Protein AF-0000000065787931 (afdb_homodimer)

pLDDT: mean 92.8, std 9.59, range [31.81, 98.81]

Structure (mmCIF, N/CA/C/O backbone):
data_AF-0000000065787931-model_v1
#
loop_
_entity.id
_entity.type
_entity.pdbx_description
1 polymer 'Shikimate dehydrogenase (NADP(+))'
#
loop_
_atom_site.group_PDB
_atom_site.id
_atom_site.type_symbol
_atom_site.label_atom_id
_atom_site.label_alt_id
_atom_site.label_comp_id
_atom_site.label_asym_id
_atom_site.label_entity_id
_atom_site.label_seq_id
_atom_site.pdbx_PDB_ins_code
_atom_site.Cartn_x
_atom_site.Cartn_y
_atom_site.Cartn_z
_atom_site.occupancy
_atom_site.B_iso_or_equiv
_atom_site.auth_seq_id
_atom_site.auth_comp_id
_atom_site.auth_asym_id
_atom_site.auth_atom_id
_atom_site.pdbx_PDB_model_num
ATOM 1 N N . MET A 1 1 ? -38.406 10.812 26.719 1 33.22 1 MET A N 1
ATOM 2 C CA . MET A 1 1 ? -37.656 10.258 25.609 1 33.22 1 MET A CA 1
ATOM 3 C C . MET A 1 1 ? -36.25 10.867 25.547 1 33.22 1 MET A C 1
ATOM 5 O O . MET A 1 1 ? -36.125 12.086 25.422 1 33.22 1 MET A O 1
ATOM 9 N N . VAL A 1 2 ? -35.25 10.344 26.406 1 35.47 2 VAL A N 1
ATOM 10 C CA . VAL A 1 2 ? -33.906 10.906 26.484 1 35.47 2 VAL A CA 1
ATOM 11 C C . VAL A 1 2 ? -33.406 11.242 25.094 1 35.47 2 VAL A C 1
ATOM 13 O O . VAL A 1 2 ? -33.281 10.359 24.234 1 35.47 2 VAL A O 1
ATOM 16 N N . LYS A 1 3 ? -33.781 12.117 24.5 1 44.66 3 LYS A N 1
ATOM 17 C CA . LYS A 1 3 ? -33.406 12.57 23.156 1 44.66 3 LYS A CA 1
ATOM 18 C C . LYS A 1 3 ? -31.891 12.5 22.969 1 44.66 3 LYS A C 1
ATOM 20 O O . LYS A 1 3 ? -31.141 13.172 23.672 1 44.66 3 LYS A O 1
ATOM 25 N N . HIS A 1 4 ? -31.297 11.375 22.75 1 58.91 4 HIS A N 1
ATOM 26 C CA . HIS A 1 4 ? -29.875 11.086 22.594 1 58.91 4 HIS A CA 1
ATOM 27 C C . HIS A 1 4 ? -29.188 12.133 21.703 1 58.91 4 HIS A C 1
ATOM 29 O O . HIS A 1 4 ? -29.531 12.25 20.531 1 58.91 4 HIS A O 1
ATOM 35 N N . CYS A 1 5 ? -28.688 13.289 22.266 1 73.81 5 CYS A N 1
ATOM 36 C CA . CYS A 1 5 ? -28.062 14.422 21.594 1 73.81 5 CYS A CA 1
ATOM 37 C C . CYS A 1 5 ? -26.875 13.977 20.75 1 73.81 5 CYS A C 1
ATOM 39 O O . CYS A 1 5 ? -26 13.258 21.234 1 73.81 5 CYS A O 1
ATOM 41 N N . ILE A 1 6 ? -26.969 14.148 19.375 1 88.5 6 ILE A N 1
ATOM 42 C CA . ILE A 1 6 ? -25.922 13.742 18.438 1 88.5 6 ILE A CA 1
ATOM 43 C C . ILE A 1 6 ? -24.734 14.695 18.531 1 88.5 6 ILE A C 1
ATOM 45 O O . ILE A 1 6 ? -24.922 15.914 18.516 1 88.5 6 ILE A O 1
ATOM 49 N N . ASP A 1 7 ? -23.547 14.188 18.797 1 93.19 7 ASP A N 1
ATOM 50 C CA . ASP A 1 7 ? -22.312 14.984 18.875 1 93.19 7 ASP A CA 1
ATOM 51 C C . ASP A 1 7 ? -22.078 15.758 17.578 1 93.19 7 ASP A C 1
ATOM 53 O O . ASP A 1 7 ? -22.375 15.258 16.5 1 93.19 7 ASP A O 1
ATOM 57 N N . GLN A 1 8 ? -21.547 17.047 17.797 1 96.88 8 GLN A N 1
ATOM 58 C CA . GLN A 1 8 ? -21.297 17.891 16.641 1 96.88 8 GLN A CA 1
ATOM 59 C C . GLN A 1 8 ? -19.812 18.172 16.469 1 96.88 8 GLN A C 1
ATOM 61 O O . GLN A 1 8 ? -19.125 18.5 17.438 1 96.88 8 GLN A O 1
ATOM 66 N N . PHE A 1 9 ? -19.375 17.984 15.227 1 98.56 9 PHE A N 1
ATOM 67 C CA . PHE A 1 9 ? -18.016 18.312 14.828 1 98.56 9 PHE A CA 1
ATOM 68 C C . PHE A 1 9 ? -18 19.156 13.555 1 98.56 9 PHE A C 1
ATOM 70 O O . PHE A 1 9 ? -19.016 19.25 12.867 1 98.56 9 PHE A O 1
ATOM 77 N N . CYS A 1 10 ? -16.797 19.797 13.281 1 98.44 10 CYS A N 1
ATOM 78 C CA . CYS A 1 10 ? -16.719 20.562 12.047 1 98.44 10 CYS A CA 1
ATOM 79 C C . CYS A 1 10 ? -15.273 20.797 11.648 1 98.44 10 CYS A C 1
ATOM 81 O O . CYS A 1 10 ? -14.352 20.359 12.344 1 98.44 10 CYS A O 1
ATOM 83 N N . VAL A 1 11 ? -15.078 21.375 10.484 1 98.69 11 VAL A N 1
ATOM 84 C CA . VAL A 1 11 ? -13.805 21.922 10.047 1 98.69 11 VAL A CA 1
ATOM 85 C C . VAL A 1 11 ? -13.953 23.422 9.742 1 98.69 11 VAL A C 1
ATOM 87 O O . VAL A 1 11 ? -14.859 23.812 9.016 1 98.69 11 VAL A O 1
ATOM 90 N N . PHE A 1 12 ? -13.109 24.172 10.43 1 98.38 12 PHE A N 1
ATOM 91 C CA . PHE A 1 12 ? -13.062 25.609 10.195 1 98.38 12 PHE A CA 1
ATOM 92 C C . PHE A 1 12 ? -12.008 25.953 9.148 1 98.38 12 PHE A C 1
ATOM 94 O O . PHE A 1 12 ? -10.898 25.422 9.188 1 98.38 12 PHE A O 1
ATOM 101 N N . GLY A 1 13 ? -12.359 26.766 8.188 1 97.06 13 GLY A N 1
ATOM 102 C CA . GLY A 1 13 ? -11.398 27.219 7.191 1 97.06 13 GLY A CA 1
ATOM 103 C C . GLY A 1 13 ? -11.914 28.359 6.336 1 97.06 13 GLY A C 1
ATOM 104 O O . GLY A 1 13 ? -13.062 28.766 6.477 1 97.06 13 GLY A O 1
ATOM 105 N N . ASN A 1 14 ? -11.062 28.906 5.566 1 95.81 14 ASN A N 1
ATOM 106 C CA . ASN A 1 14 ? -11.375 29.938 4.59 1 95.81 14 ASN A CA 1
ATOM 107 C C . ASN A 1 14 ? -10.32 30.016 3.488 1 95.81 14 ASN A C 1
ATOM 109 O O . ASN A 1 14 ? -9.219 30.516 3.713 1 95.81 14 ASN A O 1
ATOM 113 N N . PRO A 1 15 ? -10.633 29.531 2.238 1 93.56 15 PRO A N 1
ATOM 114 C CA . PRO A 1 15 ? -11.898 28.953 1.779 1 93.56 15 PRO A CA 1
ATOM 115 C C . PRO A 1 15 ? -12.125 27.547 2.316 1 93.56 15 PRO A C 1
ATOM 117 O O . PRO A 1 15 ? -11.211 26.938 2.9 1 93.56 15 PRO A O 1
ATOM 120 N N . ILE A 1 16 ? -13.398 27.031 2.23 1 93.81 16 ILE A N 1
ATOM 121 C CA . ILE A 1 16 ? -13.695 25.734 2.838 1 93.81 16 ILE A CA 1
ATOM 122 C C . ILE A 1 16 ? -14.539 24.906 1.882 1 93.81 16 ILE A C 1
ATOM 124 O O . ILE A 1 16 ? -14.789 23.719 2.135 1 93.81 16 ILE A O 1
ATOM 128 N N . ASN A 1 17 ? -14.984 25.391 0.771 1 87.25 17 ASN A N 1
ATOM 129 C CA . ASN A 1 17 ? -15.961 24.766 -0.115 1 87.25 17 ASN A CA 1
ATOM 130 C C . ASN A 1 17 ? -15.414 23.469 -0.729 1 87.25 17 ASN A C 1
ATOM 132 O O . ASN A 1 17 ? -16.188 22.547 -1.015 1 87.25 17 ASN A O 1
ATOM 136 N N . HIS A 1 18 ? -14.219 23.266 -0.901 1 85.94 18 HIS A N 1
ATOM 137 C CA . HIS A 1 18 ? -13.68 22.125 -1.622 1 85.94 18 HIS A CA 1
ATOM 138 C C . HIS A 1 18 ? -13.078 21.109 -0.663 1 85.94 18 HIS A C 1
ATOM 140 O O . HIS A 1 18 ? -12.383 20.172 -1.09 1 85.94 18 HIS A O 1
ATOM 146 N N . THR A 1 19 ? -13.461 21.234 0.566 1 92.44 19 THR A N 1
ATOM 147 C CA . THR A 1 19 ? -12.859 20.328 1.534 1 92.44 19 THR A CA 1
ATOM 148 C C . THR A 1 19 ? -13.484 18.938 1.438 1 92.44 19 THR A C 1
ATOM 150 O O . THR A 1 19 ? -14.688 18.812 1.19 1 92.44 19 THR A O 1
ATOM 153 N N . GLN A 1 20 ? -12.703 17.891 1.714 1 95.19 20 GLN A N 1
ATOM 154 C CA . GLN A 1 20 ? -13.164 16.516 1.685 1 95.19 20 GLN A CA 1
ATOM 155 C C . GLN A 1 20 ? -13.445 16 3.092 1 95.19 20 GLN A C 1
ATOM 157 O O . GLN A 1 20 ? -13.867 14.852 3.268 1 95.19 20 GLN A O 1
ATOM 162 N N . SER A 1 21 ? -13.273 16.781 4.047 1 97.69 21 SER A N 1
ATOM 163 C CA . SER A 1 21 ? -13.312 16.359 5.441 1 97.69 21 SER A CA 1
ATOM 164 C C . SER A 1 21 ? -14.688 15.812 5.816 1 97.69 21 SER A C 1
ATOM 166 O O . SER A 1 21 ? -14.797 14.742 6.422 1 97.69 21 SER A O 1
ATOM 168 N N . PRO A 1 22 ? -15.812 16.531 5.434 1 97.88 22 PRO A N 1
ATOM 169 C CA . PRO A 1 22 ? -17.125 15.969 5.781 1 97.88 22 PRO A CA 1
ATOM 170 C C . PRO A 1 22 ? -17.359 14.586 5.18 1 97.88 22 PRO A C 1
ATOM 172 O O . PRO A 1 22 ? -17.891 13.703 5.848 1 97.88 22 PRO A O 1
ATOM 175 N N . TYR A 1 23 ? -16.938 14.422 3.996 1 96.56 23 TYR A N 1
ATOM 176 C CA . TYR A 1 23 ? -17.078 13.125 3.336 1 96.56 23 TYR A CA 1
ATOM 177 C C . TYR A 1 23 ? -16.266 12.055 4.039 1 96.56 23 TYR A C 1
ATOM 179 O O . TYR A 1 23 ? -16.766 10.977 4.348 1 96.56 23 TYR A O 1
ATOM 187 N N . ILE A 1 24 ? -15.023 12.289 4.328 1 98.06 24 ILE A N 1
ATOM 188 C CA . ILE A 1 24 ? -14.133 11.352 5.004 1 98.06 24 ILE A CA 1
ATOM 189 C C . ILE A 1 24 ? -14.727 10.961 6.355 1 98.06 24 ILE A C 1
ATOM 191 O O . ILE A 1 24 ? -14.766 9.781 6.703 1 98.06 24 ILE A O 1
ATOM 195 N N . HIS A 1 25 ? -15.219 11.914 7.078 1 98.38 25 HIS A N 1
ATOM 196 C CA . HIS A 1 25 ? -15.773 11.633 8.398 1 98.38 25 HIS A CA 1
ATOM 197 C C . HIS A 1 25 ? -17.078 10.844 8.297 1 98.38 25 HIS A C 1
ATOM 199 O O . HIS A 1 25 ? -17.391 10.039 9.172 1 98.38 25 HIS A O 1
ATOM 205 N N . SER A 1 26 ? -17.844 11.078 7.23 1 97.75 26 SER A N 1
ATOM 206 C CA . SER A 1 26 ? -19.031 10.242 7.02 1 97.75 26 SER A CA 1
ATOM 207 C C . SER A 1 26 ? -18.641 8.781 6.828 1 97.75 26 SER A C 1
ATOM 209 O O . SER A 1 26 ? -19.328 7.883 7.297 1 97.75 26 SER A O 1
ATOM 211 N N . LEU A 1 27 ? -17.547 8.586 6.152 1 96.06 27 LEU A N 1
ATOM 212 C CA . LEU A 1 27 ? -17.047 7.227 5.941 1 96.06 27 LEU A CA 1
ATOM 213 C C . LEU A 1 27 ? -16.547 6.625 7.246 1 96.06 27 LEU A C 1
ATOM 215 O O . LEU A 1 27 ? -16.734 5.434 7.504 1 96.06 27 LEU A O 1
ATOM 219 N N . PHE A 1 28 ? -15.883 7.441 8.086 1 97.81 28 PHE A N 1
ATOM 220 C CA . PHE A 1 28 ? -15.453 6.977 9.398 1 97.81 28 PHE A CA 1
ATOM 221 C C . PHE A 1 28 ? -16.656 6.562 10.242 1 97.81 28 PHE A C 1
ATOM 223 O O . PHE A 1 28 ? -16.609 5.535 10.922 1 97.81 28 PHE A O 1
ATOM 230 N N . SER A 1 29 ? -17.688 7.391 10.188 1 97.38 29 SER A N 1
ATOM 231 C CA . SER A 1 29 ? -18.906 7.09 10.922 1 97.38 29 SER A CA 1
ATOM 232 C C . SER A 1 29 ? -19.484 5.742 10.508 1 97.38 29 SER A C 1
ATOM 234 O O . SER A 1 29 ? -19.781 4.898 11.352 1 97.38 29 SER A O 1
ATOM 236 N N . LYS A 1 30 ? -19.547 5.512 9.242 1 94.62 30 LYS A N 1
ATOM 237 C CA . LYS A 1 30 ? -20.094 4.266 8.711 1 94.62 30 LYS A CA 1
ATOM 238 C C . LYS A 1 30 ? -19.219 3.076 9.109 1 94.62 30 LYS A C 1
ATOM 240 O O . LYS A 1 30 ? -19.734 2.035 9.523 1 94.62 30 LYS A O 1
ATOM 245 N N . GLN A 1 31 ? -17.984 3.24 9.023 1 92.75 31 GLN A N 1
ATOM 246 C CA . GLN A 1 31 ? -17.031 2.166 9.297 1 92.75 31 GLN A CA 1
ATOM 247 C C . GLN A 1 31 ? -17.047 1.772 10.766 1 92.75 31 GLN A C 1
ATOM 249 O O . GLN A 1 31 ? -16.969 0.589 11.102 1 92.75 31 GLN A O 1
ATOM 254 N N . THR A 1 32 ? -17.172 2.732 11.641 1 95.31 32 THR A N 1
ATOM 255 C CA . THR A 1 32 ? -17.016 2.484 13.07 1 95.31 32 THR A CA 1
ATOM 256 C C . THR A 1 32 ? -18.359 2.279 13.742 1 95.31 32 THR A C 1
ATOM 258 O O . THR A 1 32 ? -18.438 1.81 14.875 1 95.31 32 THR A O 1
ATOM 261 N N . GLY A 1 33 ? -19.391 2.723 13.102 1 95.56 33 GLY A N 1
ATOM 262 C CA . GLY A 1 33 ? -20.734 2.648 13.672 1 95.56 33 GLY A CA 1
ATOM 263 C C . GLY A 1 33 ? -21.047 3.799 14.609 1 95.56 33 GLY A C 1
ATOM 264 O O . GLY A 1 33 ? -22.094 3.822 15.242 1 95.56 33 GLY A O 1
ATOM 265 N N . ILE A 1 34 ? -20.203 4.77 14.734 1 96.5 34 ILE A N 1
ATOM 266 C CA . ILE A 1 34 ? -20.406 5.926 15.602 1 96.5 34 ILE A CA 1
ATOM 267 C C . ILE A 1 34 ? -21.141 7.02 14.828 1 96.5 34 ILE A C 1
ATOM 269 O O . ILE A 1 34 ? -20.688 7.461 13.773 1 96.5 34 ILE A O 1
ATOM 273 N N . VAL A 1 35 ? -22.219 7.477 15.398 1 96.06 35 VAL A N 1
ATOM 274 C CA . VAL A 1 35 ? -23.047 8.461 14.719 1 96.06 35 VAL A CA 1
ATOM 275 C C . VAL A 1 35 ? -22.75 9.859 15.266 1 96.06 35 VAL A C 1
ATOM 277 O O . VAL A 1 35 ? -22.859 10.094 16.469 1 96.06 35 VAL A O 1
ATOM 280 N N . TYR A 1 36 ? -22.391 10.688 14.422 1 96.69 36 TYR A N 1
ATOM 281 C CA . TYR A 1 36 ? -22.125 12.086 14.734 1 96.69 36 TYR A CA 1
ATOM 282 C C . TYR A 1 36 ? -22.297 12.969 13.508 1 96.69 36 TYR A C 1
ATOM 284 O O . TYR A 1 36 ? -22.391 12.461 12.383 1 96.69 36 TYR A O 1
ATOM 292 N N . GLU A 1 37 ? -22.391 14.297 13.773 1 96.88 37 GLU A N 1
ATOM 293 C CA . GLU A 1 37 ? -22.484 15.25 12.672 1 96.88 37 GLU A CA 1
ATOM 294 C C . GLU A 1 37 ? -21.141 15.938 12.422 1 96.88 37 GLU A C 1
ATOM 296 O O . GLU A 1 37 ? -20.438 16.281 13.375 1 96.88 37 GLU A O 1
ATOM 301 N N . TYR A 1 38 ? -20.812 16.125 11.203 1 98.19 38 TYR A N 1
ATOM 302 C CA . TYR A 1 38 ? -19.578 16.797 10.797 1 98.19 38 TYR A CA 1
ATOM 303 C C . TYR A 1 38 ? -19.828 17.734 9.625 1 98.19 38 TYR A C 1
ATOM 305 O O . TYR A 1 38 ? -20.281 17.312 8.57 1 98.19 38 TYR A O 1
ATOM 313 N N . SER A 1 39 ? -19.469 19.016 9.781 1 97.44 39 SER A N 1
ATOM 314 C CA . SER A 1 39 ? -19.781 20 8.742 1 97.44 39 SER A CA 1
ATOM 315 C C . SER A 1 39 ? -18.578 20.891 8.445 1 97.44 39 SER A C 1
ATOM 317 O O . SER A 1 39 ? -17.656 20.984 9.258 1 97.44 39 SER A O 1
ATOM 319 N N . ALA A 1 40 ? -18.547 21.453 7.258 1 98.06 40 ALA A N 1
ATOM 320 C CA . ALA A 1 40 ? -17.594 22.5 6.906 1 98.06 40 ALA A CA 1
ATOM 321 C C . ALA A 1 40 ? -18.141 23.875 7.25 1 98.06 40 ALA A C 1
ATOM 323 O O . ALA A 1 40 ? -19.297 24.188 6.953 1 98.06 40 ALA A O 1
ATOM 324 N N . ARG A 1 41 ? -17.281 24.688 7.887 1 97.44 41 ARG A N 1
ATOM 325 C CA . ARG A 1 41 ? -17.734 26.016 8.297 1 97.44 41 ARG A CA 1
ATOM 326 C C . ARG A 1 41 ? -16.766 27.078 7.797 1 97.44 41 ARG A C 1
ATOM 328 O O . ARG A 1 41 ? -15.602 27.109 8.195 1 97.44 41 ARG A O 1
ATOM 335 N N . LEU A 1 42 ? -17.266 27.953 7.016 1 97.5 42 LEU A N 1
ATOM 336 C CA . LEU A 1 42 ? -16.516 29.109 6.539 1 97.5 42 LEU A CA 1
ATOM 337 C C . LEU A 1 42 ? -16.391 30.172 7.633 1 97.5 42 LEU A C 1
ATOM 339 O O . LEU A 1 42 ? -17.391 30.562 8.234 1 97.5 42 LEU A O 1
ATOM 343 N N . VAL A 1 43 ? -15.18 30.625 7.91 1 97.25 43 VAL A N 1
ATOM 344 C CA . VAL A 1 43 ? -14.922 31.594 8.961 1 97.25 43 VAL A CA 1
ATOM 345 C C . VAL A 1 43 ? -14.281 32.844 8.359 1 97.25 43 VAL A C 1
ATOM 347 O O . VAL A 1 43 ? -13.258 32.75 7.684 1 97.25 43 VAL A O 1
ATOM 350 N N . PRO A 1 44 ? -14.891 34.031 8.625 1 95.75 44 PRO A N 1
ATOM 351 C CA . PRO A 1 44 ? -14.203 35.25 8.234 1 95.75 44 PRO A CA 1
ATOM 352 C C . PRO A 1 44 ? -12.867 35.438 8.945 1 95.75 44 PRO A C 1
ATOM 354 O O . PRO A 1 44 ? -12.727 35.062 10.109 1 95.75 44 PRO A O 1
ATOM 357 N N . PHE A 1 45 ? -11.828 36.031 8.344 1 91.94 45 PHE A N 1
ATOM 358 C CA . PHE A 1 45 ? -10.438 36.094 8.773 1 91.94 45 PHE A CA 1
ATOM 359 C C . PHE A 1 45 ? -10.336 36.688 10.172 1 91.94 45 PHE A C 1
ATOM 361 O O . PHE A 1 45 ? -9.562 36.219 11 1 91.94 45 PHE A O 1
ATOM 368 N N . LYS A 1 46 ? -11.117 37.656 10.555 1 93.31 46 LYS A N 1
ATOM 369 C CA . LYS A 1 46 ? -10.953 38.344 11.828 1 93.31 46 LYS A CA 1
ATOM 370 C C . LYS A 1 46 ? -11.969 37.875 12.859 1 93.31 46 LYS A C 1
ATOM 372 O O . LYS A 1 46 ? -12.109 38.469 13.93 1 93.31 46 LYS A O 1
ATOM 377 N N . GLU A 1 47 ? -12.555 36.75 12.617 1 96.81 47 GLU A N 1
ATOM 378 C CA . GLU A 1 47 ? -13.633 36.312 13.508 1 96.81 47 GLU A CA 1
ATOM 379 C C . GLU A 1 47 ? -13.414 34.875 13.977 1 96.81 47 GLU A C 1
ATOM 381 O O . GLU A 1 47 ? -14.352 34.219 14.445 1 96.81 47 GLU A O 1
ATOM 386 N N . PHE A 1 48 ? -12.227 34.344 13.844 1 97.56 48 PHE A N 1
ATOM 387 C CA . PHE A 1 48 ? -11.945 32.938 14.125 1 97.56 48 PHE A CA 1
ATOM 388 C C . PHE A 1 48 ? -12.32 32.594 15.562 1 97.56 48 PHE A C 1
ATOM 390 O O . PHE A 1 48 ? -13.07 31.641 15.797 1 97.56 48 PHE A O 1
ATOM 397 N N . ASN A 1 49 ? -11.914 33.406 16.516 1 96.94 49 ASN A N 1
ATOM 398 C CA . ASN A 1 49 ? -12.125 33.094 17.922 1 96.94 49 ASN A CA 1
ATOM 399 C C . ASN A 1 49 ? -13.617 33.031 18.266 1 96.94 49 ASN A C 1
ATOM 401 O O . ASN A 1 49 ? -14.047 32.094 18.938 1 96.94 49 ASN A O 1
ATOM 405 N N . SER A 1 50 ? -14.367 34 17.781 1 97.19 50 SER A N 1
ATOM 406 C CA . SER A 1 50 ? -15.797 34.031 18.078 1 97.19 50 SER A CA 1
ATOM 407 C C . SER A 1 50 ? -16.516 32.844 17.469 1 97.19 50 SER A C 1
ATOM 409 O O . SER A 1 50 ? -17.422 32.25 18.094 1 97.19 50 SER A O 1
ATOM 411 N N . TYR A 1 51 ? -16.125 32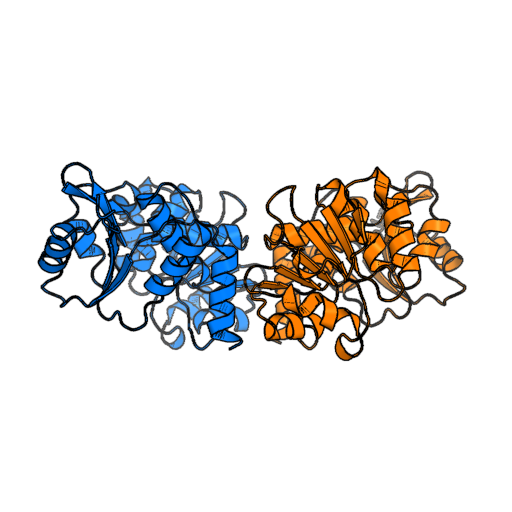.5 16.297 1 97.38 51 TYR A N 1
ATOM 412 C CA . TYR A 1 51 ? -16.75 31.344 15.625 1 97.38 51 TYR A CA 1
ATOM 413 C C . TYR A 1 51 ? -16.469 30.062 16.391 1 97.38 51 TYR A C 1
ATOM 415 O O . TYR A 1 51 ? -17.375 29.234 16.578 1 97.38 51 TYR A O 1
ATOM 423 N N . VAL A 1 52 ? -15.242 29.859 16.828 1 97.25 52 VAL A N 1
ATOM 424 C CA . VAL A 1 52 ? -14.844 28.672 17.578 1 97.25 52 VAL A CA 1
ATOM 425 C C . VAL A 1 52 ? -15.602 28.609 18.906 1 97.25 52 VAL A C 1
ATOM 427 O O . VAL A 1 52 ? -16.188 27.578 19.25 1 97.25 52 VAL A O 1
ATOM 430 N N . LEU A 1 53 ? -15.625 29.719 19.609 1 95.5 53 LEU A N 1
ATOM 431 C CA . LEU A 1 53 ? -16.281 29.766 20.906 1 95.5 53 LEU A CA 1
ATOM 432 C C . LEU A 1 53 ? -17.766 29.469 20.781 1 95.5 53 LEU A C 1
ATOM 434 O O . LEU A 1 53 ? -18.328 28.703 21.578 1 95.5 53 LEU A O 1
ATOM 438 N N . ASN A 1 54 ? -18.359 30.094 19.828 1 96.31 54 ASN A N 1
ATOM 439 C CA . ASN A 1 54 ? -19.781 29.875 19.609 1 96.31 54 ASN A CA 1
ATOM 440 C C . ASN A 1 54 ? -20.078 28.406 19.312 1 96.31 54 ASN A C 1
ATOM 442 O O . ASN A 1 54 ? -21.062 27.859 19.812 1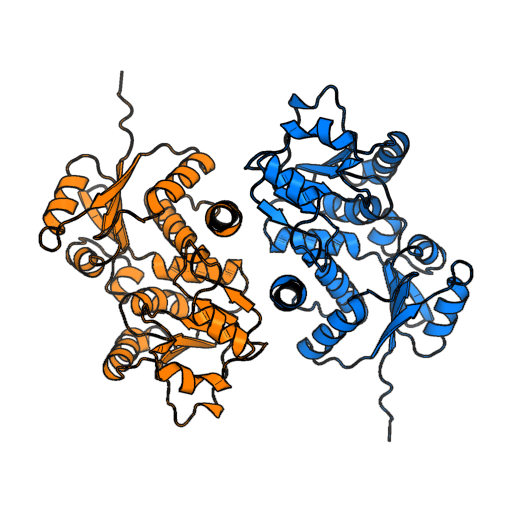 96.31 54 ASN A O 1
ATOM 446 N N . PHE A 1 55 ? -19.281 27.766 18.578 1 97.25 55 PHE A N 1
ATOM 447 C CA . PHE A 1 55 ? -19.453 26.375 18.219 1 97.25 55 PHE A CA 1
ATOM 448 C C . PHE A 1 55 ? -19.406 25.484 19.469 1 97.25 55 PHE A C 1
ATOM 450 O O . PHE A 1 55 ? -20.281 24.641 19.672 1 97.25 55 PHE A O 1
ATOM 457 N N . PHE A 1 56 ? -18.422 25.656 20.266 1 95.88 56 PHE A N 1
ATOM 458 C CA . PHE A 1 56 ? -18.219 24.797 21.422 1 95.88 56 PHE A CA 1
ATOM 459 C C . PHE A 1 56 ? -19.234 25.109 22.516 1 95.88 56 PHE A C 1
ATOM 461 O O . PHE A 1 56 ? -19.531 24.25 23.344 1 95.88 56 PHE A O 1
ATOM 468 N N . LEU A 1 57 ? -19.797 26.328 22.5 1 93 57 LEU A N 1
ATOM 469 C CA . LEU A 1 57 ? -20.875 26.656 23.422 1 93 57 LEU A CA 1
ATOM 470 C C . LEU A 1 57 ? -22.188 26 23 1 93 57 LEU A C 1
ATOM 472 O O . LEU A 1 57 ? -23.094 25.844 23.812 1 93 57 LEU A O 1
ATOM 476 N N . ASN A 1 58 ? -22.297 25.656 21.719 1 91.06 58 ASN A N 1
ATOM 477 C CA . ASN A 1 58 ? -23.516 25.078 21.172 1 91.06 58 ASN A CA 1
ATOM 478 C C . ASN A 1 58 ? -23.328 23.609 20.812 1 91.06 58 ASN A C 1
ATOM 480 O O . ASN A 1 58 ? -23.594 23.203 19.672 1 91.06 58 ASN A O 1
ATOM 484 N N . LYS A 1 59 ? -22.859 22.812 21.641 1 89.88 59 LYS A N 1
ATOM 485 C CA . LYS A 1 59 ? -22.859 21.344 21.594 1 89.88 59 LYS A CA 1
ATOM 486 C C . LYS A 1 59 ? -21.656 20.844 20.797 1 89.88 59 LYS A C 1
ATOM 488 O O . LYS A 1 59 ? -21.547 19.641 20.531 1 89.88 59 LYS A O 1
ATOM 493 N N . GLY A 1 60 ? -20.797 21.734 20.297 1 96.25 60 GLY A N 1
ATOM 494 C CA . GLY A 1 60 ? -19.578 21.281 19.641 1 96.25 60 GLY A CA 1
ATOM 495 C C . GLY A 1 60 ? -18.672 20.484 20.562 1 96.25 60 GLY A C 1
ATOM 496 O O . GLY A 1 60 ? -18.422 20.875 21.703 1 96.25 60 GLY A O 1
ATOM 497 N N . LYS A 1 61 ? -18.156 19.391 20 1 97.56 61 LYS A N 1
ATOM 498 C CA . LYS A 1 61 ? -17.328 18.516 20.828 1 97.56 61 LYS A CA 1
ATOM 499 C C . LYS A 1 61 ? -15.891 18.484 20.312 1 97.56 61 LYS A C 1
ATOM 501 O O . LYS A 1 61 ? -14.977 18.078 21.031 1 97.56 61 LYS A O 1
ATOM 506 N N . GLY A 1 62 ? -15.68 18.859 19.094 1 98.5 62 GLY A N 1
ATOM 507 C CA . GLY A 1 62 ? -14.383 18.891 18.438 1 98.5 62 GLY A CA 1
ATOM 508 C C . GLY A 1 62 ? -14.422 19.547 17.062 1 98.5 62 GLY A C 1
ATOM 509 O O . GLY A 1 62 ? -15.5 19.734 16.5 1 98.5 62 GLY A O 1
ATOM 510 N N . ALA A 1 63 ? -13.219 19.859 16.609 1 98.81 63 ALA A N 1
ATOM 511 C CA . ALA A 1 63 ? -13.164 20.516 15.297 1 98.81 63 ALA A CA 1
ATOM 512 C C . ALA A 1 63 ? -11.781 20.359 14.672 1 98.81 63 ALA A C 1
ATOM 514 O O . ALA A 1 63 ? -10.773 20.297 15.383 1 98.81 63 ALA A O 1
ATOM 515 N N . ASN A 1 64 ? -11.828 20.297 13.375 1 98.69 64 ASN A N 1
ATOM 516 C CA . ASN A 1 64 ? -10.594 20.484 12.617 1 98.69 64 ASN A CA 1
ATOM 517 C C . ASN A 1 64 ? -10.422 21.922 12.18 1 98.69 64 ASN A C 1
ATOM 519 O O . ASN A 1 64 ? -11.398 22.688 12.141 1 98.69 64 ASN A O 1
ATOM 523 N N . ILE A 1 65 ? -9.172 22.281 11.977 1 98.06 65 ILE A N 1
ATOM 524 C CA . ILE A 1 65 ? -8.805 23.625 11.516 1 98.06 65 ILE A CA 1
ATOM 525 C C . ILE A 1 65 ? -7.938 23.516 10.266 1 98.06 65 ILE A C 1
ATOM 527 O O . ILE A 1 65 ? -6.953 22.781 10.242 1 98.06 65 ILE A O 1
ATOM 531 N N . THR A 1 66 ? -8.32 24.172 9.219 1 95.75 66 THR A N 1
ATOM 532 C CA . THR A 1 66 ? -7.5 24.234 8.008 1 95.75 66 THR A CA 1
ATOM 533 C C . THR A 1 66 ? -7.102 25.672 7.699 1 95.75 66 THR A C 1
ATOM 535 O O . THR A 1 66 ? -7.242 26.562 8.539 1 95.75 66 THR A O 1
ATOM 538 N N . VAL A 1 67 ? -6.406 25.875 6.629 1 90.44 67 VAL A N 1
ATOM 539 C CA . VAL A 1 67 ? -5.914 27.188 6.223 1 90.44 67 VAL A CA 1
ATOM 540 C C . VAL A 1 67 ? -7.051 28.203 6.281 1 90.44 67 VAL A C 1
ATOM 542 O O . VAL A 1 67 ? -8.195 27.891 5.949 1 90.44 67 VAL A O 1
ATOM 545 N N . PRO A 1 68 ? -6.668 29.375 6.871 1 94.19 68 PRO A N 1
ATOM 546 C CA . PRO A 1 68 ? -5.375 29.875 7.352 1 94.19 68 PRO A CA 1
ATOM 547 C C . PRO A 1 68 ? -5.301 29.938 8.875 1 94.19 68 PRO A C 1
ATOM 549 O O . PRO A 1 68 ? -4.48 30.688 9.422 1 94.19 68 PRO A O 1
ATOM 552 N N . PHE A 1 69 ? -6.062 29.156 9.578 1 96.38 69 PHE A N 1
ATOM 553 C CA . PHE A 1 69 ? -6.34 29.5 10.969 1 96.38 69 PHE A CA 1
ATOM 554 C C . PHE A 1 69 ? -5.547 28.609 11.914 1 96.38 69 PHE A C 1
ATOM 556 O O . PHE A 1 69 ? -5.77 28.625 13.125 1 96.38 69 PHE A O 1
ATOM 563 N N . LYS A 1 70 ? -4.605 27.828 11.477 1 95.62 70 LYS A N 1
ATOM 564 C CA . LYS A 1 70 ? -3.941 26.859 12.352 1 95.62 70 LYS A CA 1
ATOM 565 C C . LYS A 1 70 ? -3.125 27.562 13.43 1 95.62 70 LYS A C 1
ATOM 567 O O . LYS A 1 70 ? -3.023 27.078 14.555 1 95.62 70 LYS A O 1
ATOM 572 N N . GLU A 1 71 ? -2.602 28.656 13.133 1 94.38 71 GLU A N 1
ATOM 573 C CA . GLU A 1 71 ? -1.871 29.422 14.133 1 94.38 71 GLU A CA 1
ATOM 574 C C . GLU A 1 71 ? -2.824 30.078 15.133 1 94.38 71 GLU A C 1
ATOM 576 O O . GLU A 1 71 ? -2.537 30.141 16.328 1 94.38 71 GLU A O 1
ATOM 581 N N . ASN A 1 72 ? -3.914 30.609 14.633 1 96.38 72 ASN A N 1
ATOM 582 C CA . ASN A 1 72 ? -4.941 31.156 15.516 1 96.38 72 ASN A CA 1
ATOM 583 C C . ASN A 1 72 ? -5.438 30.109 16.516 1 96.38 72 ASN A C 1
ATOM 585 O O . ASN A 1 72 ? -5.617 30.406 17.688 1 96.38 72 ASN A O 1
ATOM 589 N N . ALA A 1 73 ? -5.59 28.953 15.984 1 98 73 ALA A N 1
ATOM 590 C CA . ALA A 1 73 ? -6.051 27.844 16.812 1 98 73 ALA A CA 1
ATOM 591 C C . ALA A 1 73 ? -5.031 27.531 17.906 1 98 73 ALA A C 1
ATOM 593 O O . ALA A 1 73 ? -5.402 27.219 19.031 1 98 73 ALA A O 1
ATOM 594 N N . TYR A 1 74 ? -3.824 27.578 17.547 1 97.5 74 TYR A N 1
ATOM 595 C CA . TYR A 1 74 ? -2.742 27.375 18.5 1 97.5 74 TYR A CA 1
ATOM 596 C C . TYR A 1 74 ? -2.828 28.375 19.656 1 97.5 74 TYR A C 1
ATOM 598 O O . TYR A 1 74 ? -2.715 28 20.828 1 97.5 74 TYR A O 1
ATOM 606 N N . VAL A 1 75 ? -3.143 29.578 19.375 1 96.94 75 VAL A N 1
ATOM 607 C CA . VAL A 1 75 ? -3.141 30.672 20.344 1 96.94 75 VAL A CA 1
ATOM 608 C C . VAL A 1 75 ? -4.336 30.531 21.281 1 96.94 75 VAL A C 1
ATOM 610 O O . VAL A 1 75 ? -4.215 30.766 22.484 1 96.94 75 VAL A O 1
ATOM 613 N N . ILE A 1 76 ? -5.449 30.125 20.828 1 96.44 76 ILE A N 1
ATOM 614 C CA . ILE A 1 76 ? -6.664 30.203 21.641 1 96.44 76 ILE A CA 1
ATOM 615 C C . ILE A 1 76 ? -6.848 28.906 22.422 1 96.44 76 ILE A C 1
ATOM 617 O O . ILE A 1 76 ? -7.754 28.797 23.25 1 96.44 76 ILE A O 1
ATOM 621 N N . SER A 1 77 ? -6.035 27.875 22.141 1 97.75 77 SER A N 1
ATOM 622 C CA . SER A 1 77 ? -6.141 26.609 22.844 1 97.75 77 SER A CA 1
ATOM 623 C C . SER A 1 77 ? -5.801 26.766 24.328 1 97.75 77 SER A C 1
ATOM 625 O O . SER A 1 77 ? -4.836 27.453 24.672 1 97.75 77 SER A O 1
ATOM 627 N N . ASN A 1 78 ? -6.582 26.125 25.219 1 97.44 78 ASN A N 1
ATOM 628 C CA . ASN A 1 78 ? -6.273 26.125 26.641 1 97.44 78 ASN A CA 1
ATOM 629 C C . ASN A 1 78 ? -5.117 25.188 26.969 1 97.44 78 ASN A C 1
ATOM 631 O O . ASN A 1 78 ? -4.281 25.5 27.828 1 97.44 78 ASN A O 1
ATOM 635 N N . ASN A 1 79 ? -5.156 24.062 26.375 1 97.69 79 ASN A N 1
ATOM 636 C CA . ASN A 1 79 ? -4.117 23.047 26.469 1 97.69 79 ASN A CA 1
ATOM 637 C C . ASN A 1 79 ? -3.604 22.641 25.094 1 97.69 79 ASN A C 1
ATOM 639 O O . ASN A 1 79 ? -4.332 22.719 24.109 1 97.69 79 ASN A O 1
ATOM 643 N N . LEU A 1 80 ? -2.355 22.312 25.109 1 98.31 80 LEU A N 1
ATOM 644 C CA . LEU A 1 80 ? -1.734 21.891 23.859 1 98.31 80 LEU A CA 1
ATOM 645 C C . LEU A 1 80 ? -1.043 20.531 24.031 1 98.31 80 LEU A C 1
ATOM 647 O O . LEU A 1 80 ? -0.406 20.297 25.062 1 98.31 80 LEU A O 1
ATOM 651 N N . THR A 1 81 ? -1.179 19.641 23.078 1 98.25 81 THR A N 1
ATOM 652 C CA . THR A 1 81 ? -0.313 18.469 23.047 1 98.25 81 THR A CA 1
ATOM 653 C C . THR A 1 81 ? 1.122 18.859 22.703 1 98.25 81 THR A C 1
ATOM 655 O O . THR A 1 81 ? 1.37 19.969 22.234 1 98.25 81 THR A O 1
ATOM 658 N N . ILE A 1 82 ? 2.033 17.953 22.906 1 97.31 82 ILE A N 1
ATOM 659 C CA . ILE A 1 82 ? 3.441 18.234 22.641 1 97.31 82 ILE A CA 1
ATOM 660 C C . ILE A 1 82 ? 3.652 18.484 21.156 1 97.31 82 ILE A C 1
ATOM 662 O O . ILE A 1 82 ? 4.383 19.406 20.781 1 97.31 82 ILE A O 1
ATOM 666 N N . ARG A 1 83 ? 3.025 17.734 20.359 1 96.62 83 ARG A N 1
ATOM 667 C CA . ARG A 1 83 ? 3.23 17.922 18.922 1 96.62 83 ARG A CA 1
ATOM 668 C C . ARG A 1 83 ? 2.637 19.25 18.453 1 96.62 83 ARG A C 1
ATOM 670 O O . ARG A 1 83 ? 3.178 19.891 17.562 1 96.62 83 ARG A O 1
ATOM 677 N N . ALA A 1 84 ? 1.502 19.641 19.016 1 97.81 84 ALA A N 1
ATOM 678 C CA . ALA A 1 84 ? 0.949 20.953 18.688 1 97.81 84 ALA A CA 1
ATOM 679 C C . ALA A 1 84 ? 1.865 22.078 19.156 1 97.81 84 ALA A C 1
ATOM 681 O O . ALA A 1 84 ? 2.102 23.047 18.422 1 97.81 84 ALA A O 1
ATOM 682 N N . LYS A 1 85 ? 2.393 21.938 20.328 1 97.19 85 LYS A N 1
ATOM 683 C CA . LYS A 1 85 ? 3.303 22.938 20.875 1 97.19 85 LYS A CA 1
ATOM 684 C C . LYS A 1 85 ? 4.543 23.094 20 1 97.19 85 LYS A C 1
ATOM 686 O O . LYS A 1 85 ? 4.93 24.219 19.672 1 97.19 85 LYS A O 1
ATOM 691 N N . MET A 1 86 ? 5.051 22.031 19.609 1 95.06 86 MET A N 1
ATOM 692 C CA . MET A 1 86 ? 6.281 22.047 18.812 1 95.06 86 MET A CA 1
ATOM 693 C C . MET A 1 86 ? 6.023 22.594 17.422 1 95.06 86 MET A C 1
ATOM 695 O O . MET A 1 86 ? 6.867 23.297 16.859 1 95.06 86 MET A O 1
ATOM 699 N N . SER A 1 87 ? 4.906 22.344 16.922 1 94.81 87 SER A N 1
ATOM 700 C CA . SER A 1 87 ? 4.582 22.797 15.57 1 94.81 87 SER A CA 1
ATOM 701 C C . SER A 1 87 ? 4.09 24.25 15.578 1 94.81 87 SER A C 1
ATOM 703 O O . SER A 1 87 ? 4.004 24.891 14.523 1 94.81 87 SER A O 1
ATOM 705 N N . ARG A 1 88 ? 3.648 24.672 16.688 1 95.12 88 ARG A N 1
ATOM 706 C CA . ARG A 1 88 ? 3.037 25.984 16.844 1 95.12 88 ARG A CA 1
ATOM 707 C C . ARG A 1 88 ? 1.837 26.141 15.906 1 95.12 88 ARG A C 1
ATOM 709 O O . ARG A 1 88 ? 1.659 27.188 15.281 1 95.12 88 ARG A O 1
ATOM 716 N N . ALA A 1 89 ? 1.175 25.062 15.758 1 95.38 89 ALA A N 1
ATOM 717 C CA . ALA A 1 89 ? -0.023 24.984 14.93 1 95.38 89 ALA A CA 1
ATOM 718 C C . ALA A 1 89 ? -0.986 23.922 15.445 1 95.38 89 ALA A C 1
ATOM 720 O O . ALA A 1 89 ? -0.557 22.891 15.969 1 95.38 89 ALA A O 1
ATOM 721 N N . VAL A 1 90 ? -2.24 24.25 15.336 1 97.81 90 VAL A N 1
ATOM 722 C CA . VAL A 1 90 ? -3.287 23.312 15.75 1 97.81 90 VAL A CA 1
ATOM 723 C C . VAL A 1 90 ? -4.246 23.062 14.586 1 97.81 90 VAL A C 1
ATOM 725 O O . VAL A 1 90 ? -4.766 24.016 13.984 1 97.81 90 VAL A O 1
ATOM 728 N N . ASN A 1 91 ? -4.441 21.766 14.281 1 98.31 91 ASN A N 1
ATOM 729 C CA . ASN A 1 91 ? -5.438 21.469 13.258 1 98.31 91 ASN A CA 1
ATOM 730 C C . ASN A 1 91 ? -6.594 20.656 13.828 1 98.31 91 ASN A C 1
ATOM 732 O O . ASN A 1 91 ? -7.512 20.281 13.102 1 98.31 91 ASN A O 1
ATOM 736 N N . THR A 1 92 ? -6.547 20.344 15.109 1 98.81 92 THR A N 1
ATOM 737 C CA . THR A 1 92 ? -7.598 19.562 15.734 1 98.81 92 THR A CA 1
ATOM 738 C C . THR A 1 92 ? -7.898 20.062 17.141 1 98.81 92 THR A C 1
ATOM 740 O O . THR A 1 92 ? -6.988 20.203 17.969 1 98.81 92 THR A O 1
ATOM 743 N N . PHE A 1 93 ? -9.156 20.375 17.375 1 98.81 93 PHE A N 1
ATOM 744 C CA . PHE A 1 93 ? -9.656 20.734 18.703 1 98.81 93 PHE A CA 1
ATOM 745 C C . PHE A 1 93 ? -10.438 19.578 19.328 1 98.81 93 PHE A C 1
ATOM 747 O O . PHE A 1 93 ? -11.211 18.906 18.641 1 98.81 93 PHE A O 1
ATOM 754 N N . LYS A 1 94 ? -10.289 19.391 20.609 1 98.75 94 LYS A N 1
ATOM 755 C CA . LYS A 1 94 ? -11.125 18.5 21.406 1 98.75 94 LYS A CA 1
ATOM 756 C C . LYS A 1 94 ? -11.664 19.219 22.641 1 98.75 94 LYS A C 1
ATOM 758 O O . LYS A 1 94 ? -10.898 19.828 23.391 1 98.75 94 LYS A O 1
ATOM 763 N N . LYS A 1 95 ? -12.945 19.156 22.812 1 97.88 95 LYS A N 1
ATOM 764 C CA . LYS A 1 95 ? -13.539 19.688 24.047 1 97.88 95 LYS A CA 1
ATOM 765 C C . LYS A 1 95 ? -13.266 18.781 25.234 1 97.88 95 LYS A C 1
ATOM 767 O O . LYS A 1 95 ? -13.492 17.562 25.156 1 97.88 95 LYS A O 1
ATOM 772 N N . LEU A 1 96 ? -12.805 19.375 26.234 1 95.88 96 LEU A N 1
ATOM 773 C CA . LEU A 1 96 ? -12.531 18.641 27.469 1 95.88 96 LEU A CA 1
ATOM 774 C C . LEU A 1 96 ? -13.711 18.734 28.422 1 95.88 96 LEU A C 1
ATOM 776 O O . LEU A 1 96 ? -14.641 19.516 28.203 1 95.88 96 LEU A O 1
ATOM 780 N N . HIS A 1 97 ? -13.695 17.938 29.5 1 91.12 97 HIS A N 1
ATOM 781 C CA . HIS A 1 97 ? -14.797 17.844 30.453 1 91.12 97 HIS A CA 1
ATOM 782 C C . HIS A 1 97 ? -15 19.172 31.188 1 91.12 97 HIS A C 1
ATOM 784 O O . HIS A 1 97 ? -16.125 19.5 31.578 1 91.12 97 HIS A O 1
ATOM 790 N N . ASN A 1 98 ? -13.992 19.984 31.344 1 90.62 98 ASN A N 1
ATOM 791 C CA . ASN A 1 98 ? -14.094 21.266 32.062 1 90.62 98 ASN A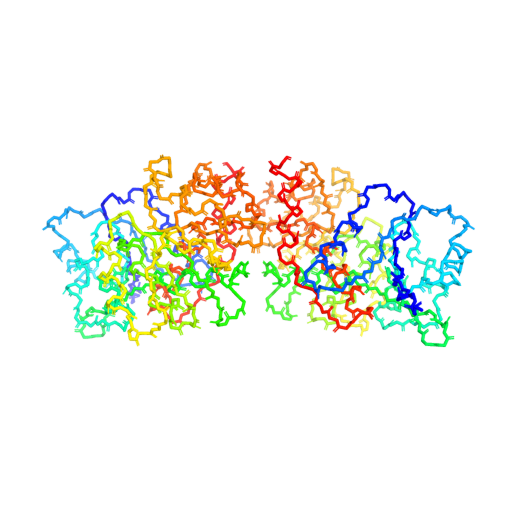 CA 1
ATOM 792 C C . ASN A 1 98 ? -14.383 22.406 31.094 1 90.62 98 ASN A C 1
ATOM 794 O O . ASN A 1 98 ? -14.133 23.578 31.422 1 90.62 98 ASN A O 1
ATOM 798 N N . ASN A 1 99 ? -14.773 22.078 29.891 1 90.5 99 ASN A N 1
ATOM 799 C CA . ASN A 1 99 ? -15.156 23.031 28.844 1 90.5 99 ASN A CA 1
ATOM 800 C C . ASN A 1 99 ? -13.938 23.75 28.266 1 90.5 99 ASN A C 1
ATOM 802 O O . ASN A 1 99 ? -14.078 24.781 27.609 1 90.5 99 ASN A O 1
ATOM 806 N N . LYS A 1 100 ? -12.812 23.234 28.641 1 95.69 100 LYS A N 1
ATOM 807 C CA . LYS A 1 100 ? -11.586 23.734 28.016 1 95.69 100 LYS A CA 1
ATOM 808 C C . LYS A 1 100 ? -11.344 23.031 26.672 1 95.69 100 LYS A C 1
ATOM 810 O O . LYS A 1 100 ? -11.938 22 26.391 1 95.69 100 LYS A O 1
ATOM 815 N N . ILE A 1 101 ? -10.508 23.75 25.922 1 97.44 101 ILE A N 1
ATOM 816 C CA . ILE A 1 101 ? -10.219 23.234 24.578 1 97.44 101 ILE A CA 1
ATOM 817 C C . ILE A 1 101 ? -8.789 22.703 24.531 1 97.44 101 ILE A C 1
ATOM 819 O O . ILE A 1 101 ? -7.844 23.422 24.891 1 97.44 101 ILE A O 1
ATOM 823 N N . LEU A 1 102 ? -8.633 21.438 24.172 1 98.62 102 LEU A N 1
ATOM 824 C CA . LEU A 1 102 ? -7.332 20.875 23.844 1 98.62 102 LEU A CA 1
ATOM 825 C C . LEU A 1 102 ? -7.012 21.062 22.359 1 98.62 102 LEU A C 1
ATOM 827 O O . LEU A 1 102 ? -7.816 20.703 21.5 1 98.62 102 LEU A O 1
ATOM 831 N N . GLY A 1 103 ? -5.871 21.703 22.094 1 98.69 103 GLY A N 1
ATOM 832 C CA . GLY A 1 103 ? -5.352 21.812 20.734 1 98.69 103 GLY A CA 1
ATOM 833 C C . GLY A 1 103 ? -4.312 20.75 20.406 1 98.69 103 GLY A C 1
ATOM 834 O O . GLY A 1 103 ? -3.391 20.516 21.203 1 98.69 103 GLY A O 1
ATOM 835 N N . ASP A 1 104 ? -4.488 20.062 19.281 1 98.69 104 ASP A N 1
ATOM 836 C CA . ASP A 1 104 ? -3.566 19.047 18.766 1 98.69 104 ASP A CA 1
ATOM 837 C C . ASP A 1 104 ? -3.238 19.297 17.297 1 98.69 104 ASP A C 1
ATOM 839 O O . ASP A 1 104 ? -3.906 20.094 16.641 1 98.69 104 ASP A O 1
ATOM 843 N N . ASN A 1 105 ? -2.17 18.781 16.828 1 98.5 105 ASN A N 1
ATOM 844 C CA . ASN A 1 105 ? -1.814 18.812 15.414 1 98.5 105 ASN A CA 1
ATOM 845 C C . ASN A 1 105 ? -1.594 17.406 14.867 1 98.5 105 ASN A C 1
ATOM 847 O O . ASN A 1 105 ? -0.576 16.766 15.156 1 98.5 105 ASN A O 1
ATOM 851 N N . THR A 1 106 ? -2.484 16.953 14.016 1 98.62 106 THR A N 1
ATOM 852 C CA . THR A 1 106 ? -2.438 15.57 13.562 1 98.62 106 THR A CA 1
ATOM 853 C C . THR A 1 106 ? -1.812 15.477 12.172 1 98.62 106 THR A C 1
ATOM 855 O O . THR A 1 106 ? -1.755 14.398 11.586 1 98.62 106 THR A O 1
ATOM 858 N N . ASP A 1 107 ? -1.296 16.562 11.57 1 98 107 ASP A N 1
ATOM 859 C CA . ASP A 1 107 ? -0.675 16.531 10.25 1 98 107 ASP A CA 1
ATOM 860 C C . ASP A 1 107 ? 0.561 15.625 10.242 1 98 107 ASP A C 1
ATOM 862 O O . ASP A 1 107 ? 0.7 14.758 9.383 1 98 107 ASP A O 1
ATOM 866 N N . GLY A 1 108 ? 1.395 15.844 11.211 1 98.25 108 GLY A N 1
ATOM 867 C CA . GLY A 1 108 ? 2.641 15.094 11.266 1 98.25 108 GLY A CA 1
ATOM 868 C C . GLY A 1 108 ? 2.434 13.602 11.422 1 98.25 108 GLY A C 1
ATOM 869 O O . GLY A 1 108 ? 3.002 12.812 10.664 1 98.25 108 GLY A O 1
ATOM 870 N N . ILE A 1 109 ? 1.608 13.242 12.375 1 98.25 109 ILE A N 1
ATOM 871 C CA . ILE A 1 109 ? 1.348 11.82 12.586 1 98.25 109 ILE A CA 1
ATOM 872 C C . ILE A 1 109 ? 0.585 11.25 11.391 1 98.25 109 ILE A C 1
ATOM 874 O O . ILE A 1 109 ? 0.746 10.078 11.055 1 98.25 109 ILE A O 1
ATOM 878 N N . GLY A 1 110 ? -0.223 12.094 10.758 1 98.5 110 GLY A N 1
ATOM 879 C CA . GLY A 1 110 ? -0.903 11.688 9.539 1 98.5 110 GLY A CA 1
ATOM 880 C C . GLY A 1 110 ? 0.049 11.367 8.398 1 98.5 110 GLY A C 1
ATOM 881 O O . GLY A 1 110 ? -0.106 10.344 7.727 1 98.5 110 GLY A O 1
ATOM 882 N N . VAL A 1 111 ? 1.046 12.211 8.164 1 98.25 111 VAL A N 1
ATOM 883 C CA . VAL A 1 111 ? 2.051 11.977 7.133 1 98.25 111 VAL A CA 1
ATOM 884 C C . VAL A 1 111 ? 2.822 10.695 7.441 1 98.25 111 VAL A C 1
ATOM 886 O O . VAL A 1 111 ? 3.006 9.852 6.566 1 98.25 111 VAL A O 1
ATOM 889 N N . LEU A 1 112 ? 3.258 10.578 8.664 1 97.62 112 LEU A N 1
ATOM 890 C CA . LEU A 1 112 ? 4.012 9.398 9.07 1 97.62 112 LEU A CA 1
ATOM 891 C C . LEU A 1 112 ? 3.186 8.133 8.867 1 97.62 112 LEU A C 1
ATOM 893 O O . LEU A 1 112 ? 3.695 7.125 8.367 1 97.62 112 LEU A O 1
ATOM 897 N N . HIS A 1 113 ? 1.927 8.234 9.242 1 97.88 113 HIS A N 1
ATOM 898 C CA . HIS A 1 113 ? 1 7.121 9.07 1 97.88 113 HIS A CA 1
ATOM 899 C C . HIS A 1 113 ? 0.903 6.699 7.609 1 97.88 113 HIS A C 1
ATOM 901 O O . HIS A 1 113 ? 0.987 5.508 7.297 1 97.88 113 HIS A O 1
ATOM 907 N N . ASP A 1 114 ? 0.77 7.594 6.758 1 98.06 114 ASP A N 1
ATOM 908 C CA . ASP A 1 114 ? 0.632 7.277 5.34 1 98.06 114 ASP A CA 1
ATOM 909 C C . ASP A 1 114 ? 1.953 6.777 4.758 1 98.06 114 ASP A C 1
ATOM 911 O O . ASP A 1 114 ? 1.969 5.852 3.943 1 98.06 114 ASP A O 1
ATOM 915 N N . LEU A 1 115 ? 3.064 7.422 5.133 1 97.69 115 LEU A N 1
ATOM 916 C CA . LEU A 1 115 ? 4.375 7.004 4.648 1 97.69 115 LEU A CA 1
ATOM 917 C C . LEU A 1 115 ? 4.66 5.555 5.039 1 97.69 115 LEU A C 1
ATOM 919 O O . LEU A 1 115 ? 5.262 4.809 4.262 1 97.69 115 LEU A O 1
ATOM 923 N N . LYS A 1 116 ? 4.258 5.176 6.188 1 95.38 116 LYS A N 1
ATOM 924 C CA . LYS A 1 116 ? 4.406 3.791 6.621 1 95.38 116 LYS A CA 1
ATOM 925 C C . LYS A 1 116 ? 3.506 2.861 5.812 1 95.38 116 LYS A C 1
ATOM 927 O O . LYS A 1 116 ? 3.934 1.785 5.391 1 95.38 116 LYS A O 1
ATOM 932 N N . ARG A 1 117 ? 2.33 3.316 5.637 1 94.06 117 ARG A N 1
ATOM 933 C CA . ARG A 1 117 ? 1.353 2.523 4.898 1 94.06 117 ARG A CA 1
ATOM 934 C C . ARG A 1 117 ? 1.873 2.164 3.51 1 94.06 117 ARG A C 1
ATOM 936 O O . ARG A 1 117 ? 1.752 1.018 3.074 1 94.06 117 ARG A O 1
ATOM 943 N N . ILE A 1 118 ? 2.484 3.127 2.832 1 94.38 118 ILE A N 1
ATOM 944 C CA . ILE A 1 118 ? 2.924 2.916 1.457 1 94.38 118 ILE A CA 1
ATOM 945 C C . ILE A 1 118 ? 4.379 2.455 1.447 1 94.38 118 ILE A C 1
ATOM 947 O O . ILE A 1 118 ? 5 2.355 0.385 1 94.38 118 ILE A O 1
ATOM 951 N N . LYS A 1 119 ? 5.031 2.346 2.6 1 92.12 119 LYS A N 1
ATOM 952 C CA . LYS A 1 119 ? 6.367 1.797 2.809 1 92.12 119 LYS A CA 1
ATOM 953 C C . LYS A 1 119 ? 7.438 2.727 2.246 1 92.12 119 LYS A C 1
ATOM 955 O O . LYS A 1 119 ? 8.438 2.266 1.688 1 92.12 119 LYS A O 1
ATOM 960 N N . PHE A 1 120 ? 7.188 3.979 2.285 1 95.44 120 PHE A N 1
ATOM 961 C CA . PHE A 1 120 ? 8.203 4.961 1.923 1 95.44 120 PHE A CA 1
ATOM 962 C C . PHE A 1 120 ? 9.18 5.184 3.072 1 95.44 120 PHE A C 1
ATOM 964 O O . PHE A 1 120 ? 10.289 5.688 2.867 1 95.44 120 PHE A O 1
ATOM 971 N N . ILE A 1 121 ? 8.672 4.812 4.242 1 93.5 121 ILE A N 1
ATOM 972 C CA . ILE A 1 121 ? 9.539 4.75 5.414 1 93.5 121 ILE A CA 1
ATOM 973 C C . ILE A 1 121 ? 9.5 3.344 6.012 1 93.5 121 ILE A C 1
ATOM 975 O O . ILE A 1 121 ? 8.422 2.75 6.148 1 93.5 121 ILE A O 1
ATOM 979 N N . LYS A 1 122 ? 10.664 2.648 6.199 1 79.69 122 LYS A N 1
ATOM 980 C CA . LYS A 1 122 ? 10.719 1.268 6.664 1 79.69 122 LYS A CA 1
ATOM 981 C C . LYS A 1 122 ? 11.398 1.171 8.023 1 79.69 122 LYS A C 1
ATOM 983 O O . LYS A 1 122 ? 11.195 0.203 8.766 1 79.69 122 LYS A O 1
ATOM 988 N N . SER A 1 123 ? 12.398 2.051 8.273 1 77.31 123 SER A N 1
ATOM 989 C CA . SER A 1 123 ? 13.148 2.021 9.523 1 77.31 123 SER A CA 1
ATOM 990 C C . SER A 1 123 ? 13.367 3.43 10.062 1 77.31 123 SER A C 1
ATOM 992 O O . SER A 1 123 ? 13.07 4.414 9.391 1 77.31 123 SER A O 1
ATOM 994 N N . LYS A 1 124 ? 13.852 3.525 11.258 1 72.56 124 LYS A N 1
ATOM 995 C CA . LYS A 1 124 ? 14.055 4.777 11.977 1 72.56 124 LYS A CA 1
ATOM 996 C C . LYS A 1 124 ? 15.18 5.594 11.344 1 72.56 124 LYS A C 1
ATOM 998 O O . LYS A 1 124 ? 15.336 6.781 11.641 1 72.56 124 LYS A O 1
ATOM 1003 N N . PHE A 1 125 ? 15.766 5.191 10.281 1 75.5 125 PHE A N 1
ATOM 1004 C CA . PHE A 1 125 ? 16.953 5.918 9.859 1 75.5 125 PHE A CA 1
ATOM 1005 C C . PHE A 1 125 ? 16.812 6.398 8.422 1 75.5 125 PHE A C 1
ATOM 1007 O O . PHE A 1 125 ? 17.797 6.387 7.66 1 75.5 125 PHE A O 1
ATOM 1014 N N . ASN A 1 126 ? 15.695 6.914 8.266 1 86.69 126 ASN A N 1
ATOM 1015 C CA . ASN A 1 126 ? 15.508 7.488 6.938 1 86.69 126 ASN A CA 1
ATOM 1016 C C . ASN A 1 126 ? 16.047 8.906 6.855 1 86.69 126 ASN A C 1
ATOM 1018 O O . ASN A 1 126 ? 15.906 9.688 7.793 1 86.69 126 ASN A O 1
ATOM 1022 N N . ARG A 1 127 ? 16.75 9.242 5.82 1 95.69 127 ARG A N 1
ATOM 1023 C CA . ARG A 1 127 ? 17.188 10.594 5.5 1 95.69 127 ARG A CA 1
ATOM 1024 C C . ARG A 1 127 ? 16.203 11.289 4.57 1 95.69 127 ARG A C 1
ATOM 1026 O O . ARG A 1 127 ? 15.977 10.844 3.445 1 95.69 127 ARG A O 1
ATOM 1033 N N . VAL A 1 128 ? 15.648 12.422 5.062 1 97.88 128 VAL A N 1
ATOM 1034 C CA . VAL A 1 128 ? 14.531 13.062 4.367 1 97.88 128 VAL A CA 1
ATOM 1035 C C . VAL A 1 128 ? 14.953 14.461 3.902 1 97.88 128 VAL A C 1
ATOM 1037 O O . VAL A 1 128 ? 15.508 15.234 4.676 1 97.88 128 VAL A O 1
ATOM 1040 N N . LEU A 1 129 ? 14.773 14.727 2.668 1 97.5 129 LEU A N 1
ATOM 1041 C CA . LEU A 1 129 ? 14.812 16.094 2.188 1 97.5 129 LEU A CA 1
ATOM 1042 C C . LEU A 1 129 ? 13.422 16.734 2.227 1 97.5 129 LEU A C 1
ATOM 1044 O O . LEU A 1 129 ? 12.5 16.25 1.566 1 97.5 129 LEU A O 1
ATOM 1048 N N . LEU A 1 130 ? 13.281 17.75 2.998 1 97.31 130 LEU A N 1
ATOM 1049 C CA . LEU A 1 130 ? 12.008 18.469 3.119 1 97.31 130 LEU A CA 1
ATOM 1050 C C . LEU A 1 130 ? 12.055 19.781 2.359 1 97.31 130 LEU A C 1
ATOM 1052 O O . LEU A 1 130 ? 12.844 20.672 2.689 1 97.31 130 LEU A O 1
ATOM 1056 N N . ILE A 1 131 ? 11.219 19.891 1.383 1 95.81 131 ILE A N 1
ATOM 1057 C CA . ILE A 1 131 ? 11.141 21.125 0.601 1 95.81 131 ILE A CA 1
ATOM 1058 C C . ILE A 1 131 ? 10.039 22.031 1.156 1 95.81 131 ILE A C 1
ATOM 1060 O O . ILE A 1 131 ? 8.859 21.656 1.126 1 95.81 131 ILE A O 1
ATOM 1064 N N . GLY A 1 132 ? 10.43 23.172 1.628 1 94.25 132 GLY A N 1
ATOM 1065 C CA . GLY A 1 132 ? 9.5 24.109 2.24 1 94.25 132 GLY A CA 1
ATOM 1066 C C . GLY A 1 132 ? 9.781 24.344 3.711 1 94.25 132 GLY A C 1
ATOM 1067 O O . GLY A 1 132 ? 10.203 23.438 4.426 1 94.25 132 GLY A O 1
ATOM 1068 N N . ALA A 1 133 ? 9.438 25.562 4.137 1 93.88 133 ALA A N 1
ATOM 1069 C CA . ALA A 1 133 ? 9.641 25.922 5.539 1 93.88 133 ALA A CA 1
ATOM 1070 C C . ALA A 1 133 ? 8.445 26.703 6.086 1 93.88 133 ALA A C 1
ATOM 1072 O O . ALA A 1 133 ? 8.594 27.531 6.988 1 93.88 133 ALA A O 1
ATOM 1073 N N . GLY A 1 134 ? 7.352 26.469 5.492 1 90.12 134 GLY A N 1
ATOM 1074 C CA . GLY A 1 134 ? 6.129 27.109 5.949 1 90.12 134 GLY A CA 1
ATOM 1075 C C . GLY A 1 134 ? 5.367 26.297 6.973 1 90.12 134 GLY A C 1
ATOM 1076 O O . GLY A 1 134 ? 5.957 25.453 7.66 1 90.12 134 GLY A O 1
ATOM 1077 N N . GLY A 1 135 ? 4.105 26.625 7.125 1 88.81 135 GLY A N 1
ATOM 1078 C CA . GLY A 1 135 ? 3.252 25.969 8.109 1 88.81 135 GLY A CA 1
ATOM 1079 C C . GLY A 1 135 ? 3.135 24.469 7.898 1 88.81 135 GLY A C 1
ATOM 1080 O O . GLY A 1 135 ? 3.166 23.703 8.859 1 88.81 135 GLY A O 1
ATOM 1081 N N . ALA A 1 136 ? 2.977 24.125 6.637 1 91.25 136 ALA A N 1
ATOM 1082 C CA . ALA A 1 136 ? 2.863 22.703 6.328 1 91.25 136 ALA A CA 1
ATOM 1083 C C . ALA A 1 136 ? 4.129 21.953 6.73 1 91.25 136 ALA A C 1
ATOM 1085 O O . ALA A 1 136 ? 4.059 20.875 7.344 1 91.25 136 ALA A O 1
ATOM 1086 N N . ALA A 1 137 ? 5.203 22.469 6.391 1 94.88 137 ALA A N 1
ATOM 1087 C CA . ALA A 1 137 ? 6.48 21.875 6.762 1 94.88 137 ALA A CA 1
ATOM 1088 C C . ALA A 1 137 ? 6.621 21.781 8.281 1 94.88 137 ALA A C 1
ATOM 1090 O O . ALA A 1 137 ? 6.922 20.703 8.812 1 94.88 137 ALA A O 1
ATOM 1091 N N . ARG A 1 138 ? 6.391 22.859 8.945 1 94.62 138 ARG A N 1
ATOM 1092 C CA . ARG A 1 138 ? 6.504 22.906 10.406 1 94.62 138 ARG A CA 1
ATOM 1093 C C . ARG A 1 138 ? 5.602 21.859 11.055 1 94.62 138 ARG A C 1
ATOM 1095 O O . ARG A 1 138 ? 5.973 21.25 12.062 1 94.62 138 ARG A O 1
ATOM 1102 N N . GLY A 1 139 ? 4.504 21.609 10.461 1 95.62 139 GLY A N 1
ATOM 1103 C CA . GLY A 1 139 ? 3.506 20.703 11.016 1 95.62 139 GLY A CA 1
ATOM 1104 C C . GLY A 1 139 ? 3.92 19.25 10.953 1 95.62 139 GLY A C 1
ATOM 1105 O O . GLY A 1 139 ? 3.375 18.406 11.68 1 95.62 139 GLY A O 1
ATOM 1106 N N . ILE A 1 140 ? 4.926 18.891 10.125 1 97.25 140 ILE A N 1
ATOM 1107 C CA . ILE A 1 140 ? 5.191 17.469 9.945 1 97.25 140 ILE A CA 1
ATOM 1108 C C . ILE A 1 140 ? 6.586 17.141 10.484 1 97.25 140 ILE A C 1
ATOM 1110 O O . ILE A 1 140 ? 6.926 15.961 10.656 1 97.25 140 ILE A O 1
ATOM 1114 N N . ILE A 1 141 ? 7.375 18.094 10.859 1 97.94 141 ILE A N 1
ATOM 1115 C CA . ILE A 1 141 ? 8.773 17.906 11.219 1 97.94 141 ILE A CA 1
ATOM 1116 C C . ILE A 1 141 ? 8.875 17.141 12.531 1 97.94 141 ILE A C 1
ATOM 1118 O O . ILE A 1 141 ? 9.641 16.188 12.648 1 97.94 141 ILE A O 1
ATOM 1122 N N . PHE A 1 142 ? 8.102 17.547 13.523 1 98 142 PHE A N 1
ATOM 1123 C CA . PHE A 1 142 ? 8.211 16.953 14.852 1 98 142 PHE A CA 1
ATOM 1124 C C . PHE A 1 142 ? 8.008 15.453 14.789 1 98 142 PHE A C 1
ATOM 1126 O O . PHE A 1 142 ? 8.797 14.688 15.352 1 98 142 PHE A O 1
ATOM 1133 N N . SER A 1 143 ? 6.945 15.047 14.102 1 97.12 143 SER A N 1
ATOM 1134 C CA . SER A 1 143 ? 6.617 13.625 14.039 1 97.12 143 SER A CA 1
ATOM 1135 C C . SER A 1 143 ? 7.703 12.844 13.305 1 97.12 143 SER A C 1
ATOM 1137 O O . SER A 1 143 ? 8.055 11.727 13.711 1 97.12 143 SER A O 1
ATOM 1139 N N . LEU A 1 144 ? 8.242 13.375 12.25 1 97.44 144 LEU A N 1
ATOM 1140 C CA . LEU A 1 144 ? 9.281 12.703 11.484 1 97.44 144 LEU A CA 1
ATOM 1141 C C . LEU A 1 144 ? 10.555 12.562 12.305 1 97.44 144 LEU A C 1
ATOM 1143 O O . LEU A 1 144 ? 11.156 11.484 12.352 1 97.44 144 LEU A O 1
ATOM 1147 N N . LEU A 1 145 ? 10.93 13.648 12.984 1 97.62 145 LEU A N 1
ATOM 1148 C CA . LEU A 1 145 ? 12.125 13.609 13.82 1 97.62 145 LEU A CA 1
ATOM 1149 C C . LEU A 1 145 ? 11.945 12.648 14.992 1 97.62 145 LEU A C 1
ATOM 1151 O O . LEU A 1 145 ? 12.852 11.875 15.312 1 97.62 145 LEU A O 1
ATOM 1155 N N . SER A 1 146 ? 10.805 12.734 15.609 1 96.56 146 SER A N 1
ATOM 1156 C CA . SER A 1 146 ? 10.523 11.875 16.75 1 96.56 146 SER A CA 1
ATOM 1157 C C . SER A 1 146 ? 10.531 10.406 16.359 1 96.56 146 SER A C 1
ATOM 1159 O O . SER A 1 146 ? 10.852 9.539 17.172 1 96.56 146 SER A O 1
ATOM 1161 N N . TYR A 1 147 ? 10.125 10.125 15.18 1 96.19 147 TYR A N 1
ATOM 1162 C CA . TYR A 1 147 ? 10.148 8.758 14.672 1 96.19 147 TYR A CA 1
ATOM 1163 C C . TYR A 1 147 ? 11.578 8.281 14.445 1 96.19 147 TYR A C 1
ATOM 1165 O O . TYR A 1 147 ? 11.836 7.082 14.391 1 96.19 147 TYR A O 1
ATOM 1173 N N . GLY A 1 148 ? 12.5 9.281 14.18 1 96.38 148 GLY A N 1
ATOM 1174 C CA . GLY A 1 148 ? 13.898 8.922 14.031 1 96.38 148 GLY A CA 1
ATOM 1175 C C . GLY A 1 148 ? 14.484 9.312 12.688 1 96.38 148 GLY A C 1
ATOM 1176 O O . GLY A 1 148 ? 15.625 8.969 12.375 1 96.38 148 GLY A O 1
ATOM 1177 N N . CYS A 1 149 ? 13.805 10.039 11.938 1 97.06 149 CYS A N 1
ATOM 1178 C CA . CYS A 1 149 ? 14.312 10.508 10.656 1 97.06 149 CYS A CA 1
ATOM 1179 C C . CYS A 1 149 ? 15.297 11.648 10.844 1 97.06 149 CYS A C 1
ATOM 1181 O O . CYS A 1 149 ? 15.227 12.383 11.828 1 97.06 149 CYS A O 1
ATOM 1183 N N . SER A 1 150 ? 16.188 11.719 9.945 1 97.38 150 SER A N 1
ATOM 1184 C CA . SER A 1 150 ? 16.984 12.93 9.781 1 97.38 150 SER A CA 1
ATOM 1185 C C . SER A 1 150 ? 16.438 13.805 8.656 1 97.38 150 SER A C 1
ATOM 1187 O O . SER A 1 150 ? 16.031 13.289 7.613 1 97.38 150 SER A O 1
ATOM 1189 N N . ILE A 1 151 ? 16.438 15.125 8.938 1 97.94 151 ILE A N 1
ATOM 1190 C CA . ILE A 1 151 ? 15.773 16 7.977 1 97.94 151 ILE A CA 1
ATOM 1191 C C . ILE A 1 151 ? 16.75 17.062 7.492 1 97.94 151 ILE A C 1
ATOM 1193 O O . ILE A 1 151 ? 17.469 17.672 8.297 1 97.94 151 ILE A O 1
ATOM 1197 N N . VAL A 1 152 ? 16.844 17.266 6.219 1 97.62 152 VAL A N 1
ATOM 1198 C CA . VAL A 1 152 ? 17.484 18.422 5.602 1 97.62 152 VAL A CA 1
ATOM 1199 C C . VAL A 1 152 ? 16.422 19.297 4.949 1 97.62 152 VAL A C 1
ATOM 1201 O O . VAL A 1 152 ? 15.641 18.844 4.121 1 97.62 152 VAL A O 1
ATOM 1204 N N . VAL A 1 153 ? 16.453 20.609 5.328 1 97.12 153 VAL A N 1
ATOM 1205 C CA . VAL A 1 153 ? 15.398 21.516 4.883 1 97.12 153 VAL A CA 1
ATOM 1206 C C . VAL A 1 153 ? 15.898 22.359 3.711 1 97.12 153 VAL A C 1
ATOM 1208 O O . VAL A 1 153 ? 16.969 22.969 3.789 1 97.12 153 VAL A O 1
ATOM 1211 N N . LEU A 1 154 ? 15.133 22.312 2.664 1 95.25 154 LEU A N 1
ATOM 1212 C CA . LEU A 1 154 ? 15.359 23.188 1.512 1 95.25 154 LEU A CA 1
ATOM 1213 C C . LEU A 1 154 ? 14.219 24.172 1.341 1 95.25 154 LEU A C 1
ATOM 1215 O O . LEU A 1 154 ? 13.062 23.781 1.218 1 95.25 154 LEU A O 1
ATOM 1219 N N . ASN A 1 155 ? 14.594 25.453 1.38 1 92.5 155 ASN A N 1
ATOM 1220 C CA . ASN A 1 155 ? 13.602 26.5 1.19 1 92.5 155 ASN A CA 1
ATOM 1221 C C . ASN A 1 155 ? 14.18 27.688 0.428 1 92.5 155 ASN A C 1
ATOM 1223 O O . ASN A 1 155 ? 15.359 28.016 0.577 1 92.5 155 ASN A O 1
ATOM 1227 N N . ARG A 1 156 ? 13.336 28.312 -0.332 1 86.31 156 ARG A N 1
ATOM 1228 C CA . ARG A 1 156 ? 13.766 29.469 -1.113 1 86.31 156 ARG A CA 1
ATOM 1229 C C . ARG A 1 156 ? 14.312 30.578 -0.21 1 86.31 156 ARG A C 1
ATOM 1231 O O . ARG A 1 156 ? 15.383 31.125 -0.472 1 86.31 156 ARG A O 1
ATOM 1238 N N . THR A 1 157 ? 13.523 30.891 0.838 1 88.25 157 THR A N 1
ATOM 1239 C CA . THR A 1 157 ? 13.977 31.844 1.833 1 88.25 157 THR A CA 1
ATOM 1240 C C . THR A 1 157 ? 14.758 31.156 2.947 1 88.25 157 THR A C 1
ATOM 1242 O O . THR A 1 157 ? 14.164 30.531 3.832 1 88.25 157 THR A O 1
ATOM 1245 N N . ILE A 1 158 ? 16 31.359 2.967 1 91.06 158 ILE A N 1
ATOM 1246 C CA . ILE A 1 158 ? 16.906 30.609 3.828 1 91.06 158 ILE A CA 1
ATOM 1247 C C . ILE A 1 158 ? 16.594 30.906 5.293 1 91.06 158 ILE A C 1
ATOM 1249 O O . ILE A 1 158 ? 16.703 30.031 6.148 1 91.06 158 ILE A O 1
ATOM 1253 N N . THR A 1 159 ? 16.203 32.125 5.586 1 94.75 159 THR A N 1
ATOM 1254 C CA . THR A 1 159 ? 15.961 32.531 6.965 1 94.75 159 THR A CA 1
ATOM 1255 C C . THR A 1 159 ? 14.828 31.703 7.582 1 94.75 159 THR A C 1
ATOM 1257 O O . THR A 1 159 ? 14.875 31.359 8.766 1 94.75 159 THR A O 1
ATOM 1260 N N . ARG A 1 160 ? 13.859 31.375 6.828 1 93.94 160 ARG A N 1
ATOM 1261 C CA . ARG A 1 160 ? 12.758 30.547 7.312 1 93.94 160 ARG A CA 1
ATOM 1262 C C . ARG A 1 160 ? 13.234 29.125 7.633 1 93.94 160 ARG A C 1
ATOM 1264 O O . ARG A 1 160 ? 12.805 28.547 8.625 1 93.94 160 ARG A O 1
ATOM 1271 N N . ALA A 1 161 ? 14.078 28.625 6.781 1 95.44 161 ALA A N 1
ATOM 1272 C CA . ALA A 1 161 ? 14.648 27.312 7.008 1 95.44 161 ALA A CA 1
ATOM 1273 C C . ALA A 1 161 ? 15.508 27.281 8.266 1 95.44 161 ALA A C 1
ATOM 1275 O O . ALA A 1 161 ? 15.438 26.344 9.062 1 95.44 161 ALA A O 1
ATOM 1276 N N . LEU A 1 162 ? 16.266 28.281 8.414 1 96.62 162 LEU A N 1
ATOM 1277 C CA . LEU A 1 162 ? 17.125 28.406 9.586 1 96.62 162 LEU A CA 1
ATOM 1278 C C . LEU A 1 162 ? 16.297 28.422 10.867 1 96.62 162 LEU A C 1
ATOM 1280 O O . LEU A 1 162 ? 16.672 27.797 11.859 1 96.62 162 LEU A O 1
ATOM 1284 N N . GLN A 1 163 ? 15.234 29.156 10.82 1 96 163 GLN A N 1
ATOM 1285 C CA . GLN A 1 163 ? 14.359 29.219 11.984 1 96 163 GLN A CA 1
ATOM 1286 C C . GLN A 1 163 ? 13.797 27.859 12.336 1 96 163 GLN A C 1
ATOM 1288 O O . GLN A 1 163 ? 13.727 27.484 13.508 1 96 163 GLN A O 1
ATOM 1293 N N . LEU A 1 164 ? 13.391 27.156 11.336 1 96.25 164 LEU A N 1
ATOM 1294 C CA . LEU A 1 164 ? 12.875 25.812 11.562 1 96.25 164 LEU A CA 1
ATOM 1295 C C . LEU A 1 164 ? 13.93 24.922 12.203 1 96.25 164 LEU A C 1
ATOM 1297 O O . LEU A 1 164 ? 13.648 24.203 13.164 1 96.25 164 LEU A O 1
ATOM 1301 N N . VAL A 1 165 ? 15.109 24.922 11.648 1 97.81 165 VAL A N 1
ATOM 1302 C CA . VAL A 1 165 ? 16.203 24.109 12.148 1 97.81 165 VAL A CA 1
ATOM 1303 C C . VAL A 1 165 ? 16.469 24.453 13.617 1 97.81 165 VAL A C 1
ATOM 1305 O O . VAL A 1 165 ? 16.641 23.562 14.445 1 97.81 165 VAL A O 1
ATOM 1308 N N . GLU A 1 166 ? 16.469 25.734 13.891 1 97.75 166 GLU A N 1
ATOM 1309 C CA . GLU A 1 166 ? 16.703 26.172 15.258 1 97.75 166 GLU A CA 1
ATOM 1310 C C . GLU A 1 166 ? 15.594 25.688 16.188 1 97.75 166 GLU A C 1
ATOM 1312 O O . GLU A 1 166 ? 15.867 25.219 17.297 1 97.75 166 GLU A O 1
ATOM 1317 N N . ASP A 1 167 ? 14.438 25.812 15.766 1 96.62 167 ASP A N 1
ATOM 1318 C CA . ASP A 1 167 ? 13.281 25.469 16.594 1 96.62 167 ASP A CA 1
ATOM 1319 C C . ASP A 1 167 ? 13.258 23.969 16.906 1 96.62 167 ASP A C 1
ATOM 1321 O O . ASP A 1 167 ? 12.766 23.562 17.969 1 96.62 167 ASP A O 1
ATOM 1325 N N . PHE A 1 168 ? 13.805 23.141 16 1 97.94 168 PHE A N 1
ATOM 1326 C CA . PHE A 1 168 ? 13.609 21.703 16.156 1 97.94 168 PHE A CA 1
ATOM 1327 C C . PHE A 1 168 ? 14.938 21 16.406 1 97.94 168 PHE A C 1
ATOM 1329 O O . PHE A 1 168 ? 15.008 19.781 16.422 1 97.94 168 PHE A O 1
ATOM 1336 N N . LYS A 1 169 ? 16.016 21.703 16.578 1 97.19 169 LYS A N 1
ATOM 1337 C CA . LYS A 1 169 ? 17.359 21.156 16.688 1 97.19 169 LYS A CA 1
ATOM 1338 C C . LYS A 1 169 ? 17.469 20.188 17.875 1 97.19 169 LYS A C 1
ATOM 1340 O O . LYS A 1 169 ? 18.281 19.266 17.844 1 97.19 169 LYS A O 1
ATOM 1345 N N . ASN A 1 170 ? 16.594 20.344 18.891 1 96.62 170 ASN A N 1
ATOM 1346 C CA . ASN A 1 170 ? 16.672 19.516 20.094 1 96.62 170 ASN A CA 1
ATOM 1347 C C . ASN A 1 170 ? 15.766 18.297 20 1 96.62 170 ASN A C 1
ATOM 1349 O O . ASN A 1 170 ? 15.75 17.453 20.891 1 96.62 170 ASN A O 1
ATOM 1353 N N . VAL A 1 171 ? 15.023 18.25 19.016 1 96.94 171 VAL A N 1
ATOM 1354 C CA . VAL A 1 171 ? 14.102 17.125 18.828 1 96.94 171 VAL A CA 1
ATOM 1355 C C . VAL A 1 171 ? 14.828 15.977 18.141 1 96.94 171 VAL A C 1
ATOM 1357 O O . VAL A 1 171 ? 14.633 14.812 18.5 1 96.94 171 VAL A O 1
ATOM 1360 N N . GLY A 1 172 ? 15.641 16.297 17.156 1 96.62 172 GLY A N 1
ATOM 1361 C CA . GLY A 1 172 ? 16.375 15.312 16.375 1 96.62 172 GLY A CA 1
ATOM 1362 C C . GLY A 1 172 ? 17.328 15.938 15.383 1 96.62 172 GLY A C 1
ATOM 1363 O O . GLY A 1 172 ? 17.656 17.125 15.477 1 96.62 172 GLY A O 1
ATOM 1364 N N . SER A 1 173 ? 17.797 15.109 14.453 1 97.44 173 SER A N 1
ATOM 1365 C CA . SER A 1 173 ? 18.75 15.578 13.461 1 97.44 173 SER A CA 1
ATOM 1366 C C . SER A 1 173 ? 18.062 16.375 12.359 1 97.44 173 SER A C 1
ATOM 1368 O O . SER A 1 173 ? 17.312 15.82 11.562 1 97.44 173 SER A O 1
ATOM 1370 N N . ILE A 1 174 ? 18.344 17.656 12.344 1 98.12 174 ILE A N 1
ATOM 1371 C CA . ILE A 1 174 ? 17.766 18.547 11.336 1 98.12 174 ILE A CA 1
ATOM 1372 C C . ILE A 1 174 ? 18.797 19.578 10.914 1 98.12 174 ILE A C 1
ATOM 1374 O O . ILE A 1 174 ? 19.547 20.109 11.75 1 98.12 174 ILE A O 1
ATOM 1378 N N . SER A 1 175 ? 18.938 19.812 9.617 1 97.75 175 SER A N 1
ATOM 1379 C CA . SER A 1 175 ? 19.891 20.797 9.094 1 97.75 175 SER A CA 1
ATOM 1380 C C . SER A 1 175 ? 19.359 21.453 7.824 1 97.75 175 SER A C 1
ATOM 1382 O O . SER A 1 175 ? 18.297 21.094 7.328 1 97.75 175 SER A O 1
ATOM 1384 N N . ILE A 1 176 ? 20.078 22.422 7.391 1 96.69 176 ILE A N 1
ATOM 1385 C CA . ILE A 1 176 ? 19.688 23.141 6.18 1 96.69 176 ILE A CA 1
ATOM 1386 C C . ILE A 1 176 ? 20.406 22.531 4.973 1 96.69 176 ILE A C 1
ATOM 1388 O O . ILE A 1 176 ? 21.578 22.141 5.066 1 96.69 176 ILE A O 1
ATOM 1392 N N . PHE A 1 177 ? 19.734 22.531 3.871 1 95.38 177 PHE A N 1
ATOM 1393 C CA . PHE A 1 177 ? 20.344 22.094 2.615 1 95.38 177 PHE A CA 1
ATOM 1394 C C . PHE A 1 177 ? 21.359 23.109 2.123 1 95.38 177 PHE A C 1
ATOM 1396 O O . PHE A 1 177 ? 21.062 24.312 2.049 1 95.38 177 PHE A O 1
ATOM 1403 N N . LYS A 1 178 ? 22.516 22.656 1.816 1 91.75 178 LYS A N 1
ATOM 1404 C CA . LYS A 1 178 ? 23.578 23.5 1.259 1 91.75 178 LYS A CA 1
ATOM 1405 C C . LYS A 1 178 ? 23.906 23.094 -0.172 1 91.75 178 LYS A C 1
ATOM 1407 O O . LYS A 1 178 ? 24.422 22 -0.403 1 91.75 178 LYS A O 1
ATOM 1412 N N . GLU A 1 179 ? 23.688 24.031 -1.032 1 87 179 GLU A N 1
ATOM 1413 C CA . GLU A 1 179 ? 23.859 23.734 -2.453 1 87 179 GLU A CA 1
ATOM 1414 C C . GLU A 1 179 ? 25.297 23.281 -2.75 1 87 179 GLU A C 1
ATOM 1416 O O . GLU A 1 179 ? 25.5 22.422 -3.611 1 87 179 GLU A O 1
ATOM 1421 N N . LYS A 1 180 ? 26.234 23.797 -2.068 1 83.94 180 LYS A N 1
ATOM 1422 C CA . LYS A 1 180 ? 27.641 23.484 -2.293 1 83.94 180 LYS A CA 1
ATOM 1423 C C . LYS A 1 180 ? 27.922 22 -2.039 1 83.94 180 LYS A C 1
ATOM 1425 O O . LYS A 1 180 ? 28.891 21.438 -2.557 1 83.94 180 LYS A O 1
ATOM 1430 N N . PHE A 1 181 ? 27.047 21.344 -1.288 1 83.31 181 PHE A N 1
ATOM 1431 C CA . PHE A 1 181 ? 27.25 19.953 -0.946 1 83.31 181 PHE A CA 1
ATOM 1432 C C . PHE A 1 181 ? 26.219 19.062 -1.646 1 83.31 181 PHE A C 1
ATOM 1434 O O . PHE A 1 181 ? 25.953 17.953 -1.205 1 83.31 181 PHE A O 1
ATOM 1441 N N . ALA A 1 182 ? 25.656 19.516 -2.631 1 83.19 182 ALA A N 1
ATOM 1442 C CA . ALA A 1 182 ? 24.531 18.844 -3.291 1 83.19 182 ALA A CA 1
ATOM 1443 C C . ALA A 1 182 ? 24.938 17.422 -3.723 1 83.19 182 ALA A C 1
ATOM 1445 O O . ALA A 1 182 ? 24.156 16.484 -3.555 1 83.19 182 ALA A O 1
ATOM 1446 N N . SER A 1 183 ? 26.078 17.25 -4.234 1 82.44 183 SER A N 1
ATOM 1447 C CA . SER A 1 183 ? 26.547 15.961 -4.77 1 82.44 183 SER A CA 1
ATOM 1448 C C . SER A 1 183 ? 26.781 14.953 -3.65 1 82.44 183 SER A C 1
ATOM 1450 O O . SER A 1 183 ? 26.875 13.75 -3.9 1 82.44 183 SER A O 1
ATOM 1452 N N . ASN A 1 184 ? 26.844 15.414 -2.479 1 86.38 184 ASN A N 1
ATOM 1453 C CA . ASN A 1 184 ? 27.156 14.547 -1.347 1 86.38 184 ASN A CA 1
ATOM 1454 C C . ASN A 1 184 ? 25.891 14.047 -0.656 1 86.38 184 ASN A C 1
ATOM 1456 O O . ASN A 1 184 ? 25.953 13.164 0.196 1 86.38 184 ASN A O 1
ATOM 1460 N N . TYR A 1 185 ? 24.875 14.641 -1.034 1 88.56 185 TYR A N 1
ATOM 1461 C CA . TYR A 1 185 ? 23.625 14.281 -0.364 1 88.56 185 TYR A CA 1
ATOM 1462 C C . TYR A 1 185 ? 23.047 13 -0.95 1 88.56 185 TYR A C 1
ATOM 1464 O O . TYR A 1 185 ? 23.188 12.734 -2.145 1 88.56 185 TYR A O 1
ATOM 1472 N N . SER A 1 186 ? 22.5 12.172 -0.137 1 92.12 186 SER A N 1
ATOM 1473 C CA . SER A 1 186 ? 21.656 11.039 -0.502 1 92.12 186 SER A CA 1
ATOM 1474 C C . SER A 1 186 ? 20.453 10.93 0.418 1 92.12 186 SER A C 1
ATOM 1476 O O . SER A 1 186 ? 20.578 11.086 1.636 1 92.12 1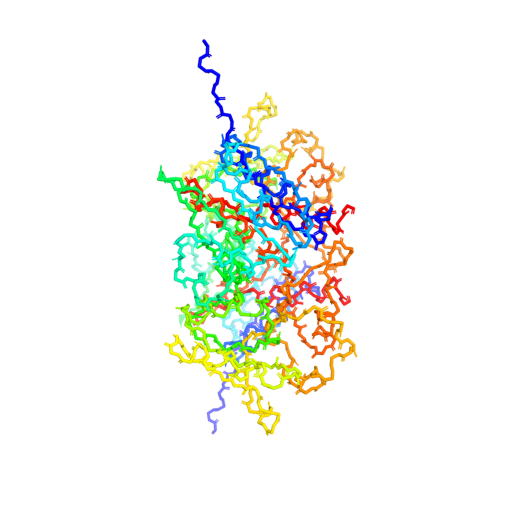86 SER A O 1
ATOM 1478 N N . PHE A 1 187 ? 19.344 10.812 -0.219 1 95.5 187 PHE A N 1
ATOM 1479 C CA . PHE A 1 187 ? 18.125 10.742 0.559 1 95.5 187 PHE A CA 1
ATOM 1480 C C . PHE A 1 187 ? 17.328 9.484 0.205 1 95.5 187 PHE A C 1
ATOM 1482 O O . PHE A 1 187 ? 17.391 9 -0.928 1 95.5 187 PHE A O 1
ATOM 1489 N N . ASN A 1 188 ? 16.594 9.023 1.16 1 94 188 ASN A N 1
ATOM 1490 C CA . ASN A 1 188 ? 15.633 7.961 0.928 1 94 188 ASN A CA 1
ATOM 1491 C C . ASN A 1 188 ? 14.289 8.516 0.464 1 94 188 ASN A C 1
ATOM 1493 O O . ASN A 1 188 ? 13.57 7.867 -0.3 1 94 188 ASN A O 1
ATOM 1497 N N . LEU A 1 189 ? 14.039 9.703 0.958 1 97.31 189 LEU A N 1
ATOM 1498 C CA . LEU A 1 189 ? 12.711 10.281 0.785 1 97.31 189 LEU A CA 1
ATOM 1499 C C . LEU A 1 189 ? 12.797 11.789 0.584 1 97.31 189 LEU A C 1
ATOM 1501 O O . LEU A 1 189 ? 13.539 12.469 1.295 1 97.31 189 LEU A O 1
ATOM 1505 N N . ILE A 1 190 ? 12.102 12.273 -0.42 1 97.12 190 ILE A N 1
ATOM 1506 C CA . ILE A 1 190 ? 11.938 13.703 -0.647 1 97.12 190 ILE A CA 1
ATOM 1507 C C . ILE A 1 190 ? 10.469 14.086 -0.485 1 97.12 190 ILE A C 1
ATOM 1509 O O . ILE A 1 190 ? 9.594 13.523 -1.146 1 97.12 190 ILE A O 1
ATOM 1513 N N . ILE A 1 191 ? 10.195 15.055 0.402 1 97.69 191 ILE A N 1
ATOM 1514 C CA . ILE A 1 191 ? 8.836 15.508 0.662 1 97.69 191 ILE A CA 1
ATOM 1515 C C . ILE A 1 191 ? 8.68 16.969 0.217 1 97.69 191 ILE A C 1
ATOM 1517 O O . ILE A 1 191 ? 9.438 17.828 0.645 1 97.69 191 ILE A O 1
ATOM 1521 N N . ASN A 1 192 ? 7.73 17.219 -0.59 1 96.88 192 ASN A N 1
ATOM 1522 C CA . ASN A 1 192 ? 7.363 18.578 -0.952 1 96.88 192 ASN A CA 1
ATOM 1523 C C . ASN A 1 192 ? 6.258 19.125 -0.049 1 96.88 192 ASN A C 1
ATOM 1525 O O . ASN A 1 192 ? 5.125 18.641 -0.085 1 96.88 192 ASN A O 1
ATOM 1529 N N . ALA A 1 193 ? 6.582 20.125 0.679 1 95.56 193 ALA A N 1
ATOM 1530 C CA . ALA A 1 193 ? 5.609 20.75 1.57 1 95.56 193 ALA A CA 1
ATOM 1531 C C . ALA A 1 193 ? 5.332 22.188 1.151 1 95.56 193 ALA A C 1
ATOM 1533 O O . ALA A 1 193 ? 4.938 23.016 1.978 1 95.56 193 ALA A O 1
ATOM 1534 N N . THR A 1 194 ? 5.609 22.484 -0.083 1 92.38 194 THR A N 1
ATOM 1535 C CA . THR A 1 194 ? 5.324 23.812 -0.605 1 92.38 194 THR A CA 1
ATOM 1536 C C . THR A 1 194 ? 4.035 23.812 -1.423 1 92.38 194 THR A C 1
ATOM 1538 O O . THR A 1 194 ? 3.602 22.75 -1.901 1 92.38 194 THR A O 1
ATOM 1541 N N . THR A 1 195 ? 3.365 24.953 -1.467 1 79.69 195 THR A N 1
ATOM 1542 C CA . THR A 1 195 ? 2.172 25.078 -2.293 1 79.69 195 THR A CA 1
ATOM 1543 C C . THR A 1 195 ? 2.51 25.734 -3.631 1 79.69 195 THR A C 1
ATOM 1545 O O . THR A 1 195 ? 1.651 25.844 -4.508 1 79.69 195 THR A O 1
ATOM 1548 N N . ILE A 1 196 ? 3.688 26.109 -3.77 1 68.19 196 ILE A N 1
ATOM 1549 C CA . ILE A 1 196 ? 4.086 26.875 -4.941 1 68.19 196 ILE A CA 1
ATOM 1550 C C . ILE A 1 196 ? 4.254 25.953 -6.141 1 68.19 196 ILE A C 1
ATOM 1552 O O . ILE A 1 196 ? 4.66 24.797 -5.984 1 68.19 196 ILE A O 1
ATOM 1556 N N . ASN A 1 197 ? 3.92 26.5 -7.254 1 66.5 197 ASN A N 1
ATOM 1557 C CA . ASN A 1 197 ? 4.105 25.797 -8.516 1 66.5 197 ASN A CA 1
ATOM 1558 C C . ASN A 1 197 ? 5.582 25.547 -8.805 1 66.5 197 ASN A C 1
ATOM 1560 O O . ASN A 1 197 ? 6.422 26.422 -8.586 1 66.5 197 ASN A O 1
ATOM 1564 N N . ILE A 1 198 ? 5.945 24.297 -9 1 63.28 198 ILE A N 1
ATOM 1565 C CA . ILE A 1 198 ? 7.297 23.781 -9.211 1 63.28 198 ILE A CA 1
ATOM 1566 C C . ILE A 1 198 ? 8.008 24.625 -10.273 1 63.28 198 ILE A C 1
ATOM 1568 O O . ILE A 1 198 ? 9.203 24.906 -10.148 1 63.28 198 ILE A O 1
ATOM 1572 N N . CYS A 1 199 ? 7.238 24.953 -11.258 1 58.38 199 CYS A N 1
ATOM 1573 C CA . CYS A 1 199 ? 7.852 25.672 -12.352 1 58.38 199 CYS A CA 1
ATOM 1574 C C . CYS A 1 199 ? 8.477 26.984 -11.867 1 58.38 199 CYS A C 1
ATOM 1576 O O . CYS A 1 199 ? 9.422 27.484 -12.477 1 58.38 199 CYS A O 1
ATOM 1578 N N . GLN A 1 200 ? 8.023 27.359 -10.883 1 59.41 200 GLN A N 1
ATOM 1579 C CA . GLN A 1 200 ? 8.492 28.641 -10.367 1 59.41 200 GLN A CA 1
ATOM 1580 C C . GLN A 1 200 ? 9.531 28.438 -9.266 1 59.41 200 GLN A C 1
ATOM 1582 O O . GLN A 1 200 ? 10.117 29.406 -8.773 1 59.41 200 GLN A O 1
ATOM 1587 N N . ASN A 1 201 ? 9.688 27.203 -9 1 62.97 201 ASN A N 1
ATOM 1588 C CA . ASN A 1 201 ? 10.586 26.938 -7.871 1 62.97 201 ASN A CA 1
ATOM 1589 C C . ASN A 1 201 ? 12.023 26.719 -8.336 1 62.97 201 ASN A C 1
ATOM 1591 O O . ASN A 1 201 ? 12.375 25.641 -8.805 1 62.97 201 ASN A O 1
ATOM 1595 N N . SER A 1 202 ? 12.836 27.75 -8.367 1 63.12 202 SER A N 1
ATOM 1596 C CA . SER A 1 202 ? 14.242 27.75 -8.758 1 63.12 202 SER A CA 1
ATOM 1597 C C . SER A 1 202 ? 15.031 26.703 -7.961 1 63.12 202 SER A C 1
ATOM 1599 O O . SER A 1 202 ? 16.062 26.219 -8.43 1 63.12 202 SER A O 1
ATOM 1601 N N . ASN A 1 203 ? 14.461 26.328 -6.867 1 72.44 203 ASN A N 1
ATOM 1602 C CA . ASN A 1 203 ? 15.172 25.406 -5.98 1 72.44 203 ASN A CA 1
ATOM 1603 C C . ASN A 1 203 ? 15.156 23.984 -6.516 1 72.44 203 ASN A C 1
ATOM 1605 O O . ASN A 1 203 ? 16.016 23.172 -6.16 1 72.44 203 ASN A O 1
ATOM 1609 N N . LEU A 1 204 ? 14.328 23.734 -7.387 1 81.19 204 LEU A N 1
ATOM 1610 C CA . LEU A 1 204 ? 14.203 22.344 -7.836 1 81.19 204 LEU A CA 1
ATOM 1611 C C . LEU A 1 204 ? 15.383 21.953 -8.727 1 81.19 204 LEU A C 1
ATOM 1613 O O . LEU A 1 204 ? 15.797 20.797 -8.734 1 81.19 204 LEU A O 1
ATOM 1617 N N . SER A 1 205 ? 15.828 22.953 -9.406 1 83.12 205 SER A N 1
ATOM 1618 C CA . SER A 1 205 ? 16.984 22.672 -10.258 1 83.12 205 SER A CA 1
ATOM 1619 C C . SER A 1 205 ? 18.188 22.234 -9.43 1 83.12 205 SER A C 1
ATOM 1621 O O . SER A 1 205 ? 18.984 21.406 -9.883 1 83.12 205 SER A O 1
ATOM 1623 N N . THR A 1 206 ? 18.203 22.719 -8.219 1 86.94 206 THR A N 1
ATOM 1624 C CA . THR A 1 206 ? 19.359 22.453 -7.359 1 86.94 206 THR A CA 1
ATOM 1625 C C . THR A 1 206 ? 19.328 21.016 -6.859 1 86.94 206 THR A C 1
ATOM 1627 O O . THR A 1 206 ? 20.375 20.453 -6.504 1 86.94 206 THR A O 1
ATOM 1630 N N . ILE A 1 207 ? 18.156 20.406 -6.902 1 92 207 ILE A N 1
ATOM 1631 C CA . ILE A 1 207 ? 18.109 19.062 -6.328 1 92 207 ILE A CA 1
ATOM 1632 C C . ILE A 1 207 ? 17.797 18.047 -7.422 1 92 207 ILE A C 1
ATOM 1634 O O . ILE A 1 207 ? 17.469 16.891 -7.133 1 92 207 ILE A O 1
ATOM 1638 N N . LYS A 1 208 ? 17.891 18.469 -8.648 1 92.06 208 LYS A N 1
ATOM 1639 C CA . LYS A 1 208 ? 17.594 17.594 -9.789 1 92.06 208 LYS A CA 1
ATOM 1640 C C . LYS A 1 208 ? 18.438 16.328 -9.734 1 92.06 208 LYS A C 1
ATOM 1642 O O . LYS A 1 208 ? 17.938 15.234 -10.023 1 92.06 208 LYS A O 1
ATOM 1647 N N . SER A 1 209 ? 19.672 16.484 -9.43 1 92.62 209 SER A N 1
ATOM 1648 C CA . SER A 1 209 ? 20.609 15.352 -9.422 1 92.62 209 SER A CA 1
ATOM 1649 C C . SER A 1 209 ? 20.266 14.367 -8.312 1 92.62 209 SER A C 1
ATOM 1651 O O . SER A 1 209 ? 20.781 13.242 -8.305 1 92.62 209 SER A O 1
ATOM 1653 N N . LEU A 1 210 ? 19.453 14.797 -7.375 1 94.75 210 LEU A N 1
ATOM 1654 C CA . LEU A 1 210 ? 19.094 13.953 -6.238 1 94.75 210 LEU A CA 1
ATOM 1655 C C . LEU A 1 210 ? 17.906 13.062 -6.582 1 94.75 210 LEU A C 1
ATOM 1657 O O . LEU A 1 210 ? 17.594 12.133 -5.84 1 94.75 210 LEU A O 1
ATOM 1661 N N . ILE A 1 211 ? 17.266 13.367 -7.715 1 95.25 211 ILE A N 1
ATOM 1662 C CA . ILE A 1 211 ? 16.125 12.57 -8.164 1 95.25 211 ILE A CA 1
ATOM 1663 C C . ILE A 1 211 ? 16.609 11.398 -9 1 95.25 211 ILE A C 1
ATOM 1665 O O . ILE A 1 211 ? 17.312 11.586 -10 1 95.25 211 ILE A O 1
ATOM 1669 N N . HIS A 1 212 ? 16.281 10.258 -8.586 1 93.44 212 HIS A N 1
ATOM 1670 C CA . HIS A 1 212 ? 16.672 9.031 -9.281 1 93.44 212 HIS A CA 1
ATOM 1671 C C . HIS A 1 212 ? 15.719 7.891 -8.945 1 93.44 212 HIS A C 1
ATOM 1673 O O . HIS A 1 212 ? 14.781 8.062 -8.164 1 93.44 212 HIS A O 1
ATOM 1679 N N . LYS A 1 213 ? 15.953 6.758 -9.438 1 89 213 LYS A N 1
ATOM 1680 C CA . LYS A 1 213 ? 15.008 5.645 -9.414 1 89 213 LYS A CA 1
ATOM 1681 C C . LYS A 1 213 ? 14.844 5.09 -8.008 1 89 213 LYS A C 1
ATOM 1683 O O . LYS A 1 213 ? 13.836 4.465 -7.691 1 89 213 LYS A O 1
ATOM 1688 N N . ASP A 1 214 ? 15.781 5.387 -7.082 1 89.75 214 ASP A N 1
ATOM 1689 C CA . ASP A 1 214 ? 15.773 4.734 -5.773 1 89.75 214 ASP A CA 1
ATOM 1690 C C . ASP A 1 214 ? 15.211 5.66 -4.699 1 89.75 214 ASP A C 1
ATOM 1692 O O . ASP A 1 214 ? 15.039 5.254 -3.551 1 89.75 214 ASP A O 1
ATOM 1696 N N . VAL A 1 215 ? 14.898 6.895 -5.047 1 94.81 215 VAL A N 1
ATOM 1697 C CA . VAL A 1 215 ? 14.383 7.832 -4.051 1 94.81 215 VAL A CA 1
ATOM 1698 C C . VAL A 1 215 ? 12.852 7.836 -4.094 1 94.81 215 VAL A C 1
ATOM 1700 O O . VAL A 1 215 ? 12.258 7.766 -5.168 1 94.81 215 VAL A O 1
ATOM 1703 N N . TYR A 1 216 ? 12.258 7.859 -2.957 1 96.62 216 TYR A N 1
ATOM 1704 C CA . TYR A 1 216 ? 10.812 8.039 -2.865 1 96.62 216 TYR A CA 1
ATOM 1705 C C . TYR A 1 216 ? 10.445 9.516 -2.85 1 96.62 216 TYR A C 1
ATOM 1707 O O . TYR A 1 216 ? 11.117 10.32 -2.205 1 96.62 216 TYR A O 1
ATOM 1715 N N . CYS A 1 217 ? 9.469 9.891 -3.631 1 97.31 217 CYS A N 1
ATOM 1716 C CA . CYS A 1 217 ? 9.008 11.273 -3.666 1 97.31 217 CYS A CA 1
ATOM 1717 C C . CYS A 1 217 ? 7.562 11.375 -3.189 1 97.31 217 CYS A C 1
ATOM 1719 O O . CYS A 1 217 ? 6.691 10.641 -3.664 1 97.31 217 CYS A O 1
ATOM 1721 N N . TYR A 1 218 ? 7.324 12.266 -2.27 1 98.06 218 TYR A N 1
ATOM 1722 C CA . TYR A 1 218 ? 6.027 12.445 -1.633 1 98.06 218 TYR A CA 1
ATOM 1723 C C . TYR A 1 218 ? 5.598 13.906 -1.673 1 98.06 218 TYR A C 1
ATOM 1725 O O . TYR A 1 218 ? 6.387 14.805 -1.355 1 98.06 218 TYR A O 1
ATOM 1733 N N . ASP A 1 219 ? 4.418 14.188 -2.115 1 97.38 219 ASP A N 1
ATOM 1734 C CA . ASP A 1 219 ? 3.836 15.523 -2.08 1 97.38 219 ASP A CA 1
ATOM 1735 C C . ASP A 1 219 ? 2.686 15.594 -1.077 1 97.38 219 ASP A C 1
ATOM 1737 O O . ASP A 1 219 ? 1.704 14.859 -1.195 1 97.38 219 ASP A O 1
ATOM 1741 N N . ILE A 1 220 ? 2.809 16.5 -0.148 1 96.75 220 ILE A N 1
ATOM 1742 C CA . ILE A 1 220 ? 1.727 16.594 0.826 1 96.75 220 ILE A CA 1
ATOM 1743 C C . ILE A 1 220 ? 0.472 17.141 0.154 1 96.75 220 ILE A C 1
ATOM 1745 O O .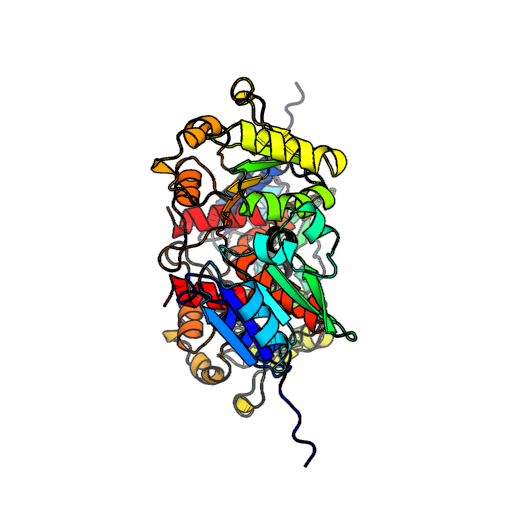 ILE A 1 220 ? -0.625 17.062 0.713 1 96.75 220 ILE A O 1
ATOM 1749 N N . ASN A 1 221 ? 0.691 17.75 -1.031 1 94.69 221 ASN A N 1
ATOM 1750 C CA . ASN A 1 221 ? -0.418 18.266 -1.827 1 94.69 221 ASN A CA 1
ATOM 1751 C C . ASN A 1 221 ? -1.043 17.172 -2.691 1 94.69 221 ASN A C 1
ATOM 1753 O O . ASN A 1 221 ? -0.431 16.125 -2.918 1 94.69 221 ASN A O 1
ATOM 1757 N N . TYR A 1 222 ? -2.246 17.422 -3.137 1 94.25 222 TYR A N 1
ATOM 1758 C CA . TYR A 1 222 ? -2.918 16.531 -4.074 1 94.25 222 TYR A CA 1
ATOM 1759 C C . TYR A 1 222 ? -3.811 17.312 -5.027 1 94.25 222 TYR A C 1
ATOM 1761 O O . TYR A 1 222 ? -4.043 18.516 -4.828 1 94.25 222 TYR A O 1
ATOM 1769 N N . SER A 1 223 ? -4.199 16.672 -6.078 1 89.88 223 SER A N 1
ATOM 1770 C CA . SER A 1 223 ? -5.152 17.234 -7.027 1 89.88 223 SER A CA 1
ATOM 1771 C C . SER A 1 223 ? -6.328 16.297 -7.258 1 89.88 223 SER A C 1
ATOM 1773 O O . SER A 1 223 ? -6.148 15.078 -7.332 1 89.88 223 SER A O 1
ATOM 1775 N N . ILE A 1 224 ? -7.551 16.859 -7.348 1 88.62 224 ILE A N 1
ATOM 1776 C CA . ILE A 1 224 ? -8.727 16.047 -7.613 1 88.62 224 ILE A CA 1
ATOM 1777 C C . ILE A 1 224 ? -8.797 15.711 -9.102 1 88.62 224 ILE A C 1
ATOM 1779 O O . ILE A 1 224 ? -9.445 14.742 -9.5 1 88.62 224 ILE A O 1
ATOM 1783 N N . LYS A 1 225 ? -8.07 16.5 -9.883 1 87.38 225 LYS A N 1
ATOM 1784 C CA . LYS A 1 225 ? -8.148 16.328 -11.328 1 87.38 225 LYS A CA 1
ATOM 1785 C C . LYS A 1 225 ? -7.035 15.43 -11.844 1 87.38 225 LYS A C 1
ATOM 1787 O O . LYS A 1 225 ? -7.242 14.648 -12.781 1 87.38 225 LYS A O 1
ATOM 1792 N N . HIS A 1 226 ? -5.914 15.57 -11.242 1 89.56 226 HIS A N 1
ATOM 1793 C CA . HIS A 1 226 ? -4.754 14.828 -11.719 1 89.56 226 HIS A CA 1
ATOM 1794 C C . HIS A 1 226 ? -4.125 14 -10.609 1 89.56 226 HIS A C 1
ATOM 1796 O O . HIS A 1 226 ? -3.836 14.523 -9.523 1 89.56 226 HIS A O 1
ATOM 1802 N N . LYS A 1 227 ? -3.828 12.781 -10.891 1 89 227 LYS A N 1
ATOM 1803 C CA . LYS A 1 227 ? -3.234 11.859 -9.922 1 89 227 LYS A CA 1
ATOM 1804 C C . LYS A 1 227 ? -1.867 12.359 -9.461 1 89 227 LYS A C 1
ATOM 1806 O O . LYS A 1 227 ? -1.514 12.227 -8.289 1 89 227 LYS A O 1
ATOM 1811 N N . TYR A 1 228 ? -1.107 12.898 -10.438 1 92.31 228 TYR A N 1
ATOM 1812 C CA . TYR A 1 228 ? 0.224 13.406 -10.125 1 92.31 228 TYR A CA 1
ATOM 1813 C C . TYR A 1 228 ? 0.234 14.93 -10.109 1 92.31 228 TYR A C 1
ATOM 1815 O O . TYR A 1 228 ? -0.23 15.57 -11.055 1 92.31 228 TYR A O 1
ATOM 1823 N N . THR A 1 229 ? 0.767 15.453 -9.023 1 94.19 229 THR A N 1
ATOM 1824 C CA . THR A 1 229 ? 0.996 16.891 -8.969 1 94.19 229 THR A CA 1
ATOM 1825 C C . THR A 1 229 ? 2.156 17.281 -9.875 1 94.19 229 THR A C 1
ATOM 1827 O O . THR A 1 229 ? 2.895 16.422 -10.359 1 94.19 229 THR A O 1
ATOM 1830 N N . GLU A 1 230 ? 2.307 18.594 -10.047 1 92.31 230 GLU A N 1
ATOM 1831 C CA . GLU A 1 230 ? 3.41 19.078 -10.867 1 92.31 230 GLU A CA 1
ATOM 1832 C C . GLU A 1 230 ? 4.758 18.641 -10.297 1 92.31 230 GLU A C 1
ATOM 1834 O O . GLU A 1 230 ? 5.668 18.281 -11.039 1 92.31 230 GLU A O 1
ATOM 1839 N N . PHE A 1 231 ? 4.832 18.656 -9.023 1 94.69 231 PHE A N 1
ATOM 1840 C CA . PHE A 1 231 ? 6.059 18.219 -8.375 1 94.69 231 PHE A CA 1
ATOM 1841 C C . PHE A 1 231 ? 6.332 16.75 -8.664 1 94.69 231 PHE A C 1
ATOM 1843 O O . PHE A 1 231 ? 7.457 16.391 -9.016 1 94.69 231 PHE A O 1
ATOM 1850 N N . LEU A 1 232 ? 5.344 15.953 -8.523 1 94.88 232 LEU A N 1
ATOM 1851 C CA . LEU A 1 232 ? 5.516 14.523 -8.742 1 94.88 232 LEU A CA 1
ATOM 1852 C C . LEU A 1 232 ? 5.84 14.227 -10.203 1 94.88 232 LEU A C 1
ATOM 1854 O O . LEU A 1 232 ? 6.664 13.367 -10.5 1 94.88 232 LEU A O 1
ATOM 1858 N N . LEU A 1 233 ? 5.172 14.969 -11.094 1 92.75 233 LEU A N 1
ATOM 1859 C CA . LEU A 1 233 ? 5.484 14.812 -12.508 1 92.75 233 LEU A CA 1
ATOM 1860 C C . LEU A 1 233 ? 6.941 15.164 -12.789 1 92.75 233 LEU A C 1
ATOM 1862 O O . LEU A 1 233 ? 7.613 14.477 -13.562 1 92.75 233 LEU A O 1
ATOM 1866 N N . TRP A 1 234 ? 7.348 16.219 -12.172 1 93.94 234 TRP A N 1
ATOM 1867 C CA . TRP A 1 234 ? 8.742 16.625 -12.312 1 93.94 234 TRP A CA 1
ATOM 1868 C C . TRP A 1 234 ? 9.688 15.547 -11.797 1 93.94 234 TRP A C 1
ATOM 1870 O O . TRP A 1 234 ? 10.688 15.234 -12.445 1 93.94 234 TRP A O 1
ATOM 1880 N N . CYS A 1 235 ? 9.414 14.945 -10.641 1 95.44 235 CYS A N 1
ATOM 1881 C CA . CYS A 1 235 ? 10.219 13.867 -10.086 1 95.44 235 CYS A CA 1
ATOM 1882 C C . CYS A 1 235 ? 10.289 12.688 -11.047 1 95.44 235 CYS A C 1
ATOM 1884 O O . CYS A 1 235 ? 11.359 12.133 -11.281 1 95.44 235 CYS A O 1
ATOM 1886 N N . ILE A 1 236 ? 9.156 12.375 -11.578 1 92.94 236 ILE A N 1
ATOM 1887 C CA . ILE A 1 236 ? 9.07 11.25 -12.5 1 92.94 236 ILE A CA 1
ATOM 1888 C C . ILE A 1 236 ? 9.93 11.531 -13.734 1 92.94 236 ILE A C 1
ATOM 1890 O O . ILE A 1 236 ? 10.711 10.672 -14.156 1 92.94 236 ILE A O 1
ATOM 1894 N N . LYS A 1 237 ? 9.773 12.695 -14.297 1 92.25 237 LYS A N 1
ATOM 1895 C CA . LYS A 1 237 ? 10.531 13.094 -15.484 1 92.25 237 LYS A CA 1
ATOM 1896 C C . LYS A 1 237 ? 12.031 13.016 -15.227 1 92.25 237 LYS A C 1
ATOM 1898 O O . LYS A 1 237 ? 12.812 12.758 -16.141 1 92.25 237 LYS A O 1
ATOM 1903 N N . ASN A 1 238 ? 12.359 13.188 -14 1 94.19 238 ASN A N 1
ATOM 1904 C CA . ASN A 1 238 ? 13.781 13.219 -13.672 1 94.19 238 ASN A CA 1
ATOM 1905 C C . ASN A 1 238 ? 14.25 11.891 -13.078 1 94.19 238 ASN A C 1
ATOM 1907 O O . ASN A 1 238 ? 15.328 11.82 -12.484 1 94.19 238 ASN A O 1
ATOM 1911 N N . GLY A 1 239 ? 13.406 10.883 -13.102 1 92.56 239 GLY A N 1
ATOM 1912 C CA . GLY A 1 239 ? 13.922 9.539 -12.875 1 92.56 239 GLY A CA 1
ATOM 1913 C C . GLY A 1 239 ? 13.281 8.852 -11.688 1 92.56 239 GLY A C 1
ATOM 1914 O O . GLY A 1 239 ? 13.5 7.656 -11.461 1 92.56 239 GLY A O 1
ATOM 1915 N N . ALA A 1 240 ? 12.492 9.57 -10.898 1 94.62 240 ALA A N 1
ATOM 1916 C CA . ALA A 1 240 ? 11.852 8.93 -9.75 1 94.62 240 ALA A CA 1
ATOM 1917 C C . ALA A 1 240 ? 10.812 7.91 -10.211 1 94.62 240 ALA A C 1
ATOM 1919 O O . ALA A 1 240 ? 10.086 8.148 -11.188 1 94.62 240 ALA A O 1
ATOM 1920 N N . ILE A 1 241 ? 10.75 6.859 -9.453 1 92.12 241 ILE A N 1
ATOM 1921 C CA . ILE A 1 241 ? 9.828 5.801 -9.836 1 92.12 241 ILE A CA 1
ATOM 1922 C C . ILE A 1 241 ? 8.672 5.742 -8.836 1 92.12 241 ILE A C 1
ATOM 1924 O O . ILE A 1 241 ? 7.504 5.715 -9.227 1 92.12 241 ILE A O 1
ATOM 1928 N N . CYS A 1 242 ? 8.992 5.738 -7.566 1 94.75 242 CYS A N 1
ATOM 1929 C CA . CYS A 1 242 ? 7.984 5.637 -6.516 1 94.75 242 CYS A CA 1
ATOM 1930 C C . CYS A 1 242 ? 7.582 7.016 -6.008 1 94.75 242 CYS A C 1
ATOM 1932 O O . CYS A 1 242 ? 8.375 7.695 -5.352 1 94.75 242 CYS A O 1
ATOM 1934 N N . VAL A 1 243 ? 6.398 7.414 -6.355 1 96.62 243 VAL A N 1
ATOM 1935 C CA . VAL A 1 243 ? 5.898 8.734 -5.977 1 96.62 243 VAL A CA 1
ATOM 1936 C C . VAL A 1 243 ? 4.5 8.609 -5.379 1 96.62 243 VAL A C 1
ATOM 1938 O O . VAL A 1 243 ? 3.777 7.652 -5.672 1 96.62 243 VAL A O 1
ATOM 1941 N N . SER A 1 244 ? 4.121 9.477 -4.516 1 97 244 SER A N 1
ATOM 1942 C CA . SER A 1 244 ? 2.777 9.484 -3.943 1 97 244 SER A CA 1
ATOM 1943 C C . SER A 1 244 ? 2.328 10.906 -3.617 1 97 244 SER A C 1
ATOM 1945 O O . SER A 1 244 ? 3.129 11.727 -3.16 1 97 244 SER A O 1
ATOM 1947 N N . ASN A 1 245 ? 1.051 11.164 -3.838 1 97.06 245 ASN A N 1
ATOM 1948 C CA . ASN A 1 245 ? 0.494 12.469 -3.494 1 97.06 245 ASN A CA 1
ATOM 1949 C C . ASN A 1 245 ? -0.039 12.492 -2.064 1 97.06 245 ASN A C 1
ATOM 1951 O O . ASN A 1 245 ? 0.223 11.57 -1.285 1 97.06 245 ASN A O 1
ATOM 1955 N N . GLY A 1 246 ? -0.793 13.523 -1.746 1 97.44 246 GLY A N 1
ATOM 1956 C CA . GLY A 1 246 ? -1.123 13.789 -0.354 1 97.44 246 GLY A CA 1
ATOM 1957 C C . GLY A 1 246 ? -2.477 13.234 0.052 1 97.44 246 GLY A C 1
ATOM 1958 O O . GLY A 1 246 ? -2.943 13.484 1.166 1 97.44 246 GLY A O 1
ATOM 1959 N N . ILE A 1 247 ? -3.166 12.438 -0.712 1 97.31 247 ILE A N 1
ATOM 1960 C CA . ILE A 1 247 ? -4.48 11.898 -0.386 1 97.31 247 ILE A CA 1
ATOM 1961 C C . ILE A 1 247 ? -4.383 11 0.845 1 97.31 247 ILE A C 1
ATOM 1963 O O . ILE A 1 247 ? -5.242 11.047 1.725 1 97.31 247 ILE A O 1
ATOM 1967 N N . GLY A 1 248 ? -3.318 10.227 0.889 1 98.06 248 GLY A N 1
ATOM 1968 C CA . GLY A 1 248 ? -3.119 9.359 2.039 1 98.06 248 GLY A CA 1
ATOM 1969 C C . GLY A 1 248 ? -3.008 10.117 3.348 1 98.06 248 GLY A C 1
ATOM 1970 O O . GLY A 1 248 ? -3.66 9.773 4.332 1 98.06 248 GLY A O 1
ATOM 1971 N N . MET A 1 249 ? -2.197 11.148 3.35 1 98 249 MET A N 1
ATOM 1972 C CA . MET A 1 249 ? -2.029 11.898 4.59 1 98 249 MET A CA 1
ATOM 1973 C C . MET A 1 249 ? -3.301 12.664 4.941 1 98 249 MET A C 1
ATOM 1975 O O . MET A 1 249 ? -3.602 12.867 6.121 1 98 249 MET A O 1
ATOM 1979 N N . LEU A 1 250 ? -4.082 13.125 3.902 1 97.69 250 LEU A N 1
ATOM 1980 C CA . LEU A 1 250 ? -5.367 13.781 4.133 1 97.69 250 LEU A CA 1
ATOM 1981 C C . LEU A 1 250 ? -6.289 12.891 4.957 1 97.69 250 LEU A C 1
ATOM 1983 O O . LEU A 1 250 ? -6.848 13.328 5.965 1 97.69 250 LEU A O 1
ATOM 1987 N N . VAL A 1 251 ? -6.367 11.633 4.598 1 98.62 251 VAL A N 1
ATOM 1988 C CA . VAL A 1 251 ? -7.23 10.672 5.277 1 98.62 251 VAL A CA 1
ATOM 1989 C C . VAL A 1 251 ? -6.633 10.312 6.633 1 98.62 251 VAL A C 1
ATOM 1991 O O . VAL A 1 251 ? -7.348 10.227 7.633 1 98.62 251 VAL A O 1
ATOM 1994 N N . SER A 1 252 ? -5.355 10.148 6.672 1 98.75 252 SER A N 1
ATOM 1995 C CA . SER A 1 252 ? -4.68 9.68 7.879 1 98.75 252 SER A CA 1
ATOM 1996 C C . SER A 1 252 ? -4.75 10.719 8.992 1 98.75 252 SER A C 1
ATOM 1998 O O . SER A 1 252 ? -4.988 10.375 10.156 1 98.75 252 SER A O 1
ATOM 2000 N N . GLN A 1 253 ? -4.504 11.984 8.664 1 98.62 253 GLN A N 1
ATOM 2001 C CA . GLN A 1 253 ? -4.602 13 9.703 1 98.62 253 GLN A CA 1
ATOM 2002 C C . GLN A 1 253 ? -6.027 13.102 10.242 1 98.62 253 GLN A C 1
ATOM 2004 O O . GLN A 1 253 ? -6.23 13.328 11.438 1 98.62 253 GLN A O 1
ATOM 2009 N N . ALA A 1 254 ? -7.059 12.922 9.383 1 98.81 254 ALA A N 1
ATOM 2010 C CA . ALA A 1 254 ? -8.453 12.906 9.82 1 98.81 254 ALA A CA 1
ATOM 2011 C C . ALA A 1 254 ? -8.727 11.734 10.75 1 98.81 254 ALA A C 1
ATOM 2013 O O . ALA A 1 254 ? -9.445 11.867 11.742 1 98.81 254 ALA A O 1
ATOM 2014 N N . ALA A 1 255 ? -8.148 10.609 10.438 1 98.81 255 ALA A N 1
ATOM 2015 C CA . ALA A 1 255 ? -8.305 9.422 11.281 1 98.81 255 ALA A CA 1
ATOM 2016 C C . ALA A 1 255 ? -7.758 9.68 12.688 1 98.81 255 ALA A C 1
ATOM 2018 O O . ALA A 1 255 ? -8.359 9.258 13.68 1 98.81 255 ALA A O 1
ATOM 2019 N N . HIS A 1 256 ? -6.684 10.344 12.742 1 98.81 256 HIS A N 1
ATOM 2020 C CA . HIS A 1 256 ? -6.078 10.625 14.039 1 98.81 256 HIS A CA 1
ATOM 2021 C C . HIS A 1 256 ? -6.879 11.672 14.805 1 98.81 256 HIS A C 1
ATOM 2023 O O . HIS A 1 256 ? -6.926 11.641 16.031 1 98.81 256 HIS A O 1
ATOM 2029 N N . SER A 1 257 ? -7.484 12.617 14.094 1 98.75 257 SER A N 1
ATOM 2030 C CA . SER A 1 257 ? -8.438 13.5 14.766 1 98.75 257 SER A CA 1
ATOM 2031 C C . SER A 1 257 ? -9.594 12.711 15.367 1 98.75 257 SER A C 1
ATOM 2033 O O . SER A 1 257 ? -9.961 12.93 16.516 1 98.75 257 SER A O 1
ATOM 2035 N N . PHE A 1 258 ? -10.148 11.773 14.609 1 98.75 258 PHE A N 1
ATOM 2036 C CA . PHE A 1 258 ? -11.219 10.898 15.078 1 98.75 258 PHE A CA 1
ATOM 2037 C C . PHE A 1 258 ? -10.781 10.117 16.312 1 98.75 258 PHE A C 1
ATOM 2039 O O . PHE A 1 258 ? -11.539 10 17.281 1 98.75 258 PHE A O 1
ATOM 2046 N N . TYR A 1 259 ? -9.562 9.648 16.281 1 98.75 259 TYR A N 1
ATOM 2047 C CA . TYR A 1 259 ? -9.008 8.914 17.422 1 98.75 259 TYR A CA 1
ATOM 2048 C C . TYR A 1 259 ? -8.938 9.797 18.656 1 98.75 259 TYR A C 1
ATOM 2050 O O . TYR A 1 259 ? -9.258 9.344 19.766 1 98.75 259 TYR A O 1
ATOM 2058 N N . LEU A 1 260 ? -8.516 10.977 18.484 1 98.38 260 LEU A N 1
ATOM 2059 C CA . LEU A 1 260 ? -8.461 11.922 19.594 1 98.38 260 LEU A CA 1
ATOM 2060 C C . LEU A 1 260 ? -9.844 12.102 20.219 1 98.38 260 LEU A C 1
ATOM 2062 O O . LEU A 1 260 ? -9.969 12.242 21.438 1 98.38 260 LEU A O 1
ATOM 2066 N N . TRP A 1 261 ? -10.898 12.094 19.422 1 98.25 261 TRP A N 1
ATOM 2067 C CA . TRP A 1 261 ? -12.258 12.375 19.875 1 98.25 261 TRP A CA 1
ATOM 2068 C C . TRP A 1 261 ? -12.906 11.133 20.469 1 98.25 261 TRP A C 1
ATOM 2070 O O . TRP A 1 261 ? -13.586 11.211 21.5 1 98.25 261 TRP A O 1
ATOM 2080 N N . TYR A 1 262 ? -12.641 9.938 19.875 1 97.69 262 TYR A N 1
ATOM 2081 C CA . TYR A 1 262 ? -13.453 8.781 20.234 1 97.69 262 TYR A CA 1
ATOM 2082 C C . TYR A 1 262 ? -12.594 7.648 20.766 1 97.69 262 TYR A C 1
ATOM 2084 O O . TYR A 1 262 ? -13.109 6.637 21.234 1 97.69 262 TYR A O 1
ATOM 2092 N N . GLY A 1 263 ? -11.273 7.715 20.578 1 97.62 263 GLY A N 1
ATOM 2093 C CA . GLY A 1 263 ? -10.375 6.695 21.109 1 97.62 263 GLY A CA 1
ATOM 2094 C C . GLY A 1 263 ? -10.234 5.492 20.203 1 97.62 263 GLY A C 1
ATOM 2095 O O . GLY A 1 263 ? -9.641 4.484 20.578 1 97.62 263 GLY A O 1
ATOM 2096 N N . ILE A 1 264 ? -10.844 5.574 19.047 1 96.88 264 ILE A N 1
ATOM 2097 C CA . ILE A 1 264 ? -10.758 4.508 18.047 1 96.88 264 ILE A CA 1
ATOM 2098 C C . ILE A 1 264 ? -10.102 5.039 16.781 1 96.88 264 ILE A C 1
ATOM 2100 O O . ILE A 1 264 ? -10.484 6.094 16.266 1 96.88 264 ILE A O 1
ATOM 2104 N N . LEU A 1 265 ? -9.07 4.316 16.344 1 97.75 265 LEU A N 1
ATOM 2105 C CA . LEU A 1 265 ? -8.414 4.719 15.102 1 97.75 265 LEU A CA 1
ATOM 2106 C C . LEU A 1 265 ? -9.047 4.035 13.898 1 97.75 265 LEU A C 1
ATOM 2108 O O . LEU A 1 265 ? -8.922 2.818 13.734 1 97.75 265 LEU A O 1
ATOM 2112 N N . PRO A 1 266 ? -9.758 4.797 13.008 1 96.94 266 PRO A N 1
ATOM 2113 C CA . PRO A 1 266 ? -10.336 4.195 11.805 1 96.94 266 PRO A CA 1
ATOM 2114 C C . PRO A 1 266 ? -9.273 3.633 10.859 1 96.94 266 PRO A C 1
ATOM 2116 O O . PRO A 1 266 ? -8.148 4.141 10.812 1 96.94 266 PRO A O 1
ATOM 2119 N N . GLU A 1 267 ? -9.68 2.59 10.188 1 93.19 267 GLU A N 1
ATOM 2120 C CA . GLU A 1 267 ? -8.836 2.104 9.102 1 93.19 267 GLU A CA 1
ATOM 2121 C C . GLU A 1 267 ? -8.852 3.07 7.918 1 93.19 267 GLU A C 1
ATOM 2123 O O . GLU A 1 267 ? -9.906 3.596 7.551 1 93.19 267 GLU A O 1
ATOM 2128 N N . THR A 1 268 ? -7.68 3.289 7.285 1 96.75 268 THR A N 1
ATOM 2129 C CA . THR A 1 268 ? -7.605 4.383 6.32 1 96.75 268 THR A CA 1
ATOM 2130 C C . THR A 1 268 ? -7.547 3.844 4.895 1 96.75 268 THR A C 1
ATOM 2132 O O . THR A 1 268 ? -7.922 4.535 3.947 1 96.75 268 THR A O 1
ATOM 2135 N N . ASN A 1 269 ? -7.094 2.699 4.68 1 93.44 269 ASN A N 1
ATOM 2136 C CA . ASN A 1 269 ? -6.789 2.168 3.355 1 93.44 269 ASN A CA 1
ATOM 2137 C C . ASN A 1 269 ? -8.016 2.174 2.453 1 93.44 269 ASN A C 1
ATOM 2139 O O . ASN A 1 269 ? -7.957 2.641 1.313 1 93.44 269 ASN A O 1
ATOM 2143 N N . SER A 1 270 ? -9.148 1.659 2.912 1 90.94 270 SER A N 1
ATOM 2144 C CA . SER A 1 270 ? -10.352 1.583 2.096 1 90.94 270 SER A CA 1
ATOM 2145 C C . SER A 1 270 ? -10.875 2.975 1.749 1 90.94 270 SER A C 1
ATOM 2147 O O . SER A 1 270 ? -11.461 3.176 0.684 1 90.94 270 SER A O 1
ATOM 2149 N N . ILE A 1 271 ? -10.672 3.891 2.654 1 95.75 271 ILE A N 1
ATOM 2150 C CA . ILE A 1 271 ? -11.125 5.258 2.43 1 95.75 271 ILE A CA 1
ATOM 2151 C C . ILE A 1 271 ? -10.242 5.93 1.38 1 95.75 271 ILE A C 1
ATOM 2153 O O . ILE A 1 271 ? -10.75 6.613 0.483 1 95.75 271 ILE A O 1
ATOM 2157 N N . ILE A 1 272 ? -8.961 5.672 1.498 1 96.69 272 ILE A N 1
ATOM 2158 C CA . ILE A 1 272 ? -8.031 6.207 0.507 1 96.69 272 ILE A CA 1
ATOM 2159 C C . ILE A 1 272 ? -8.367 5.645 -0.872 1 96.69 272 ILE A C 1
ATOM 2161 O O . ILE A 1 272 ? -8.391 6.379 -1.86 1 96.69 272 ILE A O 1
ATOM 2165 N N . CYS A 1 273 ? -8.656 4.426 -0.94 1 93.31 273 CYS A N 1
ATOM 2166 C CA . CYS A 1 273 ? -9.062 3.779 -2.184 1 93.31 273 CYS A CA 1
ATOM 2167 C C . CYS A 1 273 ? -10.305 4.449 -2.766 1 93.31 273 CYS A C 1
ATOM 2169 O O . CYS A 1 273 ? -10.367 4.715 -3.967 1 93.31 273 CYS A O 1
ATOM 2171 N N . LYS A 1 274 ? -11.281 4.727 -1.963 1 92.75 274 LYS A N 1
ATOM 2172 C CA . LYS A 1 274 ? -12.523 5.359 -2.393 1 92.75 274 LYS A CA 1
ATOM 2173 C C . LYS A 1 274 ? -12.266 6.75 -2.963 1 92.75 274 LYS A C 1
ATOM 2175 O O . LYS A 1 274 ? -12.789 7.102 -4.02 1 92.75 274 LYS A O 1
ATOM 2180 N N . LEU A 1 275 ? -11.438 7.496 -2.279 1 94.94 275 LEU A N 1
ATOM 2181 C CA . LEU A 1 275 ? -11.125 8.844 -2.754 1 94.94 275 LEU A CA 1
ATOM 2182 C C . LEU A 1 275 ? -10.375 8.789 -4.082 1 94.94 275 LEU A C 1
ATOM 2184 O O . LEU A 1 275 ? -10.688 9.547 -5.008 1 94.94 275 LEU A O 1
ATOM 2188 N N . ASN A 1 276 ? -9.391 7.871 -4.16 1 92.69 276 ASN A N 1
ATOM 2189 C CA . ASN A 1 276 ? -8.641 7.73 -5.398 1 92.69 276 ASN A CA 1
ATOM 2190 C C . ASN A 1 276 ? -9.547 7.363 -6.57 1 92.69 276 ASN A C 1
ATOM 2192 O O . ASN A 1 276 ? -9.383 7.883 -7.676 1 92.69 276 ASN A O 1
ATOM 2196 N N . ARG A 1 277 ? -10.453 6.516 -6.332 1 88.38 277 ARG A N 1
ATOM 2197 C CA . ARG A 1 277 ? -11.398 6.109 -7.371 1 88.38 277 ARG A CA 1
ATOM 2198 C C . ARG A 1 277 ? -12.289 7.273 -7.789 1 88.38 277 ARG A C 1
ATOM 2200 O O . ARG A 1 277 ? -12.516 7.492 -8.977 1 88.38 277 ARG A O 1
ATOM 2207 N N . GLN A 1 278 ? -12.758 7.938 -6.863 1 87.5 278 GLN A N 1
ATOM 2208 C CA . GLN A 1 278 ? -13.648 9.07 -7.117 1 87.5 278 GLN A CA 1
ATOM 2209 C C . GLN A 1 278 ? -12.922 10.172 -7.895 1 87.5 278 GLN A C 1
ATOM 2211 O O . GLN A 1 278 ? -13.5 10.773 -8.805 1 87.5 278 GLN A O 1
ATOM 2216 N N . PHE A 1 279 ? -11.688 10.352 -7.559 1 88.25 279 PHE A N 1
ATOM 2217 C CA . PHE A 1 279 ? -10.953 11.469 -8.148 1 88.25 279 PHE A CA 1
ATOM 2218 C C . PHE A 1 279 ? -10.438 11.102 -9.531 1 88.25 279 PHE A C 1
ATOM 2220 O O . PHE A 1 279 ? -10.406 11.945 -10.43 1 88.25 279 PHE A O 1
ATOM 2227 N N . TYR A 1 280 ? -10.086 9.883 -9.805 1 81.06 280 TYR A N 1
ATOM 2228 C CA . TYR A 1 280 ? -9.297 9.594 -11 1 81.06 280 TYR A CA 1
ATOM 2229 C C . TYR A 1 280 ? -10.016 8.594 -11.891 1 81.06 280 TYR A C 1
ATOM 2231 O O . TYR A 1 280 ? -9.578 8.32 -13.016 1 81.06 280 TYR A O 1
ATOM 2239 N N . MET A 1 281 ? -10.789 7.723 -11.5 1 67.81 281 MET A N 1
ATOM 2240 C CA . MET A 1 281 ? -11.484 6.766 -12.359 1 67.81 281 MET A CA 1
ATOM 2241 C C . MET A 1 281 ? -12.898 7.238 -12.672 1 67.81 281 MET A C 1
ATOM 2243 O O . MET A 1 281 ? -13.523 6.762 -13.625 1 67.81 281 MET A O 1
ATOM 2247 N N . LEU A 1 282 ? -13.445 8.016 -11.797 1 53.47 282 LEU A N 1
ATOM 2248 C CA . LEU A 1 282 ? -14.789 8.5 -12.117 1 53.47 282 LEU A CA 1
ATOM 2249 C C . LEU A 1 282 ? -14.727 9.867 -12.789 1 53.47 282 LEU A C 1
ATOM 2251 O O . LEU A 1 282 ? -13.859 10.688 -12.469 1 53.47 282 LEU A O 1
ATOM 2255 N N . MET B 1 1 ? 43.531 -17.812 -11.188 1 31.81 1 MET B N 1
ATOM 2256 C CA . MET B 1 1 ? 42.438 -16.844 -11.133 1 31.81 1 MET B CA 1
ATOM 2257 C C . MET B 1 1 ? 41.094 -17.562 -10.945 1 31.81 1 MET B C 1
ATOM 2259 O O . MET B 1 1 ? 40.688 -18.328 -11.812 1 31.81 1 MET B O 1
ATOM 2263 N N . VAL B 1 2 ? 40.75 -18.031 -9.664 1 34.47 2 VAL B N 1
ATOM 2264 C CA . VAL B 1 2 ? 39.531 -18.812 -9.406 1 34.47 2 VAL B CA 1
ATOM 2265 C C . VAL B 1 2 ? 38.344 -18.156 -10.062 1 34.47 2 VAL B C 1
ATOM 2267 O O . VAL B 1 2 ? 38.031 -16.984 -9.773 1 34.47 2 VAL B O 1
ATOM 2270 N N . LYS B 1 3 ? 38.156 -18.297 -11.234 1 45.53 3 LYS B N 1
ATOM 2271 C CA . LYS B 1 3 ? 37.062 -17.781 -12.062 1 45.53 3 LYS B CA 1
ATOM 2272 C C . LYS B 1 3 ? 35.719 -17.828 -11.32 1 45.53 3 LYS B C 1
ATOM 2274 O O . LYS B 1 3 ? 35.25 -18.906 -10.984 1 45.53 3 LYS B O 1
ATOM 2279 N N . HIS B 1 4 ? 35.5 -16.938 -10.391 1 58.75 4 HIS B N 1
ATOM 2280 C CA . HIS B 1 4 ? 34.281 -16.859 -9.578 1 58.75 4 HIS B CA 1
ATOM 2281 C C . HIS B 1 4 ? 33.031 -17.219 -10.391 1 58.75 4 HIS B C 1
ATOM 2283 O O . HIS B 1 4 ? 32.719 -16.516 -11.359 1 58.75 4 HIS B O 1
ATOM 2289 N N . CYS B 1 5 ? 32.688 -18.547 -10.555 1 73.62 5 CYS B N 1
ATOM 2290 C CA . CYS B 1 5 ? 31.578 -19.062 -11.359 1 73.62 5 CYS B CA 1
ATOM 2291 C C . CYS B 1 5 ? 30.25 -18.438 -10.953 1 73.62 5 CYS B C 1
ATOM 2293 O O . CYS B 1 5 ? 29.906 -18.422 -9.773 1 73.62 5 CYS B O 1
ATOM 2295 N N . ILE B 1 6 ? 29.656 -17.578 -11.859 1 88.19 6 ILE B N 1
ATOM 2296 C CA . ILE B 1 6 ? 28.406 -16.875 -11.617 1 88.19 6 ILE B CA 1
ATOM 2297 C C . ILE B 1 6 ? 27.25 -17.875 -11.625 1 88.19 6 ILE B C 1
ATOM 2299 O O . ILE B 1 6 ? 27.141 -18.703 -12.531 1 88.19 6 ILE B O 1
ATOM 2303 N N . ASP B 1 7 ? 26.469 -17.953 -10.539 1 93.19 7 ASP B N 1
ATOM 2304 C CA . ASP B 1 7 ? 25.312 -18.828 -10.43 1 93.19 7 ASP B CA 1
ATOM 2305 C C . ASP B 1 7 ? 24.312 -18.562 -11.555 1 93.19 7 ASP B C 1
ATOM 2307 O O . ASP B 1 7 ? 24.141 -17.406 -11.977 1 93.19 7 ASP B O 1
ATOM 2311 N N . GLN B 1 8 ? 23.703 -19.719 -12.055 1 96.88 8 GLN B N 1
ATOM 2312 C CA . GLN B 1 8 ? 22.75 -19.609 -13.148 1 96.88 8 GLN B CA 1
ATOM 2313 C C . GLN B 1 8 ? 21.344 -20 -12.703 1 96.88 8 GLN B C 1
ATOM 2315 O O . GLN B 1 8 ? 21.172 -21.031 -12.047 1 96.88 8 GLN B O 1
ATOM 2320 N N . PHE B 1 9 ? 20.406 -19.141 -13.07 1 98.56 9 PHE B N 1
ATOM 2321 C CA . PHE B 1 9 ? 19 -19.375 -12.844 1 98.56 9 PHE B CA 1
ATOM 2322 C C . PHE B 1 9 ? 18.188 -19.125 -14.117 1 98.56 9 PHE B C 1
ATOM 2324 O O . PHE B 1 9 ? 18.688 -18.516 -15.07 1 98.56 9 PHE B O 1
ATOM 2331 N N . CYS B 1 10 ? 16.922 -19.656 -14.125 1 98.44 10 CYS B N 1
ATOM 2332 C CA . CYS B 1 10 ? 16.094 -19.406 -15.297 1 98.44 10 CYS B CA 1
ATOM 2333 C C . CYS B 1 10 ? 14.609 -19.594 -14.977 1 98.44 10 CYS B C 1
ATOM 2335 O O . CYS B 1 10 ? 14.258 -19.953 -13.844 1 98.44 10 CYS B O 1
ATOM 2337 N N . VAL B 1 11 ? 13.773 -19.266 -15.922 1 98.69 11 VAL B N 1
ATOM 2338 C CA . VAL B 1 11 ? 12.359 -19.625 -15.914 1 98.69 11 VAL B CA 1
ATOM 2339 C C . VAL B 1 11 ? 12.039 -20.453 -17.156 1 98.69 11 VAL B C 1
ATOM 2341 O O . VAL B 1 11 ? 12.375 -20.062 -18.281 1 98.69 11 VAL B O 1
ATOM 2344 N N . PHE B 1 12 ? 11.477 -21.641 -16.859 1 98.31 12 PHE B N 1
ATOM 2345 C CA . PHE B 1 12 ? 11.031 -22.516 -17.938 1 98.31 12 PHE B CA 1
ATOM 2346 C C . PHE B 1 12 ? 9.555 -22.266 -18.25 1 98.31 12 PHE B C 1
ATOM 2348 O O . PHE B 1 12 ? 8.734 -22.156 -17.328 1 98.31 12 PHE B O 1
ATOM 2355 N N . GLY B 1 13 ? 9.219 -22.156 -19.5 1 97 13 GLY B N 1
ATOM 2356 C CA . GLY B 1 13 ? 7.828 -22 -19.906 1 97 13 GLY B CA 1
ATOM 2357 C C . GLY B 1 13 ? 7.617 -22.141 -21.391 1 97 13 GLY B C 1
ATOM 2358 O O . GLY B 1 13 ? 8.578 -22.297 -22.156 1 97 13 GLY B O 1
ATOM 2359 N N . ASN B 1 14 ? 6.402 -22.188 -21.781 1 95.69 14 ASN B N 1
ATOM 2360 C CA . ASN B 1 14 ? 5.984 -22.203 -23.172 1 95.69 14 ASN B CA 1
ATOM 2361 C C . ASN B 1 14 ? 4.539 -21.734 -23.328 1 95.69 14 ASN B C 1
ATOM 2363 O O . ASN B 1 14 ? 3.605 -22.469 -23 1 95.69 14 ASN B O 1
ATOM 2367 N N . PRO B 1 15 ? 4.297 -20.5 -23.859 1 93.5 15 PRO B N 1
ATOM 2368 C CA . PRO B 1 15 ? 5.262 -19.5 -24.344 1 93.5 15 PRO B CA 1
ATOM 2369 C C . PRO B 1 15 ? 6.008 -18.812 -23.203 1 93.5 15 PRO B C 1
ATOM 2371 O O . PRO B 1 15 ? 5.645 -18.969 -22.031 1 93.5 15 PRO B O 1
ATOM 2374 N N . ILE B 1 16 ? 7.156 -18.125 -23.531 1 93.69 16 ILE B N 1
ATOM 2375 C CA . ILE B 1 16 ? 7.969 -17.547 -22.469 1 93.69 16 ILE B CA 1
ATOM 2376 C C . ILE B 1 16 ? 8.391 -16.125 -22.859 1 93.69 16 ILE B C 1
ATOM 2378 O O . ILE B 1 16 ? 8.969 -15.398 -22.047 1 93.69 16 ILE B O 1
ATOM 2382 N N . ASN B 1 17 ? 8.125 -15.633 -24.016 1 87 17 ASN B N 1
ATOM 2383 C CA . ASN B 1 17 ? 8.648 -14.383 -24.578 1 87 17 ASN B CA 1
ATOM 2384 C C . ASN B 1 17 ? 8.148 -13.172 -23.781 1 87 17 ASN B C 1
ATOM 2386 O O . ASN B 1 17 ? 8.844 -12.164 -23.688 1 87 17 ASN B O 1
ATOM 2390 N N . HIS B 1 18 ? 7.09 -13.172 -23.156 1 85.75 18 HIS B N 1
ATOM 2391 C CA . HIS B 1 18 ? 6.512 -11.992 -22.531 1 85.75 18 HIS B CA 1
ATOM 2392 C C . HIS B 1 18 ? 6.684 -12.031 -21.016 1 85.75 18 HIS B C 1
ATOM 2394 O O . HIS B 1 18 ? 6.09 -11.227 -20.297 1 85.75 18 HIS B O 1
ATOM 2400 N N . THR B 1 19 ? 7.594 -12.859 -20.609 1 92.19 19 THR B N 1
ATOM 2401 C CA . THR B 1 19 ? 7.746 -12.992 -19.156 1 92.19 19 THR B CA 1
ATOM 2402 C C . THR B 1 19 ? 8.523 -11.805 -18.594 1 92.19 19 THR B C 1
ATOM 2404 O O . THR B 1 19 ? 9.438 -11.289 -19.234 1 92.19 19 THR B O 1
ATOM 2407 N N . GLN B 1 20 ? 8.219 -11.406 -17.359 1 95.06 20 GLN B N 1
ATOM 2408 C CA . GLN B 1 20 ? 8.883 -10.305 -16.672 1 95.06 20 GLN B CA 1
ATOM 2409 C C . GLN B 1 20 ? 9.914 -10.812 -15.672 1 95.06 20 GLN B C 1
ATOM 2411 O O . GLN B 1 20 ? 10.594 -10.023 -15.008 1 95.06 20 GLN B O 1
ATOM 2416 N N . SER B 1 21 ? 10.078 -12.055 -15.57 1 97.62 21 SER B N 1
ATOM 2417 C CA . SER B 1 21 ? 10.875 -12.68 -14.523 1 97.62 21 SER B CA 1
ATOM 2418 C C . SER B 1 21 ? 12.336 -12.25 -14.617 1 97.62 21 SER B C 1
ATOM 2420 O O . SER B 1 21 ? 12.938 -11.875 -13.609 1 97.62 21 SER B O 1
ATOM 2422 N N . PRO B 1 22 ? 12.945 -12.258 -15.859 1 97.88 22 PRO B N 1
ATOM 2423 C CA . PRO B 1 22 ? 14.344 -11.82 -15.922 1 97.88 22 PRO B CA 1
ATOM 2424 C C . PRO B 1 22 ? 14.531 -10.383 -15.445 1 97.88 22 PRO B C 1
ATOM 2426 O O . PRO B 1 22 ? 15.5 -10.086 -14.742 1 97.88 22 PRO B O 1
ATOM 2429 N N . TYR B 1 23 ? 13.633 -9.562 -15.789 1 96.5 23 TYR B N 1
ATOM 2430 C CA . TYR B 1 23 ? 13.703 -8.172 -15.367 1 96.5 23 TYR B CA 1
ATOM 2431 C C . TYR B 1 23 ? 13.562 -8.047 -13.852 1 96.5 23 TYR B C 1
ATOM 2433 O O . TYR B 1 23 ? 14.367 -7.379 -13.203 1 96.5 23 TYR B O 1
ATOM 2441 N N . ILE B 1 24 ? 12.617 -8.664 -13.258 1 98.06 24 ILE B N 1
ATOM 2442 C CA . ILE B 1 24 ? 12.375 -8.641 -11.82 1 98.06 24 ILE B CA 1
ATOM 2443 C C . ILE B 1 24 ? 13.617 -9.141 -11.078 1 98.06 24 ILE B C 1
ATOM 2445 O O . ILE B 1 24 ? 14.062 -8.523 -10.117 1 98.06 24 ILE B O 1
ATOM 2449 N N . HIS B 1 25 ? 14.195 -10.203 -11.555 1 98.38 25 HIS B N 1
ATOM 2450 C CA . HIS B 1 25 ? 15.359 -10.781 -10.891 1 98.38 25 HIS B CA 1
ATOM 2451 C C . HIS B 1 25 ? 16.578 -9.875 -11.047 1 98.38 25 HIS B C 1
ATOM 2453 O O . HIS B 1 25 ? 17.438 -9.82 -10.164 1 98.38 25 HIS B O 1
ATOM 2459 N N . SER B 1 26 ? 16.672 -9.164 -12.18 1 97.75 26 SER B N 1
ATOM 2460 C CA . SER B 1 26 ? 17.75 -8.18 -12.305 1 97.75 26 SER B CA 1
ATOM 2461 C C . SER B 1 26 ? 17.625 -7.09 -11.242 1 97.75 26 SER B C 1
ATOM 2463 O O . SER B 1 26 ? 18.625 -6.613 -10.711 1 97.75 26 SER B O 1
ATOM 2465 N N . LEU B 1 27 ? 16.406 -6.738 -10.969 1 96.06 27 LEU B N 1
ATOM 2466 C CA . LEU B 1 27 ? 16.172 -5.73 -9.938 1 96.06 27 LEU B CA 1
ATOM 2467 C C . LEU B 1 27 ? 16.484 -6.277 -8.555 1 96.06 27 LEU B C 1
ATOM 2469 O O . LEU B 1 27 ? 17.031 -5.562 -7.707 1 96.06 27 LEU B O 1
ATOM 2473 N N . PHE B 1 28 ? 16.156 -7.555 -8.305 1 97.81 28 PHE B N 1
ATOM 2474 C CA . PHE B 1 28 ? 16.531 -8.188 -7.051 1 97.81 28 PHE B CA 1
ATOM 2475 C C . PHE B 1 28 ? 18.047 -8.203 -6.883 1 97.81 28 PHE B C 1
ATOM 2477 O O . PHE B 1 28 ? 18.562 -7.934 -5.793 1 97.81 28 PHE B O 1
ATOM 2484 N N . SER B 1 29 ? 18.719 -8.547 -7.961 1 97.31 29 SER B N 1
ATOM 2485 C CA . SER B 1 29 ? 20.188 -8.57 -7.938 1 97.31 29 SER B CA 1
ATOM 2486 C C . SER B 1 29 ? 20.75 -7.211 -7.551 1 97.31 29 SER B C 1
ATOM 2488 O O . SER B 1 29 ? 21.594 -7.113 -6.656 1 97.31 29 SER B O 1
ATOM 2490 N N . LYS B 1 30 ? 20.25 -6.184 -8.141 1 94.69 30 LYS B N 1
ATOM 2491 C CA . LYS B 1 30 ? 20.703 -4.824 -7.867 1 94.69 30 LYS B CA 1
ATOM 2492 C C . LYS B 1 30 ? 20.406 -4.426 -6.426 1 94.69 30 LYS B C 1
ATOM 2494 O O . LYS B 1 30 ? 21.25 -3.855 -5.742 1 94.69 30 LYS B O 1
ATOM 2499 N N . GLN B 1 31 ? 19.281 -4.75 -5.98 1 92.69 31 GLN B N 1
ATOM 2500 C CA . GLN B 1 31 ? 18.828 -4.371 -4.645 1 92.69 31 GLN B CA 1
ATOM 2501 C C . GLN B 1 31 ? 19.641 -5.074 -3.564 1 92.69 31 GLN B C 1
ATOM 2503 O O . GLN B 1 31 ? 19.984 -4.473 -2.541 1 92.69 31 GLN B O 1
ATOM 2508 N N . THR B 1 32 ? 19.969 -6.309 -3.775 1 95.25 32 THR B N 1
ATOM 2509 C CA . THR B 1 32 ? 20.594 -7.121 -2.73 1 95.25 32 THR B CA 1
ATOM 2510 C C . THR B 1 32 ? 22.109 -7.137 -2.875 1 95.25 32 THR B C 1
ATOM 2512 O O . THR B 1 32 ? 22.812 -7.551 -1.957 1 95.25 32 THR B O 1
ATOM 2515 N N . GLY B 1 33 ? 22.578 -6.805 -4.039 1 95.56 33 GLY B N 1
ATOM 2516 C CA . GLY B 1 33 ? 24 -6.855 -4.32 1 95.56 33 GLY B CA 1
ATOM 2517 C C . GLY B 1 33 ? 24.484 -8.242 -4.715 1 95.56 33 GLY B C 1
ATOM 2518 O O . GLY B 1 33 ? 25.688 -8.461 -4.891 1 95.56 33 GLY B O 1
ATOM 2519 N N . ILE B 1 34 ? 23.625 -9.195 -4.879 1 96.56 34 ILE B N 1
ATOM 2520 C CA . ILE B 1 34 ? 23.984 -10.562 -5.266 1 96.56 34 ILE B CA 1
ATOM 2521 C C . ILE B 1 34 ? 24 -10.672 -6.789 1 96.56 34 ILE B C 1
ATOM 2523 O O . ILE B 1 34 ? 23.016 -10.375 -7.457 1 96.56 34 ILE B O 1
ATOM 2527 N N . VAL B 1 35 ? 25.094 -11.156 -7.297 1 96.19 35 VAL B N 1
ATOM 2528 C CA . VAL B 1 35 ? 25.266 -11.227 -8.742 1 96.19 35 VAL B CA 1
ATOM 2529 C C . VAL B 1 35 ? 25 -12.656 -9.227 1 96.19 35 VAL B C 1
ATOM 2531 O O . VAL B 1 35 ? 25.625 -13.609 -8.75 1 96.19 35 VAL B O 1
ATOM 2534 N N . TYR B 1 36 ? 24.094 -12.758 -10.078 1 96.62 36 TYR B N 1
ATOM 2535 C CA . TYR B 1 36 ? 23.734 -14.023 -10.711 1 96.62 36 TYR B CA 1
ATOM 2536 C C . TYR B 1 36 ? 23.109 -13.789 -12.078 1 96.62 36 TYR B C 1
ATOM 2538 O O . TYR B 1 36 ? 22.734 -12.656 -12.414 1 96.62 36 TYR B O 1
ATOM 2546 N N . GLU B 1 37 ? 23.047 -14.898 -12.867 1 96.88 37 GLU B N 1
ATOM 2547 C CA . GLU B 1 37 ? 22.391 -14.82 -14.172 1 96.88 37 GLU B CA 1
ATOM 2548 C C . GLU B 1 37 ? 20.984 -15.422 -14.125 1 96.88 37 GLU B C 1
ATOM 2550 O O . GLU B 1 37 ? 20.781 -16.453 -13.477 1 96.88 37 GLU B O 1
ATOM 2555 N N . TYR B 1 38 ? 20.078 -14.82 -14.773 1 98.25 38 TYR B N 1
ATOM 2556 C CA . TYR B 1 38 ? 18.688 -15.281 -14.852 1 98.25 38 TYR B CA 1
ATOM 2557 C C . TYR B 1 38 ? 18.141 -15.117 -16.266 1 98.25 38 TYR B C 1
ATOM 2559 O O . TYR B 1 38 ? 18.109 -14 -16.797 1 98.25 38 TYR B O 1
ATOM 2567 N N . SER B 1 39 ? 17.641 -16.203 -16.859 1 97.44 39 SER B N 1
ATOM 2568 C CA . SER B 1 39 ? 17.188 -16.141 -18.25 1 97.44 39 SER B CA 1
ATOM 2569 C C . SER B 1 39 ? 15.852 -16.828 -18.422 1 97.44 39 SER B C 1
ATOM 2571 O O . SER B 1 39 ? 15.438 -17.641 -17.594 1 97.44 39 SER B O 1
ATOM 2573 N N . ALA B 1 40 ? 15.133 -16.422 -19.469 1 98 40 ALA B N 1
ATOM 2574 C CA . ALA B 1 40 ? 13.93 -17.141 -19.906 1 98 40 ALA B CA 1
ATOM 2575 C C . ALA B 1 40 ? 14.273 -18.234 -20.906 1 98 40 ALA B C 1
ATOM 2577 O O . ALA B 1 40 ? 15.047 -18.016 -21.844 1 98 40 ALA B O 1
ATOM 2578 N N . ARG B 1 41 ? 13.68 -19.406 -20.656 1 97.38 41 ARG B N 1
ATOM 2579 C CA . ARG B 1 41 ? 13.977 -20.531 -21.531 1 97.38 41 ARG B CA 1
ATOM 2580 C C . ARG B 1 41 ? 12.695 -21.172 -22.062 1 97.38 41 ARG B C 1
ATOM 2582 O O . ARG B 1 41 ? 11.898 -21.703 -21.297 1 97.38 41 ARG B O 1
ATOM 2589 N N . LEU B 1 42 ? 12.57 -21.172 -23.344 1 97.44 42 LEU B N 1
ATOM 2590 C CA . LEU B 1 42 ? 11.453 -21.844 -24.016 1 97.44 42 LEU B CA 1
ATOM 2591 C C . LEU B 1 42 ? 11.664 -23.344 -24.047 1 97.44 42 LEU B C 1
ATOM 2593 O O . LEU B 1 42 ? 12.719 -23.828 -24.453 1 97.44 42 LEU B O 1
ATOM 2597 N N . VAL B 1 43 ? 10.672 -24.109 -23.594 1 97.25 43 VAL B N 1
ATOM 2598 C CA . VAL B 1 43 ? 10.766 -25.562 -23.531 1 97.25 43 VAL B CA 1
ATOM 2599 C C . VAL B 1 43 ? 9.672 -26.172 -24.406 1 97.25 43 VAL B C 1
ATOM 2601 O O . VAL B 1 43 ? 8.484 -25.875 -24.234 1 97.25 43 VAL B O 1
ATOM 2604 N N . PRO B 1 44 ? 10.078 -27.078 -25.328 1 95.69 44 PRO B N 1
ATOM 2605 C CA . PRO B 1 44 ? 9.039 -27.828 -26.047 1 95.69 44 PRO B CA 1
ATOM 2606 C C . PRO B 1 44 ? 8.211 -28.703 -25.125 1 95.69 44 PRO B C 1
ATOM 2608 O O . PRO B 1 44 ? 8.734 -29.25 -24.141 1 95.69 44 PRO B O 1
ATOM 2611 N N . PHE B 1 45 ? 6.918 -28.938 -25.359 1 91.62 45 PHE B N 1
ATOM 2612 C CA . PHE B 1 45 ? 5.93 -29.578 -24.484 1 91.62 45 PHE B CA 1
ATOM 2613 C C . PHE B 1 45 ? 6.395 -30.953 -24.047 1 91.62 45 PHE B C 1
ATOM 2615 O O . PHE B 1 45 ? 6.238 -31.328 -22.891 1 91.62 45 PHE B O 1
ATOM 2622 N N . LYS B 1 46 ? 7.051 -31.75 -24.859 1 93.06 46 LYS B N 1
ATOM 2623 C CA . LYS B 1 46 ? 7.383 -33.125 -24.531 1 93.06 46 LYS B CA 1
ATOM 2624 C C . LYS B 1 46 ? 8.852 -33.25 -24.109 1 93.06 46 LYS B C 1
ATOM 2626 O O . LYS B 1 46 ? 9.367 -34.375 -23.984 1 93.06 46 LYS B O 1
ATOM 2631 N N . GLU B 1 47 ? 9.461 -32.188 -23.781 1 96.75 47 GLU B N 1
ATOM 2632 C CA . GLU B 1 47 ? 10.898 -32.219 -23.516 1 96.75 47 GLU B CA 1
ATOM 2633 C C . GLU B 1 47 ? 11.242 -31.562 -22.188 1 96.75 47 GLU B C 1
ATOM 2635 O O . GLU B 1 47 ? 12.398 -31.219 -21.938 1 96.75 47 GLU B O 1
ATOM 2640 N N . PHE B 1 48 ? 10.273 -31.359 -21.328 1 97.5 48 PHE B N 1
ATOM 2641 C CA . PHE B 1 48 ? 10.461 -30.609 -20.094 1 97.5 48 PHE B CA 1
ATOM 2642 C C . PHE B 1 48 ? 11.555 -31.234 -19.25 1 97.5 48 PHE B C 1
ATOM 2644 O O . PHE B 1 48 ? 12.5 -30.547 -18.844 1 97.5 48 PHE B O 1
ATOM 2651 N N . ASN B 1 49 ? 11.508 -32.531 -19.031 1 96.88 49 ASN B N 1
ATOM 2652 C CA . ASN B 1 49 ? 12.438 -33.219 -18.156 1 96.88 49 ASN B CA 1
ATOM 2653 C C . ASN B 1 49 ? 13.883 -33.094 -18.625 1 96.88 49 ASN B C 1
ATOM 2655 O O . ASN B 1 49 ? 14.773 -32.781 -17.828 1 96.88 49 ASN B O 1
ATOM 2659 N N . SER B 1 50 ? 14.078 -33.281 -19.922 1 97.12 50 SER B N 1
ATOM 2660 C CA . SER B 1 50 ? 15.43 -33.219 -20.469 1 97.12 50 SER B CA 1
ATOM 2661 C C . SER B 1 50 ? 16 -31.812 -20.359 1 97.12 50 SER B C 1
ATOM 2663 O O . SER B 1 50 ? 17.188 -31.641 -20.062 1 97.12 50 SER B O 1
ATOM 2665 N N . TYR B 1 51 ? 15.164 -30.844 -20.594 1 97.31 51 TYR B N 1
ATOM 2666 C CA . TYR B 1 51 ? 15.609 -29.469 -20.516 1 97.31 51 TYR B CA 1
ATOM 2667 C C . TYR B 1 51 ? 16 -29.109 -19.078 1 97.31 51 TYR B C 1
ATOM 2669 O O . TYR B 1 51 ? 17.031 -28.453 -18.859 1 97.31 51 TYR B O 1
ATOM 2677 N N . VAL B 1 52 ? 15.234 -29.516 -18.109 1 97.25 52 VAL B N 1
ATOM 2678 C CA . VAL B 1 52 ? 15.508 -29.25 -16.703 1 97.25 52 VAL B CA 1
ATOM 2679 C C . VAL B 1 52 ? 16.797 -29.938 -16.281 1 97.25 52 VAL B C 1
ATOM 2681 O O . VAL B 1 52 ? 17.688 -29.312 -15.688 1 97.25 52 VAL B O 1
ATOM 2684 N N . LEU B 1 53 ? 16.922 -31.203 -16.641 1 95.44 53 LEU B N 1
ATOM 2685 C CA . LEU B 1 53 ? 18.109 -31.984 -16.266 1 95.44 53 LEU B CA 1
ATOM 2686 C C . LEU B 1 53 ? 19.375 -31.359 -16.859 1 95.44 53 LEU B C 1
ATOM 2688 O O . LEU B 1 53 ? 20.391 -31.234 -16.156 1 95.44 53 LEU B O 1
ATOM 2692 N N . ASN B 1 54 ? 19.281 -31.047 -18.109 1 96.25 54 ASN B N 1
ATOM 2693 C CA . ASN B 1 54 ? 20.438 -30.453 -18.766 1 96.25 54 ASN B CA 1
ATOM 2694 C C . ASN B 1 54 ? 20.844 -29.141 -18.094 1 96.25 54 ASN B C 1
ATOM 2696 O O . ASN B 1 54 ? 22.047 -28.875 -17.922 1 96.25 54 ASN B O 1
ATOM 2700 N N . PHE B 1 55 ? 19.938 -28.375 -17.688 1 97.25 55 PHE B N 1
ATOM 2701 C CA . PHE B 1 55 ? 20.203 -27.094 -17.047 1 97.25 55 PHE B CA 1
ATOM 2702 C C . PHE B 1 55 ? 20.953 -27.312 -15.727 1 97.25 55 PHE B C 1
ATOM 2704 O O . PHE B 1 55 ? 21.969 -26.656 -15.469 1 97.25 55 PHE B O 1
ATOM 2711 N N . PHE B 1 56 ? 20.484 -28.172 -14.914 1 95.88 56 PHE B N 1
ATOM 2712 C CA . PHE B 1 56 ? 21.031 -28.375 -13.586 1 95.88 56 PHE B CA 1
ATOM 2713 C C . PHE B 1 56 ? 22.375 -29.109 -13.664 1 95.88 56 PHE B C 1
ATOM 2715 O O . PHE B 1 56 ? 23.203 -29 -12.766 1 95.88 56 PHE B O 1
ATOM 2722 N N . LEU B 1 57 ? 22.594 -29.844 -14.773 1 93 57 LEU B N 1
ATOM 2723 C CA . LEU B 1 57 ? 23.891 -30.484 -15.008 1 93 57 LEU B CA 1
ATOM 2724 C C . LEU B 1 57 ? 24.922 -29.453 -15.438 1 93 57 LEU B C 1
ATOM 2726 O O . LEU B 1 57 ? 26.125 -29.703 -15.32 1 93 57 LEU B O 1
ATOM 2730 N N . ASN B 1 58 ? 24.484 -28.328 -15.977 1 91 58 ASN B N 1
ATOM 2731 C CA . ASN B 1 58 ? 25.359 -27.297 -16.5 1 91 58 ASN B CA 1
ATOM 2732 C C . ASN B 1 58 ? 25.328 -26.047 -15.625 1 91 58 ASN B C 1
ATOM 2734 O O . ASN B 1 58 ? 25.094 -24.938 -16.125 1 91 58 ASN B O 1
ATOM 2738 N N . LYS B 1 59 ? 25.5 -26.125 -14.383 1 89.88 59 LYS B N 1
ATOM 2739 C CA . LYS B 1 59 ? 25.766 -25.047 -13.43 1 89.88 59 LYS B CA 1
ATOM 2740 C C . LYS B 1 59 ? 24.469 -24.406 -12.945 1 89.88 59 LYS B C 1
ATOM 2742 O O . LYS B 1 59 ? 24.5 -23.391 -12.25 1 89.88 59 LYS B O 1
ATOM 2747 N N . GLY B 1 60 ? 23.328 -24.906 -13.414 1 96.19 60 GLY B N 1
ATOM 2748 C CA . GLY B 1 60 ? 22.078 -24.391 -12.883 1 96.19 60 GLY B CA 1
ATOM 2749 C C . GLY B 1 60 ? 21.922 -24.625 -11.398 1 96.19 60 GLY B C 1
ATOM 2750 O O . GLY B 1 60 ? 22.188 -25.734 -10.906 1 96.19 60 GLY B O 1
ATOM 2751 N N . LYS B 1 61 ? 21.422 -23.578 -10.727 1 97.56 61 LYS B N 1
ATOM 2752 C CA . LYS B 1 61 ? 21.297 -23.688 -9.281 1 97.56 61 LYS B CA 1
ATOM 2753 C C . LYS B 1 61 ? 19.844 -23.625 -8.852 1 97.56 61 LYS B C 1
ATOM 2755 O O . LYS B 1 61 ? 19.5 -24 -7.73 1 97.56 61 LYS B O 1
ATOM 2760 N N . GLY B 1 62 ? 18.984 -23.125 -9.695 1 98.5 62 GLY B N 1
ATOM 2761 C CA . GLY B 1 62 ? 17.562 -22.984 -9.453 1 98.5 62 GLY B CA 1
ATOM 2762 C C . GLY B 1 62 ? 16.797 -22.516 -10.68 1 98.5 62 GLY B C 1
ATOM 2763 O O . GLY B 1 62 ? 17.391 -22.047 -11.648 1 98.5 62 GLY B O 1
ATOM 2764 N N . ALA B 1 63 ? 15.477 -22.672 -10.57 1 98.81 63 ALA B N 1
ATOM 2765 C CA . ALA B 1 63 ? 14.656 -22.266 -11.703 1 98.81 63 ALA B CA 1
ATOM 2766 C C . ALA B 1 63 ? 13.211 -22.031 -11.281 1 98.81 63 ALA B C 1
ATOM 2768 O O . ALA B 1 63 ? 12.719 -22.672 -10.352 1 98.81 63 ALA B O 1
ATOM 2769 N N . ASN B 1 64 ? 12.641 -21.109 -11.992 1 98.69 64 ASN B N 1
ATOM 2770 C CA . ASN B 1 64 ? 11.188 -20.984 -11.945 1 98.69 64 ASN B CA 1
ATOM 2771 C C . ASN B 1 64 ? 10.523 -21.766 -13.078 1 98.69 64 ASN B C 1
ATOM 2773 O O . ASN B 1 64 ? 11.172 -22.062 -14.086 1 98.69 64 ASN B O 1
ATOM 2777 N N . ILE B 1 65 ? 9.281 -22.141 -12.812 1 98 65 ILE B N 1
ATOM 2778 C CA . ILE B 1 65 ? 8.477 -22.859 -13.789 1 98 65 ILE B CA 1
ATOM 2779 C C . ILE B 1 65 ? 7.148 -22.141 -14.008 1 98 65 ILE B C 1
ATOM 2781 O O . ILE B 1 65 ? 6.457 -21.797 -13.047 1 98 65 ILE B O 1
ATOM 2785 N N . THR B 1 66 ? 6.832 -21.828 -15.227 1 95.75 66 THR B N 1
ATOM 2786 C CA . THR B 1 66 ? 5.539 -21.234 -15.547 1 95.75 66 THR B CA 1
ATOM 2787 C C . THR B 1 66 ? 4.75 -22.141 -16.484 1 95.75 66 THR B C 1
ATOM 2789 O O . THR B 1 66 ? 5.094 -23.312 -16.672 1 95.75 66 THR B O 1
ATOM 2792 N N . VAL B 1 67 ? 3.596 -21.703 -16.891 1 90.31 67 VAL B N 1
ATOM 2793 C CA . VAL B 1 67 ? 2.711 -22.469 -17.75 1 90.31 67 VAL B CA 1
ATOM 2794 C C . VAL B 1 67 ? 3.492 -22.984 -18.953 1 90.31 67 VAL B C 1
ATOM 2796 O O . VAL B 1 67 ? 4.367 -22.297 -19.484 1 90.31 67 VAL B O 1
ATOM 2799 N N . PRO B 1 68 ? 3.197 -24.297 -19.219 1 94 68 PRO B N 1
ATOM 2800 C CA . PRO B 1 68 ? 2.236 -25.25 -18.656 1 94 68 PRO B CA 1
ATOM 2801 C C . PRO B 1 68 ? 2.904 -26.328 -17.812 1 94 68 PRO B C 1
ATOM 2803 O O . PRO B 1 68 ? 2.326 -27.406 -17.609 1 94 68 PRO B O 1
ATOM 2806 N N . PHE B 1 69 ? 4.055 -26.078 -17.25 1 96.25 69 PHE B N 1
ATOM 2807 C CA . PHE B 1 69 ? 4.898 -27.203 -16.844 1 96.25 69 PHE B CA 1
ATOM 2808 C C . PHE B 1 69 ? 4.875 -27.359 -15.328 1 96.25 69 PHE B C 1
ATOM 2810 O O . PHE B 1 69 ? 5.648 -28.141 -14.773 1 96.25 69 PHE B O 1
ATOM 2817 N N . LYS B 1 70 ? 4.023 -26.703 -14.594 1 95.5 70 LYS B N 1
ATOM 2818 C CA . LYS B 1 70 ? 4.086 -26.734 -13.141 1 95.5 70 LYS B CA 1
ATOM 2819 C C . LYS B 1 70 ? 3.773 -28.141 -12.609 1 95.5 70 LYS B C 1
ATOM 2821 O O . LYS B 1 70 ? 4.336 -28.562 -11.602 1 95.5 70 LYS B O 1
ATOM 2826 N N . GLU B 1 71 ? 2.955 -28.828 -13.242 1 94.31 71 GLU B N 1
ATOM 2827 C CA . GLU B 1 71 ? 2.66 -30.203 -12.844 1 94.31 71 GLU B CA 1
ATOM 2828 C C . GLU B 1 71 ? 3.816 -31.141 -13.188 1 94.31 71 GLU B C 1
ATOM 2830 O O . GLU B 1 71 ? 4.141 -32.031 -12.414 1 94.31 71 GLU B O 1
ATOM 2835 N N . ASN B 1 72 ? 4.387 -30.953 -14.344 1 96.31 72 ASN B N 1
ATOM 2836 C CA . ASN B 1 72 ? 5.574 -31.719 -14.711 1 96.31 72 ASN B CA 1
ATOM 2837 C C . ASN B 1 72 ? 6.695 -31.531 -13.695 1 96.31 72 ASN B C 1
ATOM 2839 O O . ASN B 1 72 ? 7.359 -32.5 -13.312 1 96.31 72 ASN B O 1
ATOM 2843 N N . ALA B 1 73 ? 6.812 -30.328 -13.305 1 97.94 73 ALA B N 1
ATOM 2844 C CA . ALA B 1 73 ? 7.84 -30 -12.312 1 97.94 73 ALA B CA 1
ATOM 2845 C C . ALA B 1 73 ? 7.566 -30.703 -10.992 1 97.94 73 ALA B C 1
ATOM 2847 O O . ALA B 1 73 ? 8.5 -31.172 -10.32 1 97.94 73 ALA B O 1
ATOM 2848 N N . TYR B 1 74 ? 6.359 -30.75 -10.633 1 97.5 74 TYR B N 1
ATOM 2849 C CA . TYR B 1 74 ? 5.945 -31.469 -9.438 1 97.5 74 TYR B CA 1
ATOM 2850 C C . TYR B 1 74 ? 6.367 -32.938 -9.508 1 97.5 74 TYR B C 1
ATOM 2852 O O . TYR B 1 74 ? 6.922 -33.469 -8.547 1 97.5 74 TYR B O 1
ATOM 2860 N N . VAL B 1 75 ? 6.246 -33.562 -10.617 1 96.88 75 VAL B N 1
ATOM 2861 C CA . VAL B 1 75 ? 6.484 -34.969 -10.805 1 96.88 75 VAL B CA 1
ATOM 2862 C C . VAL B 1 75 ? 7.984 -35.281 -10.766 1 96.88 75 VAL B C 1
ATOM 2864 O O . VAL B 1 75 ? 8.414 -36.25 -10.188 1 96.88 75 VAL B O 1
ATOM 2867 N N . ILE B 1 76 ? 8.805 -34.438 -11.273 1 96.44 76 ILE B N 1
ATOM 2868 C CA . ILE B 1 76 ? 10.211 -34.781 -11.469 1 96.44 76 ILE B CA 1
ATOM 2869 C C . ILE B 1 76 ? 11.016 -34.344 -10.25 1 96.44 76 ILE B C 1
ATOM 2871 O O . ILE B 1 76 ? 12.211 -34.625 -10.148 1 96.44 76 ILE B O 1
ATOM 2875 N N . SER B 1 77 ? 10.406 -33.594 -9.328 1 97.75 77 SER B N 1
ATOM 2876 C CA . SER B 1 77 ? 11.102 -33.125 -8.133 1 97.75 77 SER B CA 1
ATOM 2877 C C . SER B 1 77 ? 11.5 -34.312 -7.242 1 97.75 77 SER B C 1
ATOM 2879 O O . SER B 1 77 ? 10.711 -35.219 -7.031 1 97.75 77 SER B O 1
ATOM 2881 N N . ASN B 1 78 ? 12.734 -34.281 -6.703 1 97.38 78 ASN B N 1
ATOM 2882 C CA . ASN B 1 78 ? 13.172 -35.312 -5.754 1 97.38 78 ASN B CA 1
ATOM 2883 C C . ASN B 1 78 ? 12.539 -35.094 -4.379 1 97.38 78 ASN B C 1
ATOM 2885 O O . ASN B 1 78 ? 12.18 -36.062 -3.703 1 97.38 78 ASN B O 1
ATOM 2889 N N . ASN B 1 79 ? 12.508 -33.906 -3.967 1 97.69 79 ASN B N 1
ATOM 2890 C CA . ASN B 1 79 ? 11.883 -33.438 -2.725 1 97.69 79 ASN B CA 1
ATOM 2891 C C . ASN B 1 79 ? 10.867 -32.344 -2.973 1 97.69 79 ASN B C 1
ATOM 2893 O O . ASN B 1 79 ? 10.992 -31.578 -3.939 1 97.69 79 ASN B O 1
ATOM 2897 N N . LEU B 1 80 ? 9.875 -32.375 -2.158 1 98.31 80 LEU B N 1
ATOM 2898 C CA . LEU B 1 80 ? 8.836 -31.359 -2.27 1 98.31 80 LEU B CA 1
ATOM 2899 C C . LEU B 1 80 ? 8.617 -30.656 -0.934 1 98.31 80 LEU B C 1
ATOM 2901 O O . LEU B 1 80 ? 8.625 -31.312 0.119 1 98.31 80 LEU B O 1
ATOM 2905 N N . THR B 1 81 ? 8.461 -29.344 -0.927 1 98.25 81 THR B N 1
ATOM 2906 C CA . THR B 1 81 ? 7.949 -28.672 0.256 1 98.25 81 THR B CA 1
ATOM 2907 C C . THR B 1 81 ? 6.484 -29.031 0.501 1 98.25 81 THR B C 1
ATOM 2909 O O . THR B 1 81 ? 5.812 -29.547 -0.387 1 98.25 81 THR B O 1
ATOM 2912 N N . ILE B 1 82 ? 5.996 -28.703 1.656 1 97.31 82 ILE B N 1
ATOM 2913 C CA . ILE B 1 82 ? 4.617 -29.031 2.008 1 97.31 82 ILE B CA 1
ATOM 2914 C C . ILE B 1 82 ? 3.662 -28.25 1.101 1 97.31 82 ILE B C 1
ATOM 2916 O O . ILE B 1 82 ? 2.664 -28.812 0.629 1 97.31 82 ILE B O 1
ATOM 2920 N N . ARG B 1 83 ? 3.965 -27.062 0.854 1 96.69 83 ARG B N 1
ATOM 2921 C CA . ARG B 1 83 ? 3.057 -26.266 0.025 1 96.69 83 ARG B CA 1
ATOM 2922 C C . ARG B 1 83 ? 3.055 -26.766 -1.414 1 96.69 83 ARG B C 1
ATOM 2924 O O . ARG B 1 83 ? 2.021 -26.734 -2.088 1 96.69 83 ARG B O 1
ATOM 2931 N N . ALA B 1 84 ? 4.207 -27.188 -1.919 1 97.81 84 ALA B N 1
ATOM 2932 C CA . ALA B 1 84 ? 4.238 -27.781 -3.254 1 97.81 84 ALA B CA 1
ATOM 2933 C C . ALA B 1 84 ? 3.453 -29.094 -3.293 1 97.81 84 ALA B C 1
ATOM 2935 O O . ALA B 1 84 ? 2.695 -29.344 -4.234 1 97.81 84 ALA B O 1
ATOM 2936 N N . LYS B 1 85 ? 3.605 -29.891 -2.283 1 97.19 85 LYS B N 1
ATOM 2937 C CA . LYS B 1 85 ? 2.891 -31.172 -2.197 1 97.19 85 LYS B CA 1
ATOM 2938 C C . LYS B 1 85 ? 1.381 -30.953 -2.191 1 97.19 85 LYS B C 1
ATOM 2940 O O . LYS B 1 85 ? 0.651 -31.594 -2.939 1 97.19 85 LYS B O 1
ATOM 2945 N N . MET B 1 86 ? 0.972 -30.016 -1.453 1 95.12 86 MET B N 1
ATOM 2946 C CA . MET B 1 86 ? -0.457 -29.766 -1.308 1 95.12 86 MET B CA 1
ATOM 2947 C C . MET B 1 86 ? -1.035 -29.172 -2.588 1 95.12 86 MET B C 1
ATOM 2949 O O . MET B 1 86 ? -2.166 -29.469 -2.965 1 95.12 86 MET B O 1
ATOM 2953 N N . SER B 1 87 ? -0.271 -28.406 -3.246 1 94.81 87 SER B N 1
ATOM 2954 C CA . SER B 1 87 ? -0.749 -27.766 -4.465 1 94.81 87 SER B CA 1
ATOM 2955 C C . SER B 1 87 ? -0.625 -28.703 -5.668 1 94.81 87 SER B C 1
ATOM 2957 O O . SER B 1 87 ? -1.206 -28.438 -6.723 1 94.81 87 SER B O 1
ATOM 2959 N N . ARG B 1 88 ? 0.212 -29.672 -5.539 1 95.25 88 ARG B N 1
ATOM 2960 C CA . ARG B 1 88 ? 0.523 -30.578 -6.637 1 95.25 88 ARG B CA 1
ATOM 2961 C C . ARG B 1 88 ? 1.061 -29.812 -7.844 1 95.25 88 ARG B C 1
ATOM 2963 O O . ARG B 1 88 ? 0.69 -30.109 -8.984 1 95.25 88 ARG B O 1
ATOM 2970 N N . ALA B 1 89 ? 1.762 -28.797 -7.535 1 95.44 89 ALA B N 1
ATOM 2971 C CA . ALA B 1 89 ? 2.391 -27.938 -8.539 1 95.44 89 ALA B CA 1
ATOM 2972 C C . ALA B 1 89 ? 3.68 -27.328 -8 1 95.44 89 ALA B C 1
ATOM 2974 O O . ALA B 1 89 ? 3.781 -27.031 -6.809 1 95.44 89 ALA B O 1
ATOM 2975 N N . VAL B 1 90 ? 4.629 -27.234 -8.875 1 97.88 90 VAL B N 1
ATOM 2976 C CA . VAL B 1 90 ? 5.91 -26.625 -8.531 1 97.88 90 VAL B CA 1
ATOM 2977 C C . VAL B 1 90 ? 6.211 -25.469 -9.484 1 97.88 90 VAL B C 1
ATOM 2979 O O . VAL B 1 90 ? 6.156 -25.625 -10.703 1 97.88 90 VAL B O 1
ATOM 2982 N N . ASN B 1 91 ? 6.504 -24.297 -8.875 1 98.31 91 ASN B N 1
ATOM 2983 C CA . ASN B 1 91 ? 6.914 -23.188 -9.734 1 98.31 91 ASN B CA 1
ATOM 2984 C C . ASN B 1 91 ? 8.344 -22.75 -9.43 1 98.31 91 ASN B C 1
ATOM 2986 O O . ASN B 1 91 ? 8.844 -21.797 -10.031 1 98.31 91 ASN B O 1
ATOM 2990 N N . THR B 1 92 ? 8.992 -23.406 -8.492 1 98.81 92 THR B N 1
ATOM 2991 C CA . THR B 1 92 ? 10.352 -23.047 -8.125 1 98.81 92 THR B CA 1
ATOM 2992 C C . THR B 1 92 ? 11.18 -24.281 -7.816 1 98.81 92 THR B C 1
ATOM 2994 O O . THR B 1 92 ? 10.789 -25.109 -6.996 1 98.81 92 THR B O 1
ATOM 2997 N N . PHE B 1 93 ? 12.297 -24.406 -8.492 1 98.75 93 PHE B N 1
ATOM 2998 C CA . PHE B 1 93 ? 13.289 -25.438 -8.234 1 98.75 93 PHE B CA 1
ATOM 2999 C C . PHE B 1 93 ? 14.492 -24.875 -7.488 1 98.75 93 PHE B C 1
ATOM 3001 O O . PHE B 1 93 ? 14.953 -23.781 -7.797 1 98.75 93 PHE B O 1
ATOM 3008 N N . LYS B 1 94 ? 15.031 -25.641 -6.574 1 98.75 94 LYS B N 1
ATOM 3009 C CA . LYS B 1 94 ? 16.312 -25.359 -5.938 1 98.75 94 LYS B CA 1
ATOM 3010 C C . LYS B 1 94 ? 17.219 -26.578 -5.984 1 98.75 94 LYS B C 1
ATOM 3012 O O . LYS B 1 94 ? 16.812 -27.688 -5.602 1 98.75 94 LYS B O 1
ATOM 3017 N N . LYS B 1 95 ? 18.406 -26.391 -6.469 1 97.81 95 LYS B N 1
ATOM 3018 C CA . LYS B 1 95 ? 19.391 -27.469 -6.43 1 97.81 95 LYS B CA 1
ATOM 3019 C C . LYS B 1 95 ? 19.938 -27.656 -5.012 1 97.81 95 LYS B C 1
ATOM 3021 O O . LYS B 1 95 ? 20.344 -26.703 -4.355 1 97.81 95 LYS B O 1
ATOM 3026 N N . LEU B 1 96 ? 19.906 -28.859 -4.621 1 95.81 96 LEU B N 1
ATOM 3027 C CA . LEU B 1 96 ? 20.438 -29.203 -3.307 1 95.81 96 LEU B CA 1
ATOM 3028 C C . LEU B 1 96 ? 21.875 -29.672 -3.404 1 95.81 96 LEU B C 1
ATOM 3030 O O . LEU B 1 96 ? 22.391 -29.875 -4.504 1 95.81 96 LEU B O 1
ATOM 3034 N N . HIS B 1 97 ? 22.547 -29.812 -2.258 1 91.06 97 HIS B N 1
ATOM 3035 C CA . HIS B 1 97 ? 23.969 -30.172 -2.193 1 91.06 97 HIS B CA 1
ATOM 3036 C C . HIS B 1 97 ? 24.219 -31.562 -2.768 1 91.06 97 HIS B C 1
ATOM 3038 O O . HIS B 1 97 ? 25.297 -31.828 -3.311 1 91.06 97 HIS B O 1
ATOM 3044 N N . ASN B 1 98 ? 23.266 -32.469 -2.738 1 90.44 98 ASN B N 1
ATOM 3045 C CA . ASN B 1 98 ? 23.438 -33.812 -3.236 1 90.44 98 ASN B CA 1
ATOM 3046 C C . ASN B 1 98 ? 22.984 -33.938 -4.688 1 90.44 98 ASN B C 1
ATOM 3048 O O . ASN B 1 98 ? 22.688 -35.062 -5.16 1 90.44 98 ASN B O 1
ATOM 3052 N N . ASN B 1 99 ? 22.797 -32.844 -5.348 1 90.44 99 ASN B N 1
ATOM 3053 C CA . ASN B 1 99 ? 22.406 -32.75 -6.754 1 90.44 99 ASN B CA 1
ATOM 3054 C C . ASN B 1 99 ? 20.953 -33.125 -6.969 1 90.44 99 ASN B C 1
ATOM 3056 O O . ASN B 1 99 ? 20.531 -33.375 -8.094 1 90.44 99 ASN B O 1
ATOM 3060 N N . LYS B 1 100 ? 20.281 -33.219 -5.859 1 95.69 100 LYS B N 1
ATOM 3061 C CA . LYS B 1 100 ? 18.828 -33.406 -5.945 1 95.69 100 LYS B CA 1
ATOM 3062 C C . LYS B 1 100 ? 18.125 -32.062 -6.125 1 95.69 100 LYS B C 1
ATOM 3064 O O . LYS B 1 100 ? 18.703 -31.016 -5.871 1 95.69 100 LYS B O 1
ATOM 3069 N N . ILE B 1 101 ? 16.891 -32.25 -6.625 1 97.44 101 ILE B N 1
ATOM 3070 C CA . ILE B 1 101 ? 16.109 -31.047 -6.887 1 97.44 101 ILE B CA 1
ATOM 3071 C C . ILE B 1 101 ? 14.977 -30.938 -5.867 1 97.44 101 ILE B C 1
ATOM 3073 O O . ILE B 1 101 ? 14.203 -31.875 -5.688 1 97.44 101 ILE B O 1
ATOM 3077 N N . LEU B 1 102 ? 14.93 -29.812 -5.148 1 98.62 102 LEU B N 1
ATOM 3078 C CA . LEU B 1 102 ? 13.789 -29.469 -4.312 1 98.62 102 LEU B CA 1
ATOM 3079 C C . LEU B 1 102 ? 12.758 -28.672 -5.113 1 98.62 102 LEU B C 1
ATOM 3081 O O . LEU B 1 102 ? 13.094 -27.672 -5.754 1 98.62 102 LEU B O 1
ATOM 3085 N N . GLY B 1 103 ? 11.523 -29.188 -5.141 1 98.69 103 GLY B N 1
ATOM 3086 C CA . GLY B 1 103 ? 10.406 -28.469 -5.727 1 98.69 103 GLY B CA 1
ATOM 3087 C C . GLY B 1 103 ? 9.578 -27.719 -4.699 1 98.69 103 GLY B C 1
ATOM 3088 O O . GLY B 1 103 ? 9.227 -28.266 -3.654 1 98.69 103 GLY B O 1
ATOM 3089 N N . ASP B 1 104 ? 9.336 -26.422 -4.953 1 98.75 104 ASP B N 1
ATOM 3090 C CA . ASP B 1 104 ? 8.516 -25.547 -4.117 1 98.75 104 ASP B CA 1
ATOM 3091 C C . ASP B 1 104 ? 7.469 -24.812 -4.953 1 98.75 104 ASP B C 1
ATOM 3093 O O . ASP B 1 104 ? 7.551 -24.797 -6.184 1 98.75 104 ASP B O 1
ATOM 3097 N N . ASN B 1 105 ? 6.441 -24.344 -4.352 1 98.5 105 ASN B N 1
ATOM 3098 C CA . ASN B 1 105 ? 5.445 -23.484 -4.988 1 98.5 105 ASN B CA 1
ATOM 3099 C C . ASN B 1 105 ? 5.285 -22.172 -4.246 1 98.5 105 ASN B C 1
ATOM 3101 O O . ASN B 1 105 ? 4.699 -22.125 -3.162 1 98.5 105 ASN B O 1
ATOM 3105 N N . THR B 1 106 ? 5.715 -21.094 -4.863 1 98.62 106 THR B N 1
ATOM 3106 C CA . THR B 1 106 ? 5.742 -19.812 -4.164 1 98.62 106 THR B CA 1
ATOM 3107 C C . THR B 1 106 ? 4.555 -18.953 -4.578 1 98.62 106 THR B C 1
ATOM 3109 O O . THR B 1 106 ? 4.445 -17.797 -4.152 1 98.62 106 THR B O 1
ATOM 3112 N N . ASP B 1 107 ? 3.596 -19.438 -5.379 1 98 107 ASP B N 1
ATOM 3113 C CA . ASP B 1 107 ? 2.436 -18.656 -5.797 1 98 107 ASP B CA 1
ATOM 3114 C C . ASP B 1 107 ? 1.57 -18.266 -4.602 1 98 107 ASP B C 1
ATOM 3116 O O . ASP B 1 107 ? 1.214 -17.094 -4.438 1 98 107 ASP B O 1
ATOM 3120 N N . GLY B 1 108 ? 1.288 -19.234 -3.801 1 98.25 108 GLY B N 1
ATOM 3121 C CA . GLY B 1 108 ? 0.413 -19 -2.664 1 98.25 108 GLY B CA 1
ATOM 3122 C C . GLY B 1 108 ? 0.977 -18 -1.676 1 98.25 108 GLY B C 1
ATOM 3123 O O . GLY B 1 108 ? 0.292 -17.047 -1.289 1 98.25 108 GLY B O 1
ATOM 3124 N N . ILE B 1 109 ? 2.213 -18.203 -1.292 1 98.25 109 ILE B N 1
ATOM 3125 C CA . ILE B 1 109 ? 2.834 -17.281 -0.347 1 98.25 109 ILE B CA 1
ATOM 3126 C C . ILE B 1 109 ? 3.021 -15.914 -1.004 1 98.25 109 ILE B C 1
ATOM 3128 O O . ILE B 1 109 ? 2.963 -14.883 -0.333 1 98.25 109 ILE B O 1
ATOM 3132 N N . GLY B 1 110 ? 3.217 -15.922 -2.32 1 98.5 110 GLY B N 1
ATOM 3133 C CA . GLY B 1 110 ? 3.289 -14.68 -3.062 1 98.5 110 GLY B CA 1
ATOM 3134 C C . GLY B 1 110 ? 1.997 -13.883 -3.021 1 98.5 110 GLY B C 1
ATOM 3135 O O . GLY B 1 110 ? 2.014 -12.672 -2.793 1 98.5 110 GLY B O 1
ATOM 3136 N N . VAL B 1 111 ? 0.859 -14.531 -3.238 1 98.25 111 VAL B N 1
ATOM 3137 C CA . VAL B 1 111 ? -0.448 -13.891 -3.174 1 98.25 111 VAL B CA 1
ATOM 3138 C C . VAL B 1 111 ? -0.688 -1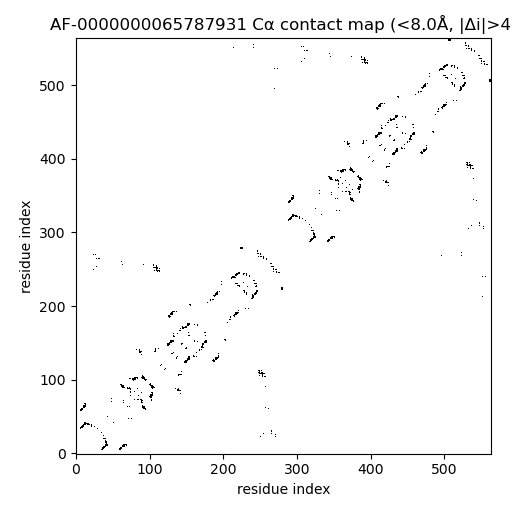3.344 -1.769 1 98.25 111 VAL B C 1
ATOM 3140 O O . VAL B 1 111 ? -1.095 -12.188 -1.604 1 98.25 111 VAL B O 1
ATOM 3143 N N . LEU B 1 112 ? -0.438 -14.164 -0.793 1 97.69 112 LEU B N 1
ATOM 3144 C CA . LEU B 1 112 ? -0.633 -13.75 0.592 1 97.69 112 LEU B CA 1
ATOM 3145 C C . LEU B 1 112 ? 0.233 -12.539 0.925 1 97.69 112 LEU B C 1
ATOM 3147 O O . LEU B 1 112 ? -0.234 -11.594 1.564 1 97.69 112 LEU B O 1
ATOM 3151 N N . HIS B 1 113 ? 1.459 -12.602 0.455 1 97.88 113 HIS B N 1
ATOM 3152 C CA . HIS B 1 113 ? 2.398 -11.5 0.656 1 97.88 113 HIS B CA 1
ATOM 3153 C C . HIS B 1 113 ? 1.858 -10.203 0.07 1 97.88 113 HIS B C 1
ATOM 3155 O O . HIS B 1 113 ? 1.885 -9.164 0.73 1 97.88 113 HIS B O 1
ATOM 3161 N N . ASP B 1 114 ? 1.366 -10.25 -1.079 1 98 114 ASP B N 1
ATOM 3162 C CA . ASP B 1 114 ? 0.862 -9.047 -1.73 1 98 114 ASP B CA 1
ATOM 3163 C C . ASP B 1 114 ? -0.44 -8.578 -1.084 1 98 114 ASP B C 1
ATOM 3165 O O . ASP B 1 114 ? -0.657 -7.371 -0.915 1 98 114 ASP B O 1
ATOM 3169 N N . LEU B 1 115 ? -1.327 -9.508 -0.754 1 97.69 115 LEU B N 1
ATOM 3170 C CA . LEU B 1 115 ? -2.588 -9.164 -0.108 1 97.69 115 LEU B CA 1
ATOM 3171 C C . LEU B 1 115 ? -2.342 -8.445 1.217 1 97.69 115 LEU B C 1
ATOM 3173 O O . LEU B 1 115 ? -3.076 -7.523 1.574 1 97.69 115 LEU B O 1
ATOM 3177 N N . LYS B 1 116 ? -1.363 -8.867 1.919 1 95.38 116 LYS B N 1
ATOM 3178 C CA . LYS B 1 116 ? -0.991 -8.195 3.162 1 95.38 116 LYS B CA 1
ATOM 3179 C C . LYS B 1 116 ? -0.426 -6.805 2.889 1 95.38 116 LYS B C 1
ATOM 3181 O O . LYS B 1 116 ? -0.77 -5.844 3.58 1 95.38 116 LYS B O 1
ATOM 3186 N N . ARG B 1 117 ? 0.394 -6.766 1.912 1 94 117 ARG B N 1
ATOM 3187 C CA . ARG B 1 117 ? 1.028 -5.5 1.551 1 94 117 ARG B CA 1
ATOM 3188 C C . ARG B 1 117 ? -0.016 -4.426 1.265 1 94 117 ARG B C 1
ATOM 3190 O O . ARG B 1 117 ? 0.112 -3.291 1.728 1 94 117 ARG B O 1
ATOM 3197 N N . ILE B 1 118 ? -1.066 -4.797 0.54 1 94.38 118 ILE B N 1
ATOM 3198 C CA . ILE B 1 118 ? -2.066 -3.82 0.123 1 94.38 118 ILE B CA 1
ATOM 3199 C C . ILE B 1 118 ? -3.209 -3.787 1.135 1 94.38 118 ILE B C 1
ATOM 3201 O O . ILE B 1 118 ? -4.23 -3.133 0.907 1 94.38 118 ILE B O 1
ATOM 3205 N N . LYS B 1 119 ? -3.174 -4.602 2.174 1 92.19 119 LYS B N 1
ATOM 3206 C CA . LYS B 1 119 ? -4.09 -4.629 3.311 1 92.19 119 LYS B CA 1
ATOM 3207 C C . LYS B 1 119 ? -5.469 -5.137 2.895 1 92.19 119 LYS B C 1
ATOM 3209 O O . LYS B 1 119 ? -6.488 -4.645 3.381 1 92.19 119 LYS B O 1
ATOM 3214 N N . PHE B 1 120 ? -5.492 -6.016 1.952 1 95.44 120 PHE B N 1
ATOM 3215 C CA . PHE B 1 120 ? -6.738 -6.68 1.587 1 95.44 120 PHE B CA 1
ATOM 3216 C C . PHE B 1 120 ? -7.051 -7.812 2.559 1 95.44 120 PHE B C 1
ATOM 3218 O O . PHE B 1 120 ? -8.195 -8.266 2.643 1 95.44 120 PHE B O 1
ATOM 3225 N N . ILE B 1 121 ? -5.973 -8.219 3.223 1 93.5 121 ILE B N 1
ATOM 3226 C CA . ILE B 1 121 ? -6.125 -9.133 4.344 1 93.5 121 ILE B CA 1
ATOM 3227 C C . ILE B 1 121 ? -5.508 -8.523 5.602 1 93.5 121 ILE B C 1
ATOM 3229 O O . ILE B 1 121 ? -4.406 -7.973 5.555 1 93.5 121 ILE B O 1
ATOM 3233 N N . LYS B 1 122 ? -6.262 -8.398 6.742 1 79.94 122 LYS B N 1
ATOM 3234 C CA . LYS B 1 122 ? -5.789 -7.742 7.957 1 79.94 122 LYS B CA 1
ATOM 3235 C C . LYS B 1 122 ? -5.691 -8.734 9.117 1 79.94 122 LYS B C 1
ATOM 3237 O O . LYS B 1 122 ? -4.965 -8.492 10.086 1 79.94 122 LYS B O 1
ATOM 3242 N N . SER B 1 123 ? -6.602 -9.734 9.141 1 77.31 123 SER B N 1
ATOM 3243 C CA . SER B 1 123 ? -6.629 -10.703 10.227 1 77.31 123 SER B CA 1
ATOM 3244 C C . SER B 1 123 ? -6.852 -12.117 9.695 1 77.31 123 SER B C 1
ATOM 3246 O O . SER B 1 123 ? -7.125 -12.305 8.508 1 77.31 123 SER B O 1
ATOM 3248 N N . LYS B 1 124 ? -6.703 -13.094 10.539 1 72.56 124 LYS B N 1
ATOM 3249 C CA . LYS B 1 124 ? -6.797 -14.516 10.211 1 72.56 124 LYS B CA 1
ATOM 3250 C C . LYS B 1 124 ? -8.227 -14.906 9.859 1 72.56 124 LYS B C 1
ATOM 3252 O O . LYS B 1 124 ? -8.469 -15.984 9.312 1 72.56 124 LYS B O 1
ATOM 3257 N N . PHE B 1 125 ? -9.148 -14.016 9.805 1 75.25 125 PHE B N 1
ATOM 3258 C CA . PHE B 1 125 ? -10.516 -14.5 9.664 1 75.25 125 PHE B CA 1
ATOM 3259 C C . PHE B 1 125 ? -11.195 -13.844 8.469 1 75.25 125 PHE B C 1
ATOM 3261 O O . PHE B 1 125 ? -12.383 -13.531 8.516 1 75.25 125 PHE B O 1
ATOM 3268 N N . ASN B 1 126 ? -10.422 -13.883 7.484 1 86.75 126 ASN B N 1
ATOM 3269 C CA . ASN B 1 126 ? -11.023 -13.367 6.262 1 86.75 126 ASN B CA 1
ATOM 3270 C C . ASN B 1 126 ? -11.828 -14.438 5.531 1 86.75 126 ASN B C 1
ATOM 3272 O O . ASN B 1 126 ? -11.414 -15.594 5.469 1 86.75 126 ASN B O 1
ATOM 3276 N N . ARG B 1 127 ? -12.977 -14.117 5.066 1 95.69 127 ARG B N 1
ATOM 3277 C CA . ARG B 1 127 ? -13.789 -14.961 4.195 1 95.69 127 ARG B CA 1
ATOM 3278 C C . ARG B 1 127 ? -13.547 -14.633 2.727 1 95.69 127 ARG B C 1
ATOM 3280 O O . ARG B 1 127 ? -13.812 -13.508 2.285 1 95.69 127 ARG B O 1
ATOM 3287 N N . VAL B 1 128 ? -13.086 -15.656 1.977 1 97.88 128 VAL B N 1
ATOM 3288 C CA . VAL B 1 128 ? -12.617 -15.422 0.616 1 97.88 128 VAL B CA 1
ATOM 3289 C C . VAL B 1 128 ? -13.492 -16.188 -0.374 1 97.88 128 VAL B C 1
ATOM 3291 O O . VAL B 1 128 ? -13.758 -17.375 -0.187 1 97.88 128 VAL B O 1
ATOM 3294 N N . LEU B 1 129 ? -13.992 -15.516 -1.328 1 97.5 129 LEU B N 1
ATOM 3295 C CA . LEU B 1 129 ? -14.547 -16.188 -2.504 1 97.5 129 LEU B CA 1
ATOM 3296 C C . LEU B 1 129 ? -13.477 -16.375 -3.576 1 97.5 129 LEU B C 1
ATOM 3298 O O . LEU B 1 129 ? -12.914 -15.391 -4.074 1 97.5 129 LEU B O 1
ATOM 3302 N N . LEU B 1 130 ? -13.195 -17.578 -3.898 1 97.25 130 LEU B N 1
ATOM 3303 C CA . LEU B 1 130 ? -12.211 -17.906 -4.922 1 97.25 130 LEU B CA 1
ATOM 3304 C C . LEU B 1 130 ? -12.891 -18.344 -6.215 1 97.25 130 LEU B C 1
ATOM 3306 O O . LEU B 1 130 ? -13.586 -19.359 -6.238 1 97.25 130 LEU B O 1
ATOM 3310 N N . ILE B 1 131 ? -12.68 -17.594 -7.242 1 95.75 131 ILE B N 1
ATOM 3311 C CA . ILE B 1 131 ? -13.25 -17.938 -8.539 1 95.75 131 ILE B CA 1
ATOM 3312 C C . ILE B 1 131 ? -12.234 -18.719 -9.367 1 95.75 131 ILE B C 1
ATOM 3314 O O . ILE B 1 131 ? -11.172 -18.188 -9.719 1 95.75 131 ILE B O 1
ATOM 3318 N N . GLY B 1 132 ? -12.57 -19.938 -9.68 1 94.25 132 GLY B N 1
ATOM 3319 C CA . GLY B 1 132 ? -11.68 -20.828 -10.414 1 94.25 132 GLY B CA 1
ATOM 3320 C C . GLY B 1 132 ? -11.25 -22.031 -9.617 1 94.25 132 GLY B C 1
ATOM 3321 O O . GLY B 1 132 ? -11.078 -21.953 -8.398 1 94.25 132 GLY B O 1
ATOM 3322 N N . ALA B 1 133 ? -11 -23.109 -10.359 1 93.81 133 ALA B N 1
ATOM 3323 C CA . ALA B 1 133 ? -10.578 -24.344 -9.711 1 93.81 133 ALA B CA 1
ATOM 3324 C C . ALA B 1 133 ? -9.453 -25.016 -10.5 1 93.81 133 ALA B C 1
ATOM 3326 O O . ALA B 1 133 ? -9.305 -26.234 -10.469 1 93.81 133 ALA B O 1
ATOM 3327 N N . GLY B 1 134 ? -8.773 -24.234 -11.219 1 90.19 134 GLY B N 1
ATOM 3328 C CA . GLY B 1 134 ? -7.645 -24.75 -11.984 1 90.19 134 GLY B CA 1
ATOM 3329 C C . GLY B 1 134 ? -6.332 -24.672 -11.227 1 90.19 134 GLY B C 1
ATOM 3330 O O . GLY B 1 134 ? -6.32 -24.656 -9.992 1 90.19 134 GLY B O 1
ATOM 3331 N N . GLY B 1 135 ? -5.25 -24.766 -11.984 1 88.81 135 GLY B N 1
ATOM 3332 C CA . GLY B 1 135 ? -3.91 -24.766 -11.406 1 88.81 135 GLY B CA 1
ATOM 3333 C C . GLY B 1 135 ? -3.604 -23.531 -10.586 1 88.81 135 GLY B C 1
ATOM 3334 O O . GLY B 1 135 ? -3 -23.641 -9.516 1 88.81 135 GLY B O 1
ATOM 3335 N N . ALA B 1 136 ? -4.016 -22.406 -11.141 1 91.19 136 ALA B N 1
ATOM 3336 C CA . ALA B 1 136 ? -3.775 -21.156 -10.414 1 91.19 136 ALA B CA 1
ATOM 3337 C C . ALA B 1 136 ? -4.496 -21.156 -9.07 1 91.19 136 ALA B C 1
ATOM 3339 O O . ALA B 1 136 ? -3.914 -20.781 -8.047 1 91.19 136 ALA B O 1
ATOM 3340 N N . ALA B 1 137 ? -5.68 -21.531 -9.086 1 94.88 137 ALA B N 1
ATOM 3341 C CA . ALA B 1 137 ? -6.457 -21.625 -7.852 1 94.88 137 ALA B CA 1
ATOM 3342 C C . ALA B 1 137 ? -5.812 -22.594 -6.867 1 94.88 137 ALA B C 1
ATOM 3344 O O . ALA B 1 137 ? -5.586 -22.25 -5.707 1 94.88 137 ALA B O 1
ATOM 3345 N N . ARG B 1 138 ? -5.52 -23.766 -7.332 1 94.69 138 ARG B N 1
ATOM 3346 C CA . ARG B 1 138 ? -4.918 -24.797 -6.488 1 94.69 138 ARG B CA 1
ATOM 3347 C C . ARG B 1 138 ? -3.617 -24.297 -5.863 1 94.69 138 ARG B C 1
ATOM 3349 O O . ARG B 1 138 ? -3.314 -24.609 -4.715 1 94.69 138 ARG B O 1
ATOM 3356 N N . GLY B 1 139 ? -2.918 -23.484 -6.566 1 95.69 139 GLY B N 1
ATOM 3357 C CA . GLY B 1 139 ? -1.614 -23.016 -6.141 1 95.69 139 GLY B CA 1
ATOM 3358 C C . GLY B 1 139 ? -1.691 -22.016 -4.996 1 95.69 139 GLY B C 1
ATOM 3359 O O . GLY B 1 139 ? -0.701 -21.781 -4.301 1 95.69 139 GLY B O 1
ATOM 3360 N N . ILE B 1 140 ? -2.873 -21.422 -4.73 1 97.25 140 ILE B N 1
ATOM 3361 C CA . ILE B 1 140 ? -2.889 -20.344 -3.748 1 97.25 140 ILE B CA 1
ATOM 3362 C C . ILE B 1 140 ? -3.742 -20.75 -2.549 1 97.25 140 ILE B C 1
ATOM 3364 O O . ILE B 1 140 ? -3.701 -20.109 -1.501 1 97.25 140 ILE B O 1
ATOM 3368 N N . ILE B 1 141 ? -4.426 -21.859 -2.602 1 98 141 ILE B N 1
ATOM 3369 C CA . ILE B 1 141 ? -5.398 -22.25 -1.593 1 98 141 ILE B CA 1
ATOM 3370 C C . ILE B 1 141 ? -4.68 -22.609 -0.293 1 98 141 ILE B C 1
ATOM 3372 O O . ILE B 1 141 ? -5.082 -22.172 0.786 1 98 141 ILE B O 1
ATOM 3376 N N . PHE B 1 142 ? -3.629 -23.406 -0.382 1 98 142 PHE B N 1
ATOM 3377 C CA . PHE B 1 142 ? -2.951 -23.891 0.811 1 98 142 PHE B CA 1
ATOM 3378 C C . PHE B 1 142 ? -2.492 -22.734 1.69 1 98 142 PHE B C 1
ATOM 3380 O O . PHE B 1 142 ? -2.732 -22.734 2.9 1 98 142 PHE B O 1
ATOM 3387 N N . SER B 1 143 ? -1.85 -21.766 1.061 1 97.19 143 SER B N 1
ATOM 3388 C CA . SER B 1 143 ? -1.307 -20.641 1.814 1 97.19 143 SER B CA 1
ATOM 3389 C C . SER B 1 143 ? -2.418 -19.812 2.457 1 97.19 143 SER B C 1
ATOM 3391 O O . SER B 1 143 ? -2.285 -19.359 3.598 1 97.19 143 SER B O 1
ATOM 3393 N N . LEU B 1 144 ? -3.49 -19.609 1.77 1 97.44 144 LEU B N 1
ATOM 3394 C CA . LEU B 1 144 ? -4.609 -18.828 2.295 1 97.44 144 LEU B CA 1
ATOM 3395 C C . LEU B 1 144 ? -5.262 -19.547 3.473 1 97.44 144 LEU B C 1
ATOM 3397 O O . LEU B 1 144 ? -5.523 -18.938 4.508 1 97.44 144 LEU B O 1
ATOM 3401 N N . LEU B 1 145 ? -5.48 -20.859 3.312 1 97.62 145 LEU B N 1
ATOM 3402 C CA . LEU B 1 145 ? -6.082 -21.641 4.387 1 97.62 145 LEU B CA 1
ATOM 3403 C C . LEU B 1 145 ? -5.16 -21.703 5.598 1 97.62 145 LEU B C 1
ATOM 3405 O O . LEU B 1 145 ? -5.609 -21.547 6.734 1 97.62 145 LEU B O 1
ATOM 3409 N N . SER B 1 146 ? -3.898 -21.938 5.328 1 96.62 146 SER B N 1
ATOM 3410 C CA . SER B 1 146 ? -2.922 -22.031 6.406 1 96.62 146 SER B CA 1
ATOM 3411 C C . SER B 1 146 ? -2.812 -20.719 7.172 1 96.62 146 SER B C 1
ATOM 3413 O O . SER B 1 146 ? -2.506 -20.719 8.367 1 96.62 146 SER B O 1
ATOM 3415 N N . TYR B 1 147 ? -3 -19.641 6.496 1 96.19 147 TYR B N 1
ATOM 3416 C CA . TYR B 1 147 ? -2.98 -18.328 7.137 1 96.19 147 TYR B CA 1
ATOM 3417 C C . TYR B 1 147 ? -4.203 -18.141 8.031 1 96.19 147 TYR B C 1
ATOM 3419 O O . TYR B 1 147 ? -4.199 -17.297 8.922 1 96.19 147 TYR B O 1
ATOM 3427 N N . GLY B 1 148 ? -5.32 -18.875 7.668 1 96.38 148 GLY B N 1
ATOM 3428 C CA . GLY B 1 148 ? -6.504 -18.812 8.508 1 96.38 148 GLY B CA 1
ATOM 3429 C C . GLY B 1 148 ? -7.734 -18.312 7.773 1 96.38 148 GLY B C 1
ATOM 3430 O O . GLY B 1 148 ? -8.781 -18.094 8.383 1 96.38 148 GLY B O 1
ATOM 3431 N N . CYS B 1 149 ? -7.664 -18.172 6.531 1 97 149 CYS B N 1
ATOM 3432 C CA . CYS B 1 149 ? -8.82 -17.75 5.746 1 97 149 CYS B CA 1
ATOM 3433 C C . CYS B 1 149 ? -9.805 -18.891 5.57 1 97 149 CYS B C 1
ATOM 3435 O O . CYS B 1 149 ? -9.414 -20.062 5.594 1 97 149 CYS B O 1
ATOM 3437 N N . SER B 1 150 ? -11.023 -18.531 5.457 1 97.38 150 SER B N 1
ATOM 3438 C CA . SER B 1 150 ? -12.031 -19.453 4.941 1 97.38 150 SER B CA 1
ATOM 3439 C C . SER B 1 150 ? -12.297 -19.203 3.459 1 97.38 150 SER B C 1
ATOM 3441 O O . SER B 1 150 ? -12.352 -18.062 3.014 1 97.38 150 SER B O 1
ATOM 3443 N N . ILE B 1 151 ? -12.43 -20.344 2.727 1 97.94 151 ILE B N 1
ATOM 3444 C CA . ILE B 1 151 ? -12.516 -20.188 1.279 1 97.94 151 ILE B CA 1
ATOM 3445 C C . ILE B 1 151 ? -13.812 -20.828 0.771 1 97.94 151 ILE B C 1
ATOM 3447 O O . ILE B 1 151 ? -14.156 -21.938 1.164 1 97.94 151 ILE B O 1
ATOM 3451 N N . VAL B 1 152 ? -14.547 -20.125 -0.024 1 97.62 152 VAL B N 1
ATOM 3452 C CA . VAL B 1 152 ? -15.633 -20.672 -0.837 1 97.62 152 VAL B CA 1
ATOM 3453 C C . VAL B 1 152 ? -15.234 -20.641 -2.311 1 97.62 152 VAL B C 1
ATOM 3455 O O . VAL B 1 152 ? -14.875 -19.594 -2.848 1 97.62 152 VAL B O 1
ATOM 3458 N N . VAL B 1 153 ? -15.344 -21.844 -2.961 1 97.06 153 VAL B N 1
ATOM 3459 C CA . VAL B 1 153 ? -14.852 -21.969 -4.332 1 97.06 153 VAL B CA 1
ATOM 3460 C C . VAL B 1 153 ? -16.031 -21.891 -5.309 1 97.06 153 VAL B C 1
ATOM 3462 O O . VAL B 1 153 ? -17.016 -22.609 -5.148 1 97.06 153 VAL B O 1
ATOM 3465 N N . LEU B 1 154 ? -15.875 -21 -6.242 1 95.19 154 LEU B N 1
ATOM 3466 C CA . LEU B 1 154 ? -16.812 -20.891 -7.355 1 95.19 154 LEU B CA 1
ATOM 3467 C C . LEU B 1 154 ? -16.141 -21.25 -8.672 1 95.19 154 LEU B C 1
ATOM 3469 O O . LEU B 1 154 ? -15.125 -20.641 -9.039 1 95.19 154 LEU B O 1
ATOM 3473 N N . ASN B 1 155 ? -16.703 -22.266 -9.328 1 92.5 155 ASN B N 1
ATOM 3474 C CA . ASN B 1 155 ? -16.156 -22.688 -10.617 1 92.5 155 ASN B CA 1
ATOM 3475 C C . ASN B 1 155 ? -17.266 -23.141 -11.562 1 92.5 155 ASN B C 1
ATOM 3477 O O . ASN B 1 155 ? -18.266 -23.703 -11.125 1 92.5 155 ASN B O 1
ATOM 3481 N N . ARG B 1 156 ? -17.062 -22.891 -12.82 1 86.25 156 ARG B N 1
ATOM 3482 C CA . ARG B 1 156 ? -18.031 -23.281 -13.828 1 86.25 156 ARG B CA 1
ATOM 3483 C C . ARG B 1 156 ? -18.297 -24.781 -13.789 1 86.25 156 ARG B C 1
ATOM 3485 O O . ARG B 1 156 ? -19.438 -25.234 -13.789 1 86.25 156 ARG B O 1
ATOM 3492 N N . THR B 1 157 ? -17.172 -25.547 -13.789 1 88.25 157 THR B N 1
ATOM 3493 C CA . THR B 1 157 ? -17.281 -27 -13.656 1 88.25 157 THR B CA 1
ATOM 3494 C C . THR B 1 157 ? -17.25 -27.406 -12.188 1 88.25 157 THR B C 1
ATOM 3496 O O . THR B 1 157 ? -16.188 -27.438 -11.562 1 88.25 157 THR B O 1
ATOM 3499 N N . ILE B 1 158 ? -18.344 -27.828 -11.711 1 91.06 158 ILE B N 1
ATOM 3500 C CA . ILE B 1 158 ? -18.547 -28.062 -10.281 1 91.06 158 ILE B CA 1
ATOM 3501 C C . ILE B 1 158 ? -17.641 -29.188 -9.812 1 91.06 158 ILE B C 1
ATOM 3503 O O . ILE B 1 158 ? -17.125 -29.156 -8.688 1 91.06 158 ILE B O 1
ATOM 3507 N N . THR B 1 159 ? -17.406 -30.172 -10.641 1 94.75 159 THR B N 1
ATOM 3508 C CA . THR B 1 159 ? -16.609 -31.328 -10.25 1 94.75 159 THR B CA 1
ATOM 3509 C C . THR B 1 159 ? -15.18 -30.922 -9.898 1 94.75 159 THR B C 1
ATOM 3511 O O . THR B 1 159 ? -14.578 -31.484 -8.992 1 94.75 159 THR B O 1
ATOM 3514 N N . ARG B 1 160 ? -14.664 -29.969 -10.578 1 93.94 160 ARG B N 1
ATOM 3515 C CA . ARG B 1 160 ? -13.32 -29.484 -10.289 1 93.94 160 ARG B CA 1
ATOM 3516 C C . ARG B 1 160 ? -13.273 -28.781 -8.93 1 93.94 160 ARG B C 1
ATOM 3518 O O . ARG B 1 160 ? -12.305 -28.938 -8.18 1 93.94 160 ARG B O 1
ATOM 3525 N N . ALA B 1 161 ? -14.305 -28.031 -8.672 1 95.44 161 ALA B N 1
ATOM 3526 C CA . ALA B 1 161 ? -14.406 -27.359 -7.379 1 95.44 161 ALA B CA 1
ATOM 3527 C C . ALA B 1 161 ? -14.523 -28.359 -6.242 1 95.44 161 ALA B C 1
ATOM 3529 O O . ALA B 1 161 ? -13.875 -28.203 -5.199 1 95.44 161 ALA B O 1
ATOM 3530 N N . LEU B 1 162 ? -15.289 -29.344 -6.465 1 96.62 162 LEU B N 1
ATOM 3531 C CA . LEU B 1 162 ? -15.477 -30.375 -5.461 1 96.62 162 LEU B CA 1
ATOM 3532 C C . LEU B 1 162 ? -14.156 -31.078 -5.16 1 96.62 162 LEU B C 1
ATOM 3534 O O . LEU B 1 162 ? -13.859 -31.375 -4 1 96.62 162 LEU B O 1
ATOM 3538 N N . GLN B 1 163 ? -13.43 -31.344 -6.191 1 96 163 GLN B N 1
ATOM 3539 C CA . GLN B 1 163 ? -12.141 -32 -6.008 1 96 163 GLN B CA 1
ATOM 3540 C C . GLN B 1 163 ? -11.203 -31.141 -5.168 1 96 163 GLN B C 1
ATOM 3542 O O . GLN B 1 163 ? -10.5 -31.641 -4.293 1 96 163 GLN B O 1
ATOM 3547 N N . LEU B 1 164 ? -11.188 -29.875 -5.457 1 96.31 164 LEU B N 1
ATOM 3548 C CA . LEU B 1 164 ? -10.359 -28.969 -4.68 1 96.31 164 LEU B CA 1
ATOM 3549 C C . LEU B 1 164 ? -10.766 -28.984 -3.209 1 96.31 164 LEU B C 1
ATOM 3551 O O . LEU B 1 164 ? -9.906 -29.062 -2.324 1 96.31 164 LEU B O 1
ATOM 3555 N N . VAL B 1 165 ? -12.031 -28.859 -2.961 1 97.81 165 VAL B N 1
ATOM 3556 C CA . VAL B 1 165 ? -12.547 -28.844 -1.596 1 97.81 165 VAL B CA 1
ATOM 3557 C C . VAL B 1 165 ? -12.141 -30.125 -0.874 1 97.81 165 VAL B C 1
ATOM 3559 O O . VAL B 1 165 ? -11.688 -30.094 0.272 1 97.81 165 VAL B O 1
ATOM 3562 N N . GLU B 1 166 ? -12.266 -31.219 -1.574 1 97.69 166 GLU B N 1
ATOM 3563 C CA . GLU B 1 166 ? -11.891 -32.5 -0.99 1 97.69 166 GLU B CA 1
ATOM 3564 C C . GLU B 1 166 ? -10.398 -32.562 -0.675 1 97.69 166 GLU B C 1
ATOM 3566 O O . GLU B 1 166 ? -10 -33.031 0.391 1 97.69 166 GLU B O 1
ATOM 3571 N N . ASP B 1 167 ? -9.648 -32.094 -1.566 1 96.69 167 ASP B N 1
ATOM 3572 C CA . ASP B 1 167 ? -8.195 -32.188 -1.437 1 96.69 167 ASP B CA 1
ATOM 3573 C C . ASP B 1 167 ? -7.711 -31.328 -0.266 1 96.69 167 ASP B C 1
ATOM 3575 O O . ASP B 1 167 ? -6.691 -31.641 0.354 1 96.69 167 ASP B O 1
ATOM 3579 N N . PHE B 1 168 ? -8.438 -30.234 0.04 1 98 168 PHE B N 1
ATOM 3580 C CA . PHE B 1 168 ? -7.906 -29.281 0.994 1 98 168 PHE B CA 1
ATOM 3581 C C . PHE B 1 168 ? -8.766 -29.219 2.252 1 98 168 PHE B C 1
ATOM 3583 O O . PHE B 1 168 ? -8.555 -28.375 3.119 1 98 168 PHE B O 1
ATOM 3590 N N . LYS B 1 169 ? -9.734 -30.062 2.404 1 97.12 169 LYS B N 1
ATOM 3591 C CA . LYS B 1 169 ? -10.711 -30.031 3.49 1 97.12 169 LYS B CA 1
ATOM 3592 C C . LYS B 1 169 ? -10.023 -30.156 4.848 1 97.12 169 LYS B C 1
ATOM 3594 O O . LYS B 1 169 ? -10.531 -29.656 5.855 1 97.12 169 LYS 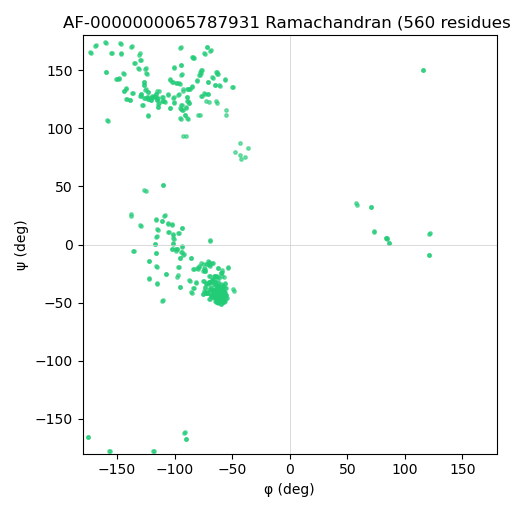B O 1
ATOM 3599 N N . ASN B 1 170 ? -8.812 -30.766 4.906 1 96.62 170 ASN B N 1
ATOM 3600 C CA . ASN B 1 170 ? -8.125 -30.984 6.176 1 96.62 170 ASN B CA 1
ATOM 3601 C C . ASN B 1 170 ? -7.145 -29.859 6.488 1 96.62 170 ASN B C 1
ATOM 3603 O O . ASN B 1 170 ? -6.523 -29.859 7.555 1 96.62 170 ASN B O 1
ATOM 3607 N N . VAL B 1 171 ? -6.988 -29.016 5.602 1 96.88 171 VAL B N 1
ATOM 3608 C CA . VAL B 1 171 ? -6.066 -27.906 5.801 1 96.88 171 VAL B CA 1
ATOM 3609 C C . VAL B 1 171 ? -6.773 -26.766 6.535 1 96.88 171 VAL B C 1
ATOM 3611 O O . VAL B 1 171 ? -6.191 -26.141 7.418 1 96.88 171 VAL B O 1
ATOM 3614 N N . GLY B 1 172 ? -8.016 -26.516 6.168 1 96.56 172 GLY B N 1
ATOM 3615 C CA . GLY B 1 172 ? -8.812 -25.438 6.742 1 96.56 172 GLY B CA 1
ATOM 3616 C C . GLY B 1 172 ? -10.242 -25.422 6.23 1 96.56 172 GLY B C 1
ATOM 3617 O O . GLY B 1 172 ? -10.711 -26.406 5.648 1 96.56 172 GLY B O 1
ATOM 3618 N N . SER B 1 173 ? -10.891 -24.297 6.484 1 97.38 173 SER B N 1
ATOM 3619 C CA . SER B 1 173 ? -12.289 -24.172 6.086 1 97.38 173 SER B CA 1
ATOM 3620 C C . SER B 1 173 ? -12.406 -23.859 4.598 1 97.38 173 SER B C 1
ATOM 3622 O O . SER B 1 173 ? -12.031 -22.766 4.152 1 97.38 173 SER B O 1
ATOM 3624 N N . ILE B 1 174 ? -12.914 -24.828 3.863 1 98.12 174 ILE B N 1
ATOM 3625 C CA . ILE B 1 174 ? -13.109 -24.672 2.426 1 98.12 174 ILE B CA 1
ATOM 3626 C C . ILE B 1 174 ? -14.406 -25.344 1.996 1 98.12 174 ILE B C 1
ATOM 3628 O O . ILE B 1 174 ? -14.734 -26.422 2.475 1 98.12 174 ILE B O 1
ATOM 3632 N N . SER B 1 175 ? -15.195 -24.656 1.184 1 97.75 175 SER B N 1
ATOM 3633 C CA . SER B 1 175 ? -16.453 -25.203 0.702 1 97.75 175 SER B CA 1
ATOM 3634 C C . SER B 1 175 ? -16.766 -24.719 -0.708 1 97.75 175 SER B C 1
ATOM 3636 O O . SER B 1 175 ? -16.031 -23.906 -1.269 1 97.75 175 SER B O 1
ATOM 3638 N N . ILE B 1 176 ? -17.797 -25.281 -1.263 1 96.69 176 ILE B N 1
ATOM 3639 C CA . ILE B 1 176 ? -18.203 -24.891 -2.609 1 96.69 176 ILE B CA 1
ATOM 3640 C C . ILE B 1 176 ? -19.266 -23.797 -2.531 1 96.69 176 ILE B C 1
ATOM 3642 O O . ILE B 1 176 ? -20.125 -23.828 -1.646 1 96.69 176 ILE B O 1
ATOM 3646 N N . PHE B 1 177 ? -19.25 -22.922 -3.469 1 95.31 177 PHE B N 1
ATOM 3647 C CA . PHE B 1 177 ? -20.281 -21.906 -3.59 1 95.31 177 PHE B CA 1
ATOM 3648 C C . PHE B 1 177 ? -21.594 -22.516 -4.051 1 95.31 177 PHE B C 1
ATOM 3650 O O . PHE B 1 177 ? -21.625 -23.25 -5.031 1 95.31 177 PHE B O 1
ATOM 3657 N N . LYS B 1 178 ? -22.625 -22.219 -3.352 1 91.75 178 LYS B N 1
ATOM 3658 C CA . LYS B 1 178 ? -23.969 -22.656 -3.713 1 91.75 178 LYS B CA 1
ATOM 3659 C C . LYS B 1 178 ? -24.859 -21.484 -4.078 1 91.75 178 LYS B C 1
ATOM 3661 O O . LYS B 1 178 ? -25.172 -20.656 -3.223 1 91.75 178 LYS B O 1
ATOM 3666 N N . GLU B 1 179 ? -25.297 -21.516 -5.297 1 87 179 GLU B N 1
ATOM 3667 C CA . GLU B 1 179 ? -26.062 -20.406 -5.816 1 87 179 GLU B CA 1
ATOM 3668 C C . GLU B 1 179 ? -27.328 -20.172 -4.984 1 87 179 GLU B C 1
ATOM 3670 O O . GLU B 1 179 ? -27.75 -19.031 -4.789 1 87 179 GLU B O 1
ATOM 3675 N N . LYS B 1 180 ? -27.906 -21.203 -4.488 1 83.75 180 LYS B N 1
ATOM 3676 C CA . LYS B 1 180 ? -29.141 -21.109 -3.719 1 83.75 180 LYS B CA 1
ATOM 3677 C C . LYS B 1 180 ? -28.938 -20.281 -2.453 1 83.75 180 LYS B C 1
ATOM 3679 O O . LYS B 1 180 ? -29.906 -19.734 -1.9 1 83.75 180 LYS B O 1
ATOM 3684 N N . PHE B 1 181 ? -27.719 -20.125 -2.014 1 83.25 181 PHE B N 1
ATOM 3685 C CA . PHE B 1 181 ? -27.422 -19.391 -0.788 1 83.25 181 PHE B CA 1
ATOM 3686 C C . PHE B 1 181 ? -26.703 -18.094 -1.097 1 83.25 181 PHE B C 1
ATOM 3688 O O . PHE B 1 181 ? -26.031 -17.531 -0.231 1 83.25 181 PHE B O 1
ATOM 3695 N N . ALA B 1 182 ? -26.797 -17.641 -2.232 1 83.12 182 ALA B N 1
ATOM 3696 C CA . ALA B 1 182 ? -26.016 -16.484 -2.689 1 83.12 182 ALA B CA 1
ATOM 3697 C C . ALA B 1 182 ? -26.266 -15.273 -1.799 1 83.12 182 ALA B C 1
ATOM 3699 O O . ALA B 1 182 ? -25.344 -14.547 -1.443 1 83.12 182 ALA B O 1
ATOM 3700 N N . SER B 1 183 ? -27.453 -15.023 -1.395 1 82.38 183 SER B N 1
ATOM 3701 C CA . SER B 1 183 ? -27.828 -13.852 -0.616 1 82.38 183 SER B CA 1
ATOM 3702 C C . SER B 1 183 ? -27.281 -13.93 0.805 1 82.38 183 SER B C 1
ATOM 3704 O O . SER B 1 183 ? -27.219 -12.914 1.509 1 82.38 183 SER B O 1
ATOM 3706 N N . ASN B 1 184 ? -26.859 -15.055 1.183 1 86.31 184 ASN B N 1
ATOM 3707 C CA . ASN B 1 184 ? -26.391 -15.258 2.551 1 86.31 184 ASN B CA 1
ATOM 3708 C C . ASN B 1 184 ? -24.875 -15.102 2.658 1 86.31 184 ASN B C 1
ATOM 3710 O O . ASN B 1 184 ? -24.328 -15.047 3.762 1 86.31 184 ASN B O 1
ATOM 3714 N N . TYR B 1 185 ? -24.328 -15.07 1.561 1 88.62 185 TYR B N 1
ATOM 3715 C CA . TYR B 1 185 ? -22.875 -15 1.575 1 88.62 185 TYR B CA 1
ATOM 3716 C C . TYR B 1 185 ? -22.391 -13.578 1.818 1 88.62 185 TYR B C 1
ATOM 3718 O O . TYR B 1 185 ? -23.047 -12.617 1.396 1 88.62 185 TYR B O 1
ATOM 3726 N N . SER B 1 186 ? -21.375 -13.406 2.564 1 92.12 186 SER B N 1
ATOM 3727 C CA . SER B 1 186 ? -20.594 -12.18 2.703 1 92.12 186 SER B CA 1
ATOM 3728 C C . SER B 1 186 ? -19.094 -12.477 2.703 1 92.12 186 SER B C 1
ATOM 3730 O O . SER B 1 186 ? -18.641 -13.414 3.354 1 92.12 186 SER B O 1
ATOM 3732 N N . PHE B 1 187 ? -18.453 -11.734 1.894 1 95.5 187 PHE B N 1
ATOM 3733 C CA . PHE B 1 187 ? -17.016 -11.953 1.778 1 95.5 187 PHE B CA 1
ATOM 3734 C C . PHE B 1 187 ? -16.25 -10.656 2.031 1 95.5 187 PHE B C 1
ATOM 3736 O O . PHE B 1 187 ? -16.75 -9.57 1.744 1 95.5 187 PHE B O 1
ATOM 3743 N N . ASN B 1 188 ? -15.07 -10.828 2.514 1 94.06 188 ASN B N 1
ATOM 3744 C CA . ASN B 1 188 ? -14.141 -9.711 2.627 1 94.06 188 ASN B CA 1
ATOM 3745 C C . ASN B 1 188 ? -13.336 -9.516 1.343 1 94.06 188 ASN B C 1
ATOM 3747 O O . ASN B 1 188 ? -12.969 -8.391 1 1 94.06 188 ASN B O 1
ATOM 3751 N N . LEU B 1 189 ? -13.133 -10.633 0.701 1 97.31 189 LEU B N 1
ATOM 3752 C CA . LEU B 1 189 ? -12.211 -10.656 -0.431 1 97.31 189 LEU B CA 1
ATOM 3753 C C . LEU B 1 189 ? -12.703 -11.609 -1.511 1 97.31 189 LEU B C 1
ATOM 3755 O O . LEU B 1 189 ? -13.133 -12.727 -1.209 1 97.31 189 LEU B O 1
ATOM 3759 N N . ILE B 1 190 ? -12.703 -11.141 -2.73 1 97.12 190 ILE B N 1
ATOM 3760 C CA . ILE B 1 190 ? -12.977 -11.969 -3.895 1 97.12 190 ILE B CA 1
ATOM 3761 C C . ILE B 1 190 ? -11.734 -12.047 -4.777 1 97.12 190 ILE B C 1
ATOM 3763 O O . ILE B 1 190 ? -11.203 -11.023 -5.199 1 97.12 190 ILE B O 1
ATOM 3767 N N . ILE B 1 191 ? -11.273 -13.273 -5.055 1 97.69 191 ILE B N 1
ATOM 3768 C CA . ILE B 1 191 ? -10.086 -13.484 -5.875 1 97.69 191 ILE B CA 1
ATOM 3769 C C . ILE B 1 191 ? -10.477 -14.188 -7.172 1 97.69 191 ILE B C 1
ATOM 3771 O O . ILE B 1 191 ? -11.102 -15.258 -7.148 1 97.69 191 ILE B O 1
ATOM 3775 N N . ASN B 1 192 ? -10.117 -13.633 -8.258 1 96.75 192 ASN B N 1
ATOM 3776 C CA . ASN B 1 192 ? -10.266 -14.289 -9.555 1 96.75 192 ASN B CA 1
ATOM 3777 C C . ASN B 1 192 ? -9 -15.047 -9.953 1 96.75 192 ASN B C 1
ATOM 3779 O O . ASN B 1 192 ? -7.957 -14.438 -10.195 1 96.75 192 ASN B O 1
ATOM 3783 N N . ALA B 1 193 ? -9.133 -16.312 -10.055 1 95.56 193 ALA B N 1
ATOM 3784 C CA . ALA B 1 193 ? -8.008 -17.156 -10.445 1 95.56 193 ALA B CA 1
ATOM 3785 C C . ALA B 1 193 ? -8.273 -17.844 -11.781 1 95.56 193 ALA B C 1
ATOM 3787 O O . ALA B 1 193 ? -7.711 -18.906 -12.062 1 95.56 193 ALA B O 1
ATOM 3788 N N . THR B 1 194 ? -9.172 -17.281 -12.531 1 92.31 194 THR B N 1
ATOM 3789 C CA . THR B 1 194 ? -9.461 -17.828 -13.859 1 92.31 194 THR B CA 1
ATOM 3790 C C . THR B 1 194 ? -8.766 -17 -14.938 1 92.31 194 THR B C 1
ATOM 3792 O O . THR B 1 194 ? -8.406 -15.844 -14.711 1 92.31 194 THR B O 1
ATOM 3795 N N . THR B 1 195 ? -8.453 -17.641 -16.062 1 79.44 195 THR B N 1
ATOM 3796 C CA . THR B 1 195 ? -7.871 -16.938 -17.188 1 79.44 195 THR B CA 1
ATOM 3797 C C . THR B 1 195 ? -8.945 -16.578 -18.219 1 79.44 195 THR B C 1
ATOM 3799 O O . THR B 1 195 ? -8.664 -15.891 -19.203 1 79.44 195 THR B O 1
ATOM 3802 N N . ILE B 1 196 ? -10.094 -17 -17.969 1 67.94 196 ILE B N 1
ATOM 3803 C CA . ILE B 1 196 ? -11.156 -16.844 -18.953 1 67.94 196 ILE B CA 1
ATOM 3804 C C . ILE B 1 196 ? -11.695 -15.422 -18.922 1 67.94 196 ILE B C 1
ATOM 3806 O O . ILE B 1 196 ? -11.719 -14.781 -17.859 1 67.94 196 ILE B O 1
ATOM 3810 N N . ASN B 1 197 ? -12.062 -15 -20.094 1 66.38 197 ASN B N 1
ATOM 3811 C CA . ASN B 1 197 ? -12.695 -13.695 -20.234 1 66.38 197 ASN B CA 1
ATOM 3812 C C . ASN B 1 197 ? -14.031 -13.633 -19.5 1 66.38 197 ASN B C 1
ATOM 3814 O O . ASN B 1 197 ? -14.828 -14.57 -19.578 1 66.38 197 ASN B O 1
ATOM 3818 N N . ILE B 1 198 ? -14.156 -12.703 -18.562 1 62.97 198 ILE B N 1
ATOM 3819 C CA . ILE B 1 198 ? -15.297 -12.5 -17.672 1 62.97 198 ILE B CA 1
ATOM 3820 C C . ILE B 1 198 ? -16.594 -12.477 -18.484 1 62.97 198 ILE B C 1
ATOM 3822 O O . ILE B 1 198 ? -17.609 -13 -18.031 1 62.97 198 ILE B O 1
ATOM 3826 N N . CYS B 1 199 ? -16.469 -11.875 -19.625 1 58.12 199 CYS B N 1
ATOM 3827 C CA . CYS B 1 199 ? -17.688 -11.75 -20.422 1 58.12 199 CYS B CA 1
ATOM 3828 C C . CYS B 1 199 ? -18.281 -13.117 -20.734 1 58.12 199 CYS B C 1
ATOM 3830 O O . CYS B 1 199 ? -19.484 -13.242 -20.953 1 58.12 199 CYS B O 1
ATOM 3832 N N . GLN B 1 200 ? -17.516 -13.969 -20.688 1 58.97 200 GLN B N 1
ATOM 3833 C CA . GLN B 1 200 ? -17.953 -15.312 -21.031 1 58.97 200 GLN B CA 1
ATOM 3834 C C . GLN B 1 200 ? -18.266 -16.141 -19.797 1 58.97 200 GLN B C 1
ATOM 3836 O O . GLN B 1 200 ? -18.75 -17.266 -19.891 1 58.97 200 GLN B O 1
ATOM 3841 N N . ASN B 1 201 ? -17.969 -15.5 -18.719 1 62.53 201 ASN B N 1
ATOM 3842 C CA . ASN B 1 201 ? -18.141 -16.266 -17.484 1 62.53 201 ASN B CA 1
ATOM 3843 C C . ASN B 1 201 ? -19.531 -16.109 -16.906 1 62.53 201 ASN B C 1
ATOM 3845 O O . ASN B 1 201 ? -19.812 -15.102 -16.25 1 62.53 201 ASN B O 1
ATOM 3849 N N . SER B 1 202 ? -20.469 -16.984 -17.219 1 62.47 202 SER B N 1
ATOM 3850 C CA . SER B 1 202 ? -21.844 -17.016 -16.75 1 62.47 202 SER B CA 1
ATOM 3851 C C . SER B 1 202 ? -21.906 -16.984 -15.227 1 62.47 202 SER B C 1
ATOM 3853 O O . SER B 1 202 ? -22.906 -16.531 -14.648 1 62.47 202 SER B O 1
ATOM 3855 N N . ASN B 1 203 ? -20.797 -17.328 -14.625 1 70.88 203 ASN B N 1
ATOM 3856 C CA . ASN B 1 203 ? -20.781 -17.422 -13.172 1 70.88 203 ASN B CA 1
ATOM 3857 C C . ASN B 1 203 ? -20.719 -16.047 -12.516 1 70.88 203 ASN B C 1
ATOM 3859 O O . ASN B 1 203 ? -21.109 -15.891 -11.359 1 70.88 203 ASN B O 1
ATOM 3863 N N . LEU B 1 204 ? -20.391 -15.102 -13.242 1 80.56 204 LEU B N 1
ATOM 3864 C CA . LEU B 1 204 ? -20.203 -13.797 -12.617 1 80.56 204 LEU B CA 1
ATOM 3865 C C . LEU B 1 204 ? -21.562 -13.164 -12.281 1 80.56 204 LEU B C 1
ATOM 3867 O O . LEU B 1 204 ? -21.672 -12.422 -11.305 1 80.56 204 LEU B O 1
ATOM 3871 N N . SER B 1 205 ? -22.484 -13.508 -13.102 1 82.69 205 SER B N 1
ATOM 3872 C CA . SER B 1 205 ? -23.812 -12.984 -12.836 1 82.69 205 SER B CA 1
ATOM 3873 C C . SER B 1 205 ? -24.344 -13.461 -11.492 1 82.69 205 SER B C 1
ATOM 3875 O O . SER B 1 205 ? -25.062 -12.734 -10.805 1 82.69 205 SER B O 1
ATOM 3877 N N . THR B 1 206 ? -23.875 -14.633 -11.133 1 86.56 206 THR B N 1
ATOM 3878 C CA . THR B 1 206 ? -24.375 -15.25 -9.906 1 86.56 206 THR B CA 1
ATOM 3879 C C . THR B 1 206 ? -23.812 -14.555 -8.672 1 86.56 206 THR B C 1
ATOM 3881 O O . THR B 1 206 ? -24.406 -14.617 -7.594 1 86.56 206 THR B O 1
ATOM 3884 N N . ILE B 1 207 ? -22.703 -13.859 -8.859 1 91.88 207 ILE B N 1
ATOM 3885 C CA . ILE B 1 207 ? -22.094 -13.281 -7.668 1 91.88 207 ILE B CA 1
ATOM 3886 C C . ILE B 1 207 ? -22.156 -11.758 -7.746 1 91.88 207 ILE B C 1
ATOM 3888 O O . ILE B 1 207 ? -21.484 -11.062 -6.977 1 91.88 207 ILE B O 1
ATOM 3892 N N . LYS B 1 208 ? -22.922 -11.258 -8.672 1 92 208 LYS B N 1
ATOM 3893 C CA . LYS B 1 208 ? -23.047 -9.812 -8.875 1 92 208 LYS B CA 1
ATOM 3894 C C . LYS B 1 208 ? -23.469 -9.117 -7.586 1 92 208 LYS B C 1
ATOM 3896 O O . LYS B 1 208 ? -22.953 -8.039 -7.258 1 92 208 LYS B O 1
ATOM 3901 N N . SER B 1 209 ? -24.391 -9.68 -6.906 1 92.56 209 SER B N 1
ATOM 3902 C CA . SER B 1 209 ? -24.938 -9.078 -5.699 1 92.56 209 SER B CA 1
ATOM 3903 C C . SER B 1 209 ? -23.906 -9.047 -4.574 1 92.56 209 SER B C 1
ATOM 3905 O O . SER B 1 209 ? -24.094 -8.359 -3.57 1 92.56 209 SER B O 1
ATOM 3907 N N . LEU B 1 210 ? -22.859 -9.812 -4.738 1 94.69 210 LEU B N 1
ATOM 3908 C CA . LEU B 1 210 ? -21.812 -9.898 -3.713 1 94.69 210 LEU B CA 1
ATOM 3909 C C . LEU B 1 210 ? -20.781 -8.789 -3.889 1 94.69 210 LEU B C 1
ATOM 3911 O O . LEU B 1 210 ? -19.953 -8.555 -3.006 1 94.69 210 LEU B O 1
ATOM 3915 N N . ILE B 1 211 ? -20.859 -8.109 -5.047 1 95.25 211 ILE B N 1
ATOM 3916 C CA . ILE B 1 211 ? -19.953 -7.004 -5.32 1 95.25 211 ILE B CA 1
ATOM 3917 C C . ILE B 1 211 ? -20.531 -5.703 -4.766 1 95.25 211 ILE B C 1
ATOM 3919 O O . ILE B 1 211 ? -21.641 -5.316 -5.109 1 95.25 211 ILE B O 1
ATOM 3923 N N . HIS B 1 212 ? -19.812 -5.098 -3.924 1 93.44 212 HIS B N 1
ATOM 3924 C CA . HIS B 1 212 ? -20.219 -3.838 -3.312 1 93.44 212 HIS B CA 1
ATOM 3925 C C . HIS B 1 212 ? -19 -3.049 -2.818 1 93.44 212 HIS B C 1
ATOM 3927 O O . HIS B 1 212 ? -17.859 -3.5 -2.957 1 93.44 212 HIS B O 1
ATOM 3933 N N . LYS B 1 213 ? -19.203 -1.957 -2.232 1 89 213 LYS B N 1
ATOM 3934 C CA . LYS B 1 213 ? -18.172 -0.981 -1.931 1 89 213 LYS B CA 1
ATOM 3935 C C . LYS B 1 213 ? -17.219 -1.501 -0.848 1 89 213 LYS B C 1
ATOM 3937 O O . LYS B 1 213 ? -16.078 -1.055 -0.746 1 89 213 LYS B O 1
ATOM 3942 N N . ASP B 1 214 ? -17.625 -2.531 -0.07 1 89.75 214 ASP B N 1
ATOM 3943 C CA . ASP B 1 214 ? -16.859 -2.939 1.097 1 89.75 214 ASP B CA 1
ATOM 3944 C C . ASP B 1 214 ? -16.047 -4.203 0.805 1 89.75 214 ASP B C 1
ATOM 3946 O O . ASP B 1 214 ? -15.258 -4.645 1.639 1 89.75 214 ASP B O 1
ATOM 3950 N N . VAL B 1 215 ? -16.203 -4.777 -0.36 1 94.81 215 VAL B N 1
ATOM 3951 C CA . VAL B 1 215 ? -15.477 -6.004 -0.678 1 94.81 215 VAL B CA 1
ATOM 3952 C C . VAL B 1 215 ? -14.203 -5.66 -1.448 1 94.81 215 VAL B C 1
ATOM 3954 O O . VAL B 1 215 ? -14.203 -4.766 -2.295 1 94.81 215 VAL B O 1
ATOM 3957 N N . TYR B 1 216 ? -13.148 -6.328 -1.123 1 96.69 216 TYR B N 1
ATOM 3958 C CA . TYR B 1 216 ? -11.914 -6.211 -1.893 1 96.69 216 TYR B CA 1
ATOM 3959 C C . TYR B 1 216 ? -11.906 -7.203 -3.053 1 96.69 216 TYR B C 1
ATOM 3961 O O . TYR B 1 216 ? -12.328 -8.352 -2.902 1 96.69 216 TYR B O 1
ATOM 3969 N N . CYS B 1 217 ? -11.531 -6.738 -4.211 1 97.31 217 CYS B N 1
ATOM 3970 C CA . CYS B 1 217 ? -11.445 -7.605 -5.383 1 97.31 217 CYS B CA 1
ATOM 3971 C C . CYS B 1 217 ? -10.008 -7.699 -5.887 1 97.31 217 CYS B C 1
ATOM 3973 O O . CYS B 1 217 ? -9.352 -6.676 -6.09 1 97.31 217 CYS B O 1
ATOM 3975 N N . TYR B 1 218 ? -9.555 -8.906 -6.082 1 98.06 218 TYR B N 1
ATOM 3976 C CA . TYR B 1 218 ? -8.18 -9.188 -6.48 1 98.06 218 TYR B CA 1
ATOM 3977 C C . TYR B 1 218 ? -8.141 -10.109 -7.691 1 98.06 218 TYR B C 1
ATOM 3979 O O . TYR B 1 218 ? -8.836 -11.133 -7.723 1 98.06 218 TYR B O 1
ATOM 3987 N N . ASP B 1 219 ? -7.418 -9.758 -8.703 1 97.31 219 ASP B N 1
ATOM 3988 C CA . ASP B 1 219 ? -7.184 -10.617 -9.859 1 97.31 219 ASP B CA 1
ATOM 3989 C C . ASP B 1 219 ? -5.734 -11.102 -9.906 1 97.31 219 ASP B C 1
ATOM 3991 O O . ASP B 1 219 ? -4.809 -10.289 -9.945 1 97.31 219 ASP B O 1
ATOM 3995 N N . ILE B 1 220 ? -5.578 -12.398 -9.93 1 96.75 220 ILE B N 1
ATOM 3996 C CA . ILE B 1 220 ? -4.207 -12.891 -9.961 1 96.75 220 ILE B CA 1
ATOM 3997 C C . ILE B 1 220 ? -3.58 -12.578 -11.32 1 96.75 220 ILE B C 1
ATOM 3999 O O . ILE B 1 220 ? -2.363 -12.672 -11.484 1 96.75 220 ILE B O 1
ATOM 4003 N N . ASN B 1 221 ? -4.461 -12.25 -12.281 1 94.62 221 ASN B N 1
ATOM 4004 C CA . ASN B 1 221 ? -4.012 -11.852 -13.617 1 94.62 221 ASN B CA 1
ATOM 4005 C C . ASN B 1 221 ? -3.672 -10.367 -13.672 1 94.62 221 ASN B C 1
ATOM 4007 O O . ASN B 1 221 ? -4.078 -9.602 -12.805 1 94.62 221 ASN B O 1
ATOM 4011 N N . TYR B 1 222 ? -2.924 -10.008 -14.68 1 94.19 222 TYR B N 1
ATOM 4012 C CA . TYR B 1 222 ? -2.619 -8.602 -14.938 1 94.19 222 TYR B CA 1
ATOM 4013 C C . TYR B 1 222 ? -2.496 -8.336 -16.438 1 94.19 222 TYR B C 1
ATOM 4015 O O . TYR B 1 222 ? -2.455 -9.273 -17.234 1 94.19 222 TYR B O 1
ATOM 4023 N N . SER B 1 223 ? -2.535 -7.09 -16.781 1 89.88 223 SER B N 1
ATOM 4024 C CA . SER B 1 223 ? -2.309 -6.652 -18.156 1 89.88 223 SER B CA 1
ATOM 4025 C C . SER B 1 223 ? -1.225 -5.582 -18.219 1 89.88 223 SER B C 1
ATOM 4027 O O . SER B 1 223 ? -1.157 -4.703 -17.359 1 89.88 223 SER B O 1
ATOM 4029 N N . ILE B 1 224 ? -0.346 -5.672 -19.25 1 88.62 224 ILE B N 1
ATOM 4030 C CA . ILE B 1 224 ? 0.694 -4.664 -19.422 1 88.62 224 ILE B CA 1
ATOM 4031 C C . ILE B 1 224 ? 0.099 -3.412 -20.062 1 88.62 224 ILE B C 1
ATOM 4033 O O . ILE B 1 224 ? 0.667 -2.324 -19.969 1 88.62 224 ILE B O 1
ATOM 4037 N N . LYS B 1 225 ? -1.066 -3.592 -20.672 1 87.31 225 LYS B N 1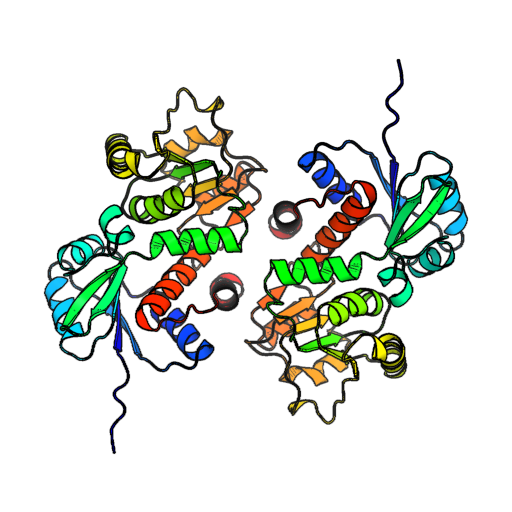
ATOM 4038 C CA . LYS B 1 225 ? -1.673 -2.492 -21.406 1 87.31 225 LYS B CA 1
ATOM 4039 C C . LYS B 1 225 ? -2.682 -1.738 -20.547 1 87.31 225 LYS B C 1
ATOM 4041 O O . LYS B 1 225 ? -2.797 -0.515 -20.656 1 87.31 225 LYS B O 1
ATOM 4046 N N . HIS B 1 226 ? -3.363 -2.484 -19.75 1 89.62 226 HIS B N 1
ATOM 4047 C CA . HIS B 1 226 ? -4.434 -1.881 -18.969 1 89.62 226 HIS B CA 1
ATOM 4048 C C . HIS B 1 226 ? -4.254 -2.172 -17.484 1 89.62 226 HIS B C 1
ATOM 4050 O O . HIS B 1 226 ? -4.078 -3.326 -17.094 1 89.62 226 HIS B O 1
ATOM 4056 N N . LYS B 1 227 ? -4.387 -1.167 -16.672 1 88.94 227 LYS B N 1
ATOM 4057 C CA . LYS B 1 227 ? -4.23 -1.289 -15.227 1 88.94 227 LYS B CA 1
ATOM 4058 C C . LYS B 1 227 ? -5.273 -2.234 -14.641 1 88.94 227 LYS B C 1
ATOM 4060 O O . LYS B 1 227 ? -4.977 -2.998 -13.719 1 88.94 227 LYS B O 1
ATOM 4065 N N . TYR B 1 228 ? -6.504 -2.119 -15.195 1 92.31 228 TYR B N 1
ATOM 4066 C CA . TYR B 1 228 ? -7.59 -2.967 -14.719 1 92.31 228 TYR B CA 1
ATOM 4067 C C . TYR B 1 228 ? -7.906 -4.066 -15.727 1 92.31 228 TYR B C 1
ATOM 4069 O O . TYR B 1 228 ? -8.109 -3.795 -16.906 1 92.31 228 TYR B O 1
ATOM 4077 N N . THR B 1 229 ? -7.938 -5.281 -15.203 1 94.12 229 THR B N 1
ATOM 4078 C CA . THR B 1 229 ? -8.406 -6.391 -16.016 1 94.12 229 THR B CA 1
ATOM 4079 C C . THR B 1 229 ? -9.914 -6.309 -16.234 1 94.12 229 THR B C 1
ATOM 4081 O O . THR B 1 229 ? -10.594 -5.523 -15.578 1 94.12 229 THR B O 1
ATOM 4084 N N . GLU B 1 230 ? -10.398 -7.156 -17.125 1 92.25 230 GLU B N 1
ATOM 4085 C CA . GLU B 1 230 ? -11.836 -7.184 -17.375 1 92.25 230 GLU B CA 1
ATOM 4086 C C . GLU B 1 230 ? -12.609 -7.539 -16.109 1 92.25 230 GLU B C 1
ATOM 4088 O O . GLU B 1 230 ? -13.672 -6.973 -15.844 1 92.25 230 GLU B O 1
ATOM 4093 N N . PHE B 1 231 ? -12.062 -8.414 -15.367 1 94.56 231 PHE B N 1
ATOM 4094 C CA . PHE B 1 231 ? -12.688 -8.797 -14.117 1 94.56 231 PHE B CA 1
ATOM 4095 C C . PHE B 1 231 ? -12.758 -7.613 -13.156 1 94.56 231 PHE B C 1
ATOM 4097 O O . PHE B 1 231 ? -13.812 -7.348 -12.57 1 94.56 231 PHE B O 1
ATOM 4104 N N . LEU B 1 232 ? -11.688 -6.93 -13.031 1 94.81 232 LEU B N 1
ATOM 4105 C CA . LEU B 1 232 ? -11.633 -5.797 -12.109 1 94.81 232 LEU B CA 1
ATOM 4106 C C . LEU B 1 232 ? -12.562 -4.68 -12.578 1 94.81 232 LEU B C 1
ATOM 4108 O O . LEU B 1 232 ? -13.227 -4.035 -11.766 1 94.81 232 LEU B O 1
ATOM 4112 N N . LEU B 1 233 ? -12.586 -4.477 -13.906 1 92.75 233 LEU B N 1
ATOM 4113 C CA . LEU B 1 233 ? -13.508 -3.48 -14.438 1 92.75 233 LEU B CA 1
ATOM 4114 C C . LEU B 1 233 ? -14.953 -3.85 -14.125 1 92.75 233 LEU B C 1
ATOM 4116 O O . LEU B 1 233 ? -15.758 -2.982 -13.773 1 92.75 233 LEU B O 1
ATOM 4120 N N . TRP B 1 234 ? -15.211 -5.098 -14.281 1 93.88 234 TRP B N 1
ATOM 4121 C CA . TRP B 1 234 ? -16.547 -5.586 -13.961 1 93.88 234 TRP B CA 1
ATOM 4122 C C . TRP B 1 234 ? -16.875 -5.355 -12.492 1 93.88 234 TRP B C 1
ATOM 4124 O O . TRP B 1 234 ? -17.984 -4.914 -12.156 1 93.88 234 TRP B O 1
ATOM 4134 N N . CYS B 1 235 ? -15.945 -5.648 -11.57 1 95.38 235 CYS B N 1
ATOM 4135 C CA . CYS B 1 235 ? -16.141 -5.418 -10.141 1 95.38 235 CYS B CA 1
ATOM 4136 C C . CYS B 1 235 ? -16.422 -3.945 -9.859 1 95.38 235 CYS B C 1
ATOM 4138 O O . CYS B 1 235 ? -17.328 -3.617 -9.102 1 95.38 235 CYS B O 1
ATOM 4140 N N . ILE B 1 236 ? -15.656 -3.133 -10.5 1 92.94 236 ILE B N 1
ATOM 4141 C CA . ILE B 1 236 ? -15.797 -1.693 -10.312 1 92.94 236 ILE B CA 1
ATOM 4142 C C . ILE B 1 236 ? -17.188 -1.246 -10.773 1 92.94 236 ILE B C 1
ATOM 4144 O O . ILE B 1 236 ? -17.875 -0.516 -10.055 1 92.94 236 ILE B O 1
ATOM 4148 N N . LYS B 1 237 ? -17.578 -1.682 -11.938 1 92.25 237 LYS B N 1
ATOM 4149 C CA . LYS B 1 237 ? -18.875 -1.323 -12.5 1 92.25 237 LYS B CA 1
ATOM 4150 C C . LYS B 1 237 ? -20.016 -1.754 -11.578 1 92.25 237 LYS B C 1
ATOM 4152 O O . LYS B 1 237 ? -21.062 -1.114 -11.539 1 92.25 237 LYS B O 1
ATOM 4157 N N . ASN B 1 238 ? -19.734 -2.762 -10.844 1 94.12 238 ASN B N 1
ATOM 4158 C CA . ASN B 1 238 ? -20.781 -3.297 -9.984 1 94.12 238 ASN B CA 1
ATOM 4159 C C . ASN B 1 238 ? -20.609 -2.842 -8.539 1 94.12 238 ASN B C 1
ATOM 4161 O O . ASN B 1 238 ? -21.219 -3.41 -7.629 1 94.12 238 ASN B O 1
ATOM 4165 N N . GLY B 1 239 ? -19.703 -1.923 -8.289 1 92.56 239 GLY B N 1
ATOM 4166 C CA . GLY B 1 239 ? -19.75 -1.222 -7.012 1 92.56 239 GLY B CA 1
ATOM 4167 C C . GLY B 1 239 ? -18.484 -1.393 -6.195 1 92.56 239 GLY B C 1
ATOM 4168 O O . GLY B 1 239 ? -18.312 -0.734 -5.168 1 92.56 239 GLY B O 1
ATOM 4169 N N . ALA B 1 240 ? -17.578 -2.279 -6.605 1 94.69 240 ALA B N 1
ATOM 4170 C CA . ALA B 1 240 ? -16.328 -2.449 -5.852 1 94.69 240 ALA B CA 1
ATOM 4171 C C . ALA B 1 240 ? -15.469 -1.198 -5.938 1 94.69 240 ALA B C 1
ATOM 4173 O O . ALA B 1 240 ? -15.375 -0.57 -6.996 1 94.69 240 ALA B O 1
ATOM 4174 N N . ILE B 1 241 ? -14.828 -0.946 -4.832 1 92.19 241 ILE B N 1
ATOM 4175 C CA . ILE B 1 241 ? -14 0.258 -4.793 1 92.19 241 ILE B CA 1
ATOM 4176 C C . ILE B 1 241 ? -12.523 -0.127 -4.754 1 92.19 241 ILE B C 1
ATOM 4178 O O . ILE B 1 241 ? -11.719 0.399 -5.523 1 92.19 241 ILE B O 1
ATOM 4182 N N . CYS B 1 242 ? -12.188 -1.043 -3.896 1 94.75 242 CYS B N 1
ATOM 4183 C CA . CYS B 1 242 ? -10.797 -1.463 -3.723 1 94.75 242 CYS B CA 1
ATOM 4184 C C . CYS B 1 242 ? -10.5 -2.705 -4.555 1 94.75 242 CYS B C 1
ATOM 4186 O O . CYS B 1 242 ? -10.992 -3.791 -4.258 1 94.75 242 CYS B O 1
ATOM 4188 N N . VAL B 1 243 ? -9.734 -2.506 -5.59 1 96.62 243 VAL B N 1
ATOM 4189 C CA . VAL B 1 243 ? -9.406 -3.598 -6.5 1 96.62 243 VAL B CA 1
ATOM 4190 C C . VAL B 1 243 ? -7.902 -3.617 -6.758 1 96.62 243 VAL B C 1
ATOM 4192 O O . VAL B 1 243 ? -7.23 -2.588 -6.637 1 96.62 243 VAL B O 1
ATOM 4195 N N . SER B 1 244 ? -7.344 -4.746 -7.039 1 96.94 244 SER B N 1
ATOM 4196 C CA . SER B 1 244 ? -5.93 -4.855 -7.379 1 96.94 244 SER B CA 1
ATOM 4197 C C . SER B 1 244 ? -5.688 -5.992 -8.367 1 96.94 244 SER B C 1
ATOM 4199 O O . SER B 1 244 ? -6.312 -7.051 -8.273 1 96.94 244 SER B O 1
ATOM 4201 N N . ASN B 1 245 ? -4.762 -5.758 -9.281 1 97 245 ASN B N 1
ATOM 4202 C CA . ASN B 1 245 ? -4.395 -6.801 -10.234 1 97 245 ASN B CA 1
ATOM 4203 C C . ASN B 1 245 ? -3.252 -7.664 -9.703 1 97 245 ASN B C 1
ATOM 4205 O O . ASN B 1 245 ? -2.902 -7.582 -8.523 1 97 245 ASN B O 1
ATOM 4209 N N . GLY B 1 246 ? -2.67 -8.461 -10.586 1 97.38 246 GLY B N 1
ATOM 4210 C CA . GLY B 1 246 ? -1.77 -9.508 -10.141 1 97.38 246 GLY B CA 1
ATOM 4211 C C . GLY B 1 246 ? -0.308 -9.109 -10.203 1 97.38 246 GLY B C 1
ATOM 4212 O O . GLY B 1 246 ? 0.578 -9.93 -9.961 1 97.38 246 GLY B O 1
ATOM 4213 N N . ILE B 1 247 ? 0.072 -7.883 -10.438 1 97.31 247 ILE B N 1
ATOM 4214 C CA . ILE B 1 247 ? 1.46 -7.445 -10.531 1 97.31 247 ILE B CA 1
ATOM 4215 C C . ILE B 1 247 ? 2.158 -7.652 -9.188 1 97.31 247 ILE B C 1
ATOM 4217 O O . ILE B 1 247 ? 3.309 -8.094 -9.141 1 97.31 247 ILE B O 1
ATOM 4221 N N . GLY B 1 248 ? 1.437 -7.348 -8.125 1 98.06 248 GLY B N 1
ATOM 4222 C CA . GLY B 1 248 ? 2.006 -7.547 -6.801 1 98.06 248 GLY B CA 1
ATOM 4223 C C . GLY B 1 248 ? 2.391 -8.984 -6.523 1 98.06 248 GLY B C 1
ATOM 4224 O O . GLY B 1 248 ? 3.5 -9.258 -6.062 1 98.06 248 GLY B O 1
ATOM 4225 N N . MET B 1 249 ? 1.493 -9.883 -6.812 1 98 249 MET B N 1
ATOM 4226 C CA . MET B 1 249 ? 1.803 -11.281 -6.535 1 98 249 MET B CA 1
ATOM 4227 C C . MET B 1 249 ? 2.893 -11.797 -7.469 1 98 249 MET B C 1
ATOM 4229 O O . MET B 1 249 ? 3.678 -12.664 -7.094 1 98 249 MET B O 1
ATOM 4233 N N . LEU B 1 250 ? 2.949 -11.273 -8.75 1 97.62 250 LEU B N 1
ATOM 4234 C CA . LEU B 1 250 ? 4.016 -11.617 -9.68 1 97.62 250 LEU B CA 1
ATOM 4235 C C . LEU B 1 250 ? 5.387 -11.344 -9.07 1 97.62 250 LEU B C 1
ATOM 4237 O O . LEU B 1 250 ? 6.258 -12.219 -9.07 1 97.62 250 LEU B O 1
ATOM 4241 N N . VAL B 1 251 ? 5.531 -10.195 -8.461 1 98.62 251 VAL B N 1
ATOM 4242 C CA . VAL B 1 251 ? 6.793 -9.789 -7.859 1 98.62 251 VAL B CA 1
ATOM 4243 C C . VAL B 1 251 ? 7.02 -10.562 -6.562 1 98.62 251 VAL B C 1
ATOM 4245 O O . VAL B 1 251 ? 8.133 -11.023 -6.297 1 98.62 251 VAL B O 1
ATOM 4248 N N . SER B 1 252 ? 5.988 -10.742 -5.812 1 98.75 252 SER B N 1
ATOM 4249 C CA . SER B 1 252 ? 6.102 -11.352 -4.492 1 98.75 252 SER B CA 1
ATOM 4250 C C . SER B 1 252 ? 6.488 -12.828 -4.602 1 98.75 252 SER B C 1
ATOM 4252 O O . SER B 1 252 ? 7.324 -13.312 -3.834 1 98.75 252 SER B O 1
ATOM 4254 N N . GLN B 1 253 ? 5.859 -13.562 -5.516 1 98.62 253 GLN B N 1
ATOM 4255 C CA . GLN B 1 253 ? 6.242 -14.961 -5.656 1 98.62 253 GLN B CA 1
ATOM 4256 C C . GLN B 1 253 ? 7.691 -15.094 -6.113 1 98.62 253 GLN B C 1
ATOM 4258 O O . GLN B 1 253 ? 8.398 -16.016 -5.695 1 98.62 253 GLN B O 1
ATOM 4263 N N . ALA B 1 254 ? 8.18 -14.18 -6.98 1 98.75 254 ALA B N 1
ATOM 4264 C CA . ALA B 1 254 ? 9.578 -14.172 -7.406 1 98.75 254 ALA B CA 1
ATOM 4265 C C . ALA B 1 254 ? 10.508 -13.898 -6.227 1 98.75 254 ALA B C 1
ATOM 4267 O O . ALA B 1 254 ? 11.57 -14.508 -6.113 1 98.75 254 ALA B O 1
ATOM 4268 N N . ALA B 1 255 ? 10.102 -13.008 -5.367 1 98.81 255 ALA B N 1
ATOM 4269 C CA . ALA B 1 255 ? 10.883 -12.695 -4.176 1 98.81 255 ALA B CA 1
ATOM 4270 C C . ALA B 1 255 ? 11.055 -13.93 -3.291 1 98.81 255 ALA B C 1
ATOM 4272 O O . ALA B 1 255 ? 12.133 -14.172 -2.744 1 98.81 255 ALA B O 1
ATOM 4273 N N . HIS B 1 256 ? 10.031 -14.656 -3.188 1 98.81 256 HIS B N 1
ATOM 4274 C CA . HIS B 1 256 ? 10.094 -15.852 -2.35 1 98.81 256 HIS B CA 1
ATOM 4275 C C . HIS B 1 256 ? 10.93 -16.938 -3.01 1 98.81 256 HIS B C 1
ATOM 4277 O O . HIS B 1 256 ? 11.578 -17.734 -2.32 1 98.81 256 HIS B O 1
ATOM 4283 N N . SER B 1 257 ? 10.898 -17.031 -4.336 1 98.75 257 SER B N 1
ATOM 4284 C CA . SER B 1 257 ? 11.844 -17.906 -5.016 1 98.75 257 SER B CA 1
ATOM 4285 C C . SER B 1 257 ? 13.289 -17.5 -4.703 1 98.75 257 SER B C 1
ATOM 4287 O O . SER B 1 257 ? 14.117 -18.359 -4.383 1 98.75 257 SER B O 1
ATOM 4289 N N . PHE B 1 258 ? 13.578 -16.203 -4.773 1 98.75 258 PHE B N 1
ATOM 4290 C CA . PHE B 1 258 ? 14.898 -15.672 -4.445 1 98.75 258 PHE B CA 1
ATOM 4291 C C . PHE B 1 258 ? 15.289 -16.031 -3.016 1 98.75 258 PHE B C 1
ATOM 4293 O O . PHE B 1 258 ? 16.422 -16.438 -2.762 1 98.75 258 PHE B O 1
ATOM 4300 N N . TYR B 1 259 ? 14.336 -15.938 -2.123 1 98.75 259 TYR B N 1
ATOM 4301 C CA . TYR B 1 259 ? 14.562 -16.281 -0.725 1 98.75 259 TYR B CA 1
ATOM 4302 C C . TYR B 1 259 ? 14.93 -17.766 -0.583 1 98.75 259 TYR B C 1
ATOM 4304 O O . TYR B 1 259 ? 15.836 -18.109 0.186 1 98.75 259 TYR B O 1
ATOM 4312 N N . LEU B 1 260 ? 14.242 -18.578 -1.267 1 98.38 260 LEU B N 1
ATOM 4313 C CA . LEU B 1 260 ? 14.547 -20 -1.25 1 98.38 260 LEU B CA 1
ATOM 4314 C C . LEU B 1 260 ? 15.977 -20.266 -1.697 1 98.38 260 LEU B C 1
ATOM 4316 O O . LEU B 1 260 ? 16.656 -21.141 -1.163 1 98.38 260 LEU B O 1
ATOM 4320 N N . TRP B 1 261 ? 16.5 -19.5 -2.648 1 98.25 261 TRP B N 1
ATOM 4321 C CA . TRP B 1 261 ? 17.812 -19.719 -3.248 1 98.25 261 TRP B CA 1
ATOM 4322 C C . TRP B 1 261 ? 18.906 -19.094 -2.398 1 98.25 261 TRP B C 1
ATOM 4324 O O . TRP B 1 261 ? 19.969 -19.703 -2.203 1 98.25 261 TRP B O 1
ATOM 4334 N N . TYR B 1 262 ? 18.641 -17.906 -1.799 1 97.69 262 TYR B N 1
ATOM 4335 C CA . TYR B 1 262 ? 19.75 -17.141 -1.224 1 97.69 262 TYR B CA 1
ATOM 4336 C C . TYR B 1 262 ? 19.516 -16.875 0.258 1 97.69 262 TYR B C 1
ATOM 4338 O O . TYR B 1 262 ? 20.391 -16.359 0.951 1 97.69 262 TYR B O 1
ATOM 4346 N N . GLY B 1 263 ? 18.281 -17.078 0.76 1 97.56 263 GLY B N 1
ATOM 4347 C CA . GLY B 1 263 ? 18 -16.891 2.172 1 97.56 263 GLY B CA 1
ATOM 4348 C C . GLY B 1 263 ? 17.688 -15.445 2.533 1 97.56 263 GLY B C 1
ATOM 4349 O O . GLY B 1 263 ? 17.562 -15.109 3.713 1 97.56 263 GLY B O 1
ATOM 4350 N N . ILE B 1 264 ? 17.609 -14.609 1.53 1 96.88 264 ILE B N 1
ATOM 4351 C CA . ILE B 1 264 ? 17.281 -13.203 1.729 1 96.88 264 ILE B CA 1
ATOM 4352 C C . ILE B 1 264 ? 15.992 -12.867 0.979 1 96.88 264 ILE B C 1
ATOM 4354 O O . ILE B 1 264 ? 15.852 -13.203 -0.198 1 96.88 264 ILE B O 1
ATOM 4358 N N . LEU B 1 265 ? 15.062 -12.273 1.719 1 97.75 265 LEU B N 1
ATOM 4359 C CA . LEU B 1 265 ? 13.812 -11.867 1.077 1 97.75 265 LEU B CA 1
ATOM 4360 C C . LEU B 1 265 ? 13.914 -10.438 0.553 1 97.75 265 LEU B C 1
ATOM 4362 O O . LEU B 1 265 ? 13.977 -9.484 1.336 1 97.75 265 LEU B O 1
ATOM 4366 N N . PRO B 1 266 ? 13.914 -10.242 -0.809 1 96.94 266 PRO B N 1
ATOM 4367 C CA . PRO B 1 266 ? 13.945 -8.883 -1.362 1 96.94 266 PRO B CA 1
ATOM 4368 C C . PRO B 1 266 ? 12.703 -8.07 -1.001 1 96.94 266 PRO B C 1
ATOM 4370 O O . PRO B 1 266 ? 11.625 -8.641 -0.821 1 96.94 266 PRO B O 1
ATOM 4373 N N . GLU B 1 267 ? 12.945 -6.797 -0.882 1 93.19 267 GLU B N 1
ATOM 4374 C CA . GLU B 1 267 ? 11.805 -5.898 -0.76 1 93.19 267 GLU B CA 1
ATOM 4375 C C . GLU B 1 267 ? 11.039 -5.793 -2.076 1 93.19 267 GLU B C 1
ATOM 4377 O O . GLU B 1 267 ? 11.648 -5.715 -3.146 1 93.19 267 GLU B O 1
ATOM 4382 N N . THR B 1 268 ? 9.695 -5.77 -2.006 1 96.69 268 THR B N 1
ATOM 4383 C CA . THR B 1 268 ? 8.938 -5.922 -3.244 1 96.69 268 THR B CA 1
ATOM 4384 C C . THR B 1 268 ? 8.305 -4.598 -3.656 1 96.69 268 THR B C 1
ATOM 4386 O O . THR B 1 268 ? 8.016 -4.379 -4.836 1 96.69 268 THR B O 1
ATOM 4389 N N . ASN B 1 269 ? 8.055 -3.729 -2.787 1 93.38 269 ASN B N 1
ATOM 4390 C CA . ASN B 1 269 ? 7.262 -2.529 -3.033 1 93.38 269 ASN B CA 1
ATOM 4391 C C . ASN B 1 269 ? 7.867 -1.672 -4.141 1 93.38 269 ASN B C 1
ATOM 4393 O O . ASN B 1 269 ? 7.164 -1.255 -5.062 1 93.38 269 ASN B O 1
ATOM 4397 N N . SER B 1 270 ? 9.156 -1.374 -4.086 1 91.06 270 SER B N 1
ATOM 4398 C CA . SER B 1 270 ? 9.797 -0.521 -5.078 1 91.06 270 SER B CA 1
ATOM 4399 C C . SER B 1 270 ? 9.781 -1.173 -6.457 1 91.06 270 SER B C 1
ATOM 4401 O O . SER B 1 270 ? 9.719 -0.481 -7.477 1 91.06 270 SER B O 1
ATOM 4403 N N . ILE B 1 271 ? 9.859 -2.475 -6.465 1 95.75 271 ILE B N 1
ATOM 4404 C CA . ILE B 1 271 ? 9.852 -3.205 -7.727 1 95.75 271 ILE B CA 1
ATOM 4405 C C . ILE B 1 271 ? 8.453 -3.166 -8.336 1 95.75 271 ILE B C 1
ATOM 4407 O O . ILE B 1 271 ? 8.297 -2.947 -9.539 1 95.75 271 ILE B O 1
ATOM 4411 N N . ILE B 1 272 ? 7.469 -3.332 -7.48 1 96.69 272 ILE B N 1
ATOM 4412 C CA . ILE B 1 272 ? 6.09 -3.244 -7.941 1 96.69 272 ILE B CA 1
ATOM 4413 C C . ILE B 1 272 ? 5.824 -1.851 -8.508 1 96.69 272 ILE B C 1
ATOM 4415 O O . ILE B 1 272 ? 5.207 -1.709 -9.562 1 96.69 272 ILE B O 1
ATOM 4419 N N . CYS B 1 273 ? 6.289 -0.869 -7.859 1 93.38 273 CYS B N 1
ATOM 4420 C CA . CYS B 1 273 ? 6.16 0.507 -8.32 1 93.38 273 CYS B CA 1
ATOM 4421 C C . CYS B 1 273 ? 6.793 0.678 -9.703 1 93.38 273 CYS B C 1
ATOM 4423 O O . CYS B 1 273 ? 6.207 1.308 -10.586 1 93.38 273 CYS B O 1
ATOM 4425 N N . LYS B 1 274 ? 7.957 0.144 -9.906 1 92.69 274 LYS B N 1
ATOM 4426 C CA . LYS B 1 274 ? 8.672 0.24 -11.18 1 92.69 274 LYS B CA 1
ATOM 4427 C C . LYS B 1 274 ? 7.883 -0.424 -12.305 1 92.69 274 LYS B C 1
ATOM 4429 O O . LYS B 1 274 ? 7.738 0.145 -13.391 1 92.69 274 LYS B O 1
ATOM 4434 N N . LEU B 1 275 ? 7.355 -1.588 -12.023 1 94.94 275 LEU B N 1
ATOM 4435 C CA . LEU B 1 275 ? 6.574 -2.289 -13.039 1 94.94 275 LEU B CA 1
ATOM 4436 C C . LEU B 1 275 ? 5.309 -1.514 -13.383 1 94.94 275 LEU B C 1
ATOM 4438 O O . LEU B 1 275 ? 4.965 -1.368 -14.562 1 94.94 275 LEU B O 1
ATOM 4442 N N . ASN B 1 276 ? 4.633 -1.017 -12.336 1 92.69 276 ASN B N 1
ATOM 4443 C CA . ASN B 1 276 ? 3.418 -0.24 -12.57 1 92.69 276 ASN B CA 1
ATOM 4444 C C . ASN B 1 276 ? 3.695 0.994 -13.422 1 92.69 276 ASN B C 1
ATOM 4446 O O . ASN B 1 276 ? 2.91 1.328 -14.312 1 92.69 276 ASN B O 1
ATOM 4450 N N . ARG B 1 277 ? 4.766 1.623 -13.164 1 88.38 277 ARG B N 1
ATOM 4451 C CA . ARG B 1 277 ? 5.141 2.805 -13.938 1 88.38 277 ARG B CA 1
ATOM 4452 C C . ARG B 1 277 ? 5.453 2.441 -15.383 1 88.38 277 ARG B C 1
ATOM 4454 O O . ARG B 1 277 ? 5.023 3.131 -16.312 1 88.38 277 ARG B O 1
ATOM 4461 N N . GLN B 1 278 ? 6.164 1.447 -15.531 1 87.44 278 GLN B N 1
ATOM 4462 C CA . GLN B 1 278 ? 6.555 0.999 -16.859 1 87.44 278 GLN B CA 1
ATOM 4463 C C . GLN B 1 278 ? 5.336 0.584 -17.688 1 87.44 278 GLN B C 1
ATOM 4465 O O . GLN B 1 278 ? 5.258 0.881 -18.875 1 87.44 278 GLN B O 1
ATOM 4470 N N . PHE B 1 279 ? 4.41 -0.036 -17.016 1 88.19 279 PHE B N 1
ATOM 4471 C CA . PHE B 1 279 ? 3.271 -0.593 -17.734 1 88.19 279 PHE B CA 1
ATOM 4472 C C . PHE B 1 279 ? 2.229 0.483 -18.016 1 88.19 279 PHE B C 1
ATOM 4474 O O . PHE B 1 279 ? 1.594 0.48 -19.078 1 88.19 279 PHE B O 1
ATOM 4481 N N . TYR B 1 280 ? 2.041 1.472 -17.188 1 81.12 280 TYR B N 1
ATOM 4482 C CA . TYR B 1 280 ? 0.854 2.312 -17.281 1 81.12 280 TYR B CA 1
ATOM 4483 C C . TYR B 1 280 ? 1.237 3.777 -17.469 1 81.12 280 TYR B C 1
ATOM 4485 O O . TYR B 1 280 ? 0.373 4.625 -17.703 1 81.12 280 TYR B O 1
ATOM 4493 N N . MET B 1 281 ? 2.275 4.297 -17.062 1 67.69 281 MET B N 1
ATOM 4494 C CA . MET B 1 281 ? 2.637 5.695 -17.25 1 67.69 281 MET B CA 1
ATOM 4495 C C . MET B 1 281 ? 3.582 5.863 -18.422 1 67.69 281 MET B C 1
ATOM 4497 O O . MET B 1 281 ? 3.719 6.961 -18.969 1 67.69 281 MET B O 1
ATOM 4501 N N . LEU B 1 282 ? 4.344 4.848 -18.703 1 53.34 282 LEU B N 1
ATOM 4502 C CA . LEU B 1 282 ? 5.227 5.004 -19.844 1 53.34 282 LEU B CA 1
ATOM 4503 C C . LEU B 1 282 ? 4.562 4.48 -21.125 1 53.34 282 LEU B C 1
ATOM 4505 O O . LEU B 1 282 ? 3.82 3.494 -21.078 1 53.34 282 LEU B O 1
#

Nearest PDB structures (foldseek):
  3o8q-assembly1_B  TM=9.389E-01  e=9.957E-33  Vibrio cholerae O1 biovar El Tor str. N16961
  3pgj-assembly2_C  TM=9.411E-01  e=2.783E-32  Vibrio cholerae O1 biovar El Tor str. N16961
  3pgj-assembly1_D  TM=9.295E-01  e=1.936E-32  Vibrio cholerae O1 biovar El Tor str. N16961
  3o8q-assembly1_A  TM=9.374E-01  e=9.329E-32  Vibrio cholerae O1 biovar El Tor str. N16961
  4omu-assembly2_B  TM=9.268E-01  e=2.758E-30  Pseudomonas putida KT2440

Sequence (564 aa):
MVKHCIDQFCVFGNPINHTQSPYIHSLFSKQTGIVYEYSARLVPFKEFNSYVLNFFLNKGKGANITVPFKENAYVISNNLTIRAKMSRAVNTFKKLHNNKILGDNTDGIGVLHDLKRIKFIKSKFNRVLLIGAGGAARGIIFSLLSYGCSIVVLNRTITRALQLVEDFKNVGSISIFKEKFASNYSFNLIINATTINICQNSNLSTIKSLIHKDVYCYDINYSIKHKYTEFLLWCIKNGAICVSNGIGMLVSQAAHSFYLWYGILPETNSIICKLNRQFYMLMVKHCIDQFCVFGNPINHTQSPYIHSLFSKQTGIVYEYSARLVPFKEFNSYVLNFFLNKGKGANITVPFKENAYVISNNLTIRAKMSRAVNTFKKLHNNKILGDNTDGIGVLHDLKRIKFIKSKFNRVLLIGAGGAARGIIFSLLSYGCSIVVLNRTITRALQLVEDFKNVGSISIFKEKFASNYSFNLIINATTINICQNSNLSTIKSLIHKDVYCYDINYSIKHKYTEFLLWCIKNGAICVSNGIGMLVSQAAHSFYLWYGILPETNSIICKLNRQFYML

Foldseek 3Di:
DPPPDAAEEEEEEVPFVPDCLQVLVVVVCVQVVRGHHYYYDYDDPPCVVVVVLVQLVPRHFKYFYDPPCQLVLLVQAPAEDPLCVLLSGFGMWGQDPVRGIYGYQLLQVLVVVLCVVVVLDDALEFEEEEEDLDSQSSNRVLSNFQSRYAYEYHYPDVVSQVVSCVSCVVSHHYYYDDLVCLVVDEGQEYEYRDPDQVVPVPCCVSNLVRQAQRHEYEYLAQDLADQDDNVRVSSVVSHYDHYHYNLSSSSRSSQVSVCVHPVDRDDRVVVSVVSCCNRYVD/DPPPDAAEEEEEEVPFVPDCLQVLVVVVCVQVVRGHHYYYDYDDPVCVVVVVLVQLVPRHFKYFYDPPCQLVLLVQAPAEDPLCVLLSGFGMWGQDPVRGIYGYQLLQVLVVVLCVVVVLDDALEFEEEEEDLDSQSSNRVLNNFQSRYAYEYHYPDVVSQVVSCVSCVVSHHYYYDDLVCLVVDEGQEYEYRDPDQVVPVPCCVSNLVNQAQRHEYEYLAQDLADQDDNVRVSSVVSHYDHYHYNLSSSSSSSQVSVCVHPVDRDDRVVVSVVSCCNRYVD

Radius of gyration: 26.74 Å; Cα contacts (8 Å, |Δi|>4): 1095; chains: 2; bounding box: 80×74×58 Å

Solvent-accessible surface area (backbone atoms only — not comparable to full-atom values): 29552 Å² total; per-residue (Å²): 126,85,70,80,78,69,49,30,34,34,34,39,17,52,81,44,87,85,62,60,60,46,61,53,50,52,51,47,26,64,76,70,68,50,78,64,45,58,42,75,39,76,48,60,89,92,41,51,68,61,54,54,51,53,39,51,73,66,60,32,46,35,32,36,38,38,56,78,42,22,49,58,40,41,68,72,32,73,38,65,39,70,61,11,57,74,34,57,27,15,34,28,40,36,55,41,96,86,74,41,38,38,21,28,39,35,55,10,55,5,41,53,51,30,34,46,64,73,56,66,46,87,61,49,77,40,34,31,38,35,33,32,53,45,69,61,27,42,41,32,45,60,45,43,25,68,61,39,25,32,40,31,34,38,42,91,56,55,69,47,31,50,49,50,32,64,75,42,46,85,67,33,56,49,43,72,61,51,77,92,49,46,88,74,59,78,54,44,30,37,37,39,39,56,88,67,61,51,91,72,38,74,63,53,70,70,47,45,87,70,40,30,62,81,25,32,39,36,30,66,55,68,48,65,81,37,84,62,42,70,58,50,47,52,37,41,76,45,40,27,47,44,66,45,51,13,59,46,27,59,49,31,17,51,27,49,47,45,20,72,73,70,73,49,74,61,82,49,65,71,55,42,34,44,50,51,39,57,34,68,73,92,127,84,70,79,78,68,50,31,35,35,35,40,16,52,81,45,88,85,61,59,59,47,60,54,50,52,50,46,25,64,74,71,68,52,78,64,46,59,41,76,40,75,46,60,89,92,40,50,67,60,54,54,51,52,40,52,73,66,61,32,45,35,31,36,38,38,57,80,42,23,48,59,41,41,68,71,32,74,40,66,40,69,63,11,59,75,33,57,27,14,34,28,40,35,55,43,94,85,75,41,38,36,21,28,38,36,56,11,56,5,41,52,50,29,33,46,65,74,57,66,46,89,61,50,76,39,34,31,38,33,34,32,52,47,70,63,28,42,40,32,46,60,44,43,26,69,61,40,25,34,38,32,34,38,41,92,56,57,69,47,31,51,49,50,32,63,74,41,45,86,67,33,55,48,43,72,62,51,77,93,47,46,89,73,58,77,54,44,29,37,37,39,39,57,89,67,63,50,90,72,37,74,64,51,69,71,48,45,87,70,39,31,64,81,25,32,39,38,28,65,54,70,50,65,82,38,84,62,43,69,57,51,49,49,37,40,76,47,41,27,49,43,68,46,52,13,57,47,28,58,49,31,18,51,28,48,46,45,20,74,73,70,72,51,74,60,82,49,66,69,55,44,33,43,52,50,40,56,34,68,75,93

InterPro domains:
  IPR006151 Quinate/shikimate 5-dehydrogenase/glutamyl-tRNA reductase [PF01488] (119-195)
  IPR011342 Shikimate dehydrogenase [TIGR00507] (9-277)
  IPR013708 Shikimate dehydrogenase substrate binding, N-terminal [PF08501] (11-92)
  IPR022893 Shikimate dehydrogenase family [MF_00222] (6-278)
  IPR022893 Shikimate dehydrogenase family [PTHR21089] (6-266)
  IPR036291 NAD(P)-binding domain superfamily [SSF51735] (107-274)
  IPR046346 Aminoacid dehydrogenase-like, N-terminal domain superfamily [SSF53223] (7-106)

Organism: Buchnera aphidicola subsp. Baizongia pistaciae (strain Bp) (NCBI:txid224915)

Secondary structure (DSSP, 8-state):
------EEEEEEESS-TT--HHHHHHHHHHHHT--EEEEEEE--GGGHHHHHHHHHHTTEEEEEE-TT-HHHHHHH-SEE-HHHHHHT---EEEE-TTS-EEEE--HHHHHHHHHHHTTS--STT-EEEEE--SHHHHHHHHHHHHHT-EEEEE-SSHHHHHHHHHHHTTTS-EEE--GGGGGG---SEEEE---S-GGG-THHHHTGGG--TT-EEEES---SS-SS-HHHHHHHHTT--EEE-SHHHHHHHHHHHHHHHHS-----HHHHHHHHHHHHT-/------EEEEEEESS-TT--HHHHHHHHHHHHT--EEEEEEE--GGGHHHHHHHHHHTTEEEEEE-TT-HHHHHHH-SEE-HHHHHHT---EEEE-TTS-EEEE--HHHHHHHHHHHTTS--STT-EEEEE--SHHHHHHHHHHHHHT-EEEEE-SSHHHHHHHHHHHTTTS-EEE--GGGGGG---SEEEE---S-GGG-THHHHTGGG--TT-EEEES---SS-SS-HHHHHHHHTT--EEE-SHHHHHHHHHHHHHHHHS-----HHHHHHHHHHHHT-